Protein AF-0000000081445959 (afdb_homodimer)

Structure (mmCIF, N/CA/C/O backbone):
data_AF-0000000081445959-model_v1
#
loop_
_entity.id
_entity.type
_entity.pdbx_description
1 polymer 'Nuclear receptor domain-containing protein'
#
loop_
_atom_site.group_PDB
_atom_site.id
_atom_site.type_symbol
_atom_site.label_atom_id
_atom_site.label_alt_id
_atom_site.label_comp_id
_atom_site.label_asym_id
_atom_site.label_entity_id
_atom_site.label_seq_id
_atom_site.pdbx_PDB_ins_code
_atom_site.Cartn_x
_atom_site.Cartn_y
_atom_site.Cartn_z
_atom_site.occupancy
_atom_site.B_iso_or_equiv
_atom_site.auth_seq_id
_atom_site.auth_comp_id
_atom_site.auth_asym_id
_atom_site.auth_atom_id
_atom_site.pdbx_PDB_model_num
ATOM 1 N N . MET A 1 1 ? -41.75 17.797 13.391 1 34.97 1 MET A N 1
ATOM 2 C CA . MET A 1 1 ? -40.781 17.922 12.312 1 34.97 1 MET A CA 1
ATOM 3 C C . MET A 1 1 ? -41.469 18.203 10.984 1 34.97 1 MET A C 1
ATOM 5 O O . MET A 1 1 ? -42.438 17.531 10.625 1 34.97 1 MET A O 1
ATOM 9 N N . GLU A 1 2 ? -41.312 19.25 10.422 1 52.09 2 GLU A N 1
ATOM 10 C CA . GLU A 1 2 ? -42.031 19.703 9.234 1 52.09 2 GLU A CA 1
ATOM 11 C C . GLU A 1 2 ? -41.719 18.812 8.039 1 52.09 2 GLU A C 1
ATOM 13 O O . GLU A 1 2 ? -40.562 18.531 7.746 1 52.09 2 GLU A O 1
ATOM 18 N N . THR A 1 3 ? -42.656 17.906 7.625 1 62.72 3 THR A N 1
ATOM 19 C CA . THR A 1 3 ? -42.531 17.047 6.449 1 62.72 3 THR A CA 1
ATOM 20 C C . THR A 1 3 ? -42.75 17.859 5.172 1 62.72 3 THR A C 1
ATOM 22 O O . THR A 1 3 ? -43.562 18.781 5.145 1 62.72 3 THR A O 1
ATOM 25 N N . LYS A 1 4 ? -41.719 17.781 4.305 1 72.94 4 LYS A N 1
ATOM 26 C CA . LYS A 1 4 ? -41.844 18.422 2.998 1 72.94 4 LYS A CA 1
ATOM 27 C C . LYS A 1 4 ? -42.156 17.391 1.914 1 72.94 4 LYS A C 1
ATOM 29 O O . LYS A 1 4 ? -41.781 16.219 2.045 1 72.94 4 LYS A O 1
ATOM 34 N N . PRO A 1 5 ? -42.969 17.797 0.982 1 80.19 5 PRO A N 1
ATOM 35 C CA . PRO A 1 5 ? -43.188 16.875 -0.137 1 80.19 5 PRO A CA 1
ATOM 36 C C . PRO A 1 5 ? -41.906 16.562 -0.911 1 80.19 5 PRO A C 1
ATOM 38 O O . PRO A 1 5 ? -41 17.375 -0.946 1 80.19 5 PRO A O 1
ATOM 41 N N . CYS A 1 6 ? -41.781 15.445 -1.439 1 81 6 CYS A N 1
ATOM 42 C CA . CYS A 1 6 ? -40.656 15.039 -2.268 1 81 6 CYS A CA 1
ATOM 43 C C . CYS A 1 6 ? -40.406 16.031 -3.389 1 81 6 CYS A C 1
ATOM 45 O O . CYS A 1 6 ? -41.344 16.375 -4.133 1 81 6 CYS A O 1
ATOM 47 N N . ASP A 1 7 ? -39.219 16.453 -3.467 1 82.75 7 ASP A N 1
ATOM 48 C CA . ASP A 1 7 ? -38.875 17.453 -4.457 1 82.75 7 ASP A CA 1
ATOM 49 C C . ASP A 1 7 ? -39 16.906 -5.875 1 82.75 7 ASP A C 1
ATOM 51 O O . ASP A 1 7 ? -39.094 17.672 -6.836 1 82.75 7 ASP A O 1
ATOM 55 N N . VAL A 1 8 ? -38.969 15.641 -5.918 1 85.75 8 VAL A N 1
ATOM 56 C CA . VAL A 1 8 ? -39 15.031 -7.238 1 85.75 8 VAL A CA 1
ATOM 57 C C . VAL A 1 8 ? -40.438 14.641 -7.602 1 85.75 8 VAL A C 1
ATOM 59 O O . VAL A 1 8 ? -40.969 15.07 -8.625 1 85.75 8 VAL A O 1
ATOM 62 N N . CYS A 1 9 ? -41.031 13.961 -6.734 1 79.44 9 CYS A N 1
ATOM 63 C CA . CYS A 1 9 ? -42.344 13.469 -7.109 1 79.44 9 CYS A CA 1
ATOM 64 C C . CYS A 1 9 ? -43.438 14.156 -6.289 1 79.44 9 CYS A C 1
ATOM 66 O O . CYS A 1 9 ? -44.625 13.828 -6.426 1 79.44 9 CYS A O 1
ATOM 68 N N . CYS A 1 10 ? -43.219 15.273 -5.523 1 68.25 10 CYS A N 1
ATOM 69 C CA . CYS A 1 10 ? -44.094 16.234 -4.859 1 68.25 10 CYS A CA 1
ATOM 70 C C . CYS A 1 10 ? -44.969 15.547 -3.838 1 68.25 10 CYS A C 1
ATOM 72 O O . CYS A 1 10 ? -45.812 16.203 -3.186 1 68.25 10 CYS A O 1
ATOM 74 N N . LEU A 1 11 ? -45.156 14.242 -3.732 1 59.84 11 LEU A N 1
ATOM 75 C CA . LEU A 1 11 ? -46.312 13.867 -2.939 1 59.84 11 LEU A CA 1
ATOM 76 C C . LEU A 1 11 ? -45.875 13.258 -1.607 1 59.84 11 LEU A C 1
ATOM 78 O O . LEU A 1 11 ? -46.625 13.344 -0.619 1 59.84 11 LEU A O 1
ATOM 82 N N . ASP A 1 12 ? -44.812 12.547 -1.551 1 61.06 12 ASP A N 1
ATOM 83 C CA . ASP A 1 12 ? -44.562 11.867 -0.283 1 61.06 12 ASP A CA 1
ATOM 84 C C . ASP A 1 12 ? -43.906 12.812 0.723 1 61.06 12 ASP A C 1
ATOM 86 O O . ASP A 1 12 ? -43.125 13.695 0.342 1 61.06 12 ASP A O 1
ATOM 90 N N . ASP A 1 13 ? -44.562 12.883 1.949 1 66.12 13 ASP A N 1
ATOM 91 C CA . ASP A 1 13 ? -43.906 13.625 3.02 1 66.12 13 ASP A CA 1
ATOM 92 C C . ASP A 1 13 ? -42.531 13.023 3.348 1 66.12 13 ASP A C 1
ATOM 94 O O . ASP A 1 13 ? -42.406 11.82 3.564 1 66.12 13 ASP A O 1
ATOM 98 N N . VAL A 1 14 ? -41.594 13.805 2.916 1 69.81 14 VAL A N 1
ATOM 99 C CA . VAL A 1 14 ? -40.219 13.359 3.146 1 69.81 14 VAL A CA 1
ATOM 100 C C . VAL A 1 14 ? -39.594 14.164 4.281 1 69.81 14 VAL A C 1
ATOM 102 O O . VAL A 1 14 ? -39.844 15.367 4.398 1 69.81 14 VAL A O 1
ATOM 105 N N . GLN A 1 15 ? -39.219 13.5 5.121 1 58.88 15 GLN A N 1
ATOM 106 C CA . GLN A 1 15 ? -38.625 14.141 6.285 1 58.88 15 GLN A CA 1
ATOM 107 C C . GLN A 1 15 ? -37.094 14.266 6.125 1 58.88 15 GLN A C 1
ATOM 109 O O . GLN A 1 15 ? -36.469 15.117 6.754 1 58.88 15 GLN A O 1
ATOM 114 N N . TYR A 1 16 ? -36.562 13.477 5.09 1 58.53 16 TYR A N 1
ATOM 115 C CA . TYR A 1 16 ? -35.094 13.43 4.988 1 58.53 16 TYR A CA 1
ATOM 116 C C . TYR A 1 16 ? -34.656 13.656 3.551 1 58.53 16 TYR A C 1
ATOM 118 O O . TYR A 1 16 ? -35.406 13.406 2.607 1 58.53 16 TYR A O 1
ATOM 126 N N . MET A 1 17 ? -33.469 14.273 3.408 1 66.19 17 MET A N 1
ATOM 127 C CA . MET A 1 17 ? -32.875 14.508 2.096 1 66.19 17 MET A CA 1
ATOM 128 C C . MET A 1 17 ? -32.062 13.297 1.647 1 66.19 17 MET A C 1
ATOM 130 O O . MET A 1 17 ? -31.406 12.656 2.463 1 66.19 17 MET A O 1
ATOM 134 N N . HIS A 1 18 ? -32.25 13 0.335 1 66.38 18 HIS A N 1
ATOM 135 C CA . HIS A 1 18 ? -31.453 12.016 -0.381 1 66.38 18 HIS A CA 1
ATOM 136 C C . HIS A 1 18 ? -30.797 12.633 -1.609 1 66.38 18 HIS A C 1
ATOM 138 O O . HIS A 1 18 ? -31.453 13.289 -2.41 1 66.38 18 HIS A O 1
ATOM 144 N N . PHE A 1 19 ? -29.484 12.477 -1.739 1 64.56 19 PHE A N 1
ATOM 145 C CA . PHE A 1 19 ? -28.719 12.969 -2.881 1 64.56 19 PHE A CA 1
ATOM 146 C C . PHE A 1 19 ? -28.906 14.469 -3.051 1 64.56 19 PHE A C 1
ATOM 148 O O . PHE A 1 19 ? -29.016 14.969 -4.172 1 64.56 19 PHE A O 1
ATOM 155 N N . GLY A 1 20 ? -28.984 15.086 -1.999 1 61.06 20 GLY A N 1
ATOM 156 C CA . GLY A 1 20 ? -28.969 16.547 -2.049 1 61.06 20 GLY A CA 1
ATOM 157 C C . GLY A 1 20 ? -30.359 17.141 -2.143 1 61.06 20 GLY A C 1
ATOM 158 O O . GLY A 1 20 ? -30.5 18.359 -2.283 1 61.06 20 GLY A O 1
ATOM 159 N N . ALA A 1 21 ? -31.344 16.234 -2.031 1 71.19 21 ALA A N 1
ATOM 160 C CA . ALA A 1 21 ? -32.688 16.781 -2.184 1 71.19 21 ALA A CA 1
ATOM 161 C C . ALA A 1 21 ? -33.688 16.031 -1.296 1 71.19 21 ALA A C 1
ATOM 163 O O . ALA A 1 21 ? -33.438 14.906 -0.873 1 71.19 21 ALA A O 1
ATOM 164 N N . TYR A 1 22 ? -34.688 16.734 -0.861 1 72.75 22 TYR A N 1
ATOM 165 C CA . TYR A 1 22 ? -35.781 16.078 -0.146 1 72.75 22 TYR A CA 1
ATOM 166 C C . TYR A 1 22 ? -36.594 15.195 -1.082 1 72.75 22 TYR A C 1
ATOM 168 O O . TYR A 1 22 ? -37.469 15.68 -1.815 1 72.75 22 TYR A O 1
ATOM 176 N N . VAL A 1 23 ? -36.031 13.945 -1.078 1 78.44 23 VAL A N 1
ATOM 177 C CA . VAL A 1 23 ? -36.688 13.039 -2.01 1 78.44 23 VAL A CA 1
ATOM 178 C C . VAL A 1 23 ? -37.125 11.773 -1.277 1 78.44 23 VAL A C 1
ATOM 180 O O . VAL A 1 23 ? -36.531 11.391 -0.272 1 78.44 23 VAL A O 1
ATOM 183 N N . CYS A 1 24 ? -38.344 11.25 -1.708 1 74.06 24 CYS A N 1
ATOM 184 C CA . CYS A 1 24 ? -38.844 10.031 -1.09 1 74.06 24 CYS A CA 1
ATOM 185 C C . CYS A 1 24 ? -37.969 8.836 -1.399 1 74.06 24 CYS A C 1
ATOM 187 O O . CYS A 1 24 ? -37.125 8.906 -2.295 1 74.06 24 CYS A O 1
ATOM 189 N N . GLY A 1 25 ? -38.094 7.82 -0.721 1 72.88 25 GLY A N 1
ATOM 190 C CA . GLY A 1 25 ? -37.281 6.621 -0.87 1 72.88 25 GLY A CA 1
ATOM 191 C C . GLY A 1 25 ? -37.281 6.07 -2.283 1 72.88 25 GLY A C 1
ATOM 192 O O . GLY A 1 25 ? -36.25 5.625 -2.785 1 72.88 25 GLY A O 1
ATOM 193 N N . ALA A 1 26 ? -38.375 6.156 -2.969 1 74.62 26 ALA A N 1
ATOM 194 C CA . ALA A 1 26 ? -38.5 5.605 -4.316 1 74.62 26 ALA A CA 1
ATOM 195 C C . ALA A 1 26 ? -37.719 6.445 -5.324 1 74.62 26 ALA A C 1
ATOM 197 O O . ALA A 1 26 ? -37.031 5.906 -6.188 1 74.62 26 ALA A O 1
ATOM 198 N N . CYS A 1 27 ? -37.75 7.758 -5.109 1 76.94 27 CYS A N 1
ATOM 199 C CA . CYS A 1 27 ? -37.031 8.617 -6.023 1 76.94 27 CYS A CA 1
ATOM 200 C C . CYS A 1 27 ? -35.531 8.555 -5.738 1 76.94 27 CYS A C 1
ATOM 202 O O . CYS A 1 27 ? -34.719 8.602 -6.664 1 76.94 27 CYS A O 1
ATOM 204 N N . SER A 1 28 ? -35.281 8.391 -4.52 1 73.31 28 SER A N 1
ATOM 205 C CA . SER A 1 28 ? -33.875 8.219 -4.141 1 73.31 28 SER A CA 1
ATOM 206 C C . SER A 1 28 ? -33.281 6.945 -4.75 1 73.31 28 SER A C 1
ATOM 208 O O . SER A 1 28 ? -32.188 6.969 -5.328 1 73.31 28 SER A O 1
ATOM 210 N N . ALA A 1 29 ? -34 5.945 -4.73 1 69.94 29 ALA A N 1
ATOM 211 C CA . ALA A 1 29 ? -33.531 4.676 -5.297 1 69.94 29 ALA A CA 1
ATOM 212 C C . ALA A 1 29 ? -33.469 4.75 -6.82 1 69.94 29 ALA A C 1
ATOM 214 O O . ALA A 1 29 ? -32.531 4.227 -7.426 1 69.94 29 ALA A O 1
ATOM 215 N N . PHE A 1 30 ? -34.312 5.383 -7.418 1 75.44 30 PHE A N 1
ATOM 216 C CA . PHE A 1 30 ? -34.312 5.555 -8.867 1 75.44 30 PHE A CA 1
ATOM 217 C C . PHE A 1 30 ? -33.094 6.336 -9.312 1 75.44 30 PHE A C 1
ATOM 219 O O . PHE A 1 30 ? -32.406 5.941 -10.258 1 75.44 30 PHE A O 1
ATOM 226 N N . PHE A 1 31 ? -32.875 7.371 -8.492 1 73.5 31 PHE A N 1
ATOM 227 C CA . PHE A 1 31 ? -31.734 8.211 -8.828 1 73.5 31 PHE A CA 1
ATOM 228 C C . PHE A 1 31 ? -30.422 7.441 -8.656 1 73.5 31 PHE A C 1
ATOM 230 O O . PHE A 1 31 ? -29.578 7.449 -9.547 1 73.5 31 PHE A O 1
ATOM 237 N N . ARG A 1 32 ? -30.391 6.746 -7.703 1 65.5 32 ARG A N 1
ATOM 238 C CA . ARG A 1 32 ? -29.188 5.969 -7.414 1 65.5 32 ARG A CA 1
ATOM 239 C C . ARG A 1 32 ? -28.953 4.914 -8.492 1 65.5 32 ARG A C 1
ATOM 241 O O . ARG A 1 32 ? -27.828 4.77 -8.984 1 65.5 32 ARG A O 1
ATOM 248 N N . ARG A 1 33 ? -29.922 4.273 -8.891 1 63.91 33 ARG A N 1
ATOM 249 C CA . ARG A 1 33 ? -29.828 3.248 -9.922 1 63.91 33 ARG A CA 1
ATOM 250 C C . ARG A 1 33 ? -29.516 3.869 -11.281 1 63.91 33 ARG A C 1
ATOM 252 O O . ARG A 1 33 ? -28.703 3.338 -12.039 1 63.91 33 ARG A O 1
ATOM 259 N N . SER A 1 34 ? -30.109 4.969 -11.477 1 65.31 34 SER A N 1
ATOM 260 C CA . SER A 1 34 ? -29.922 5.602 -12.773 1 65.31 34 SER A CA 1
ATOM 261 C C . SER A 1 34 ? -28.484 6.102 -12.945 1 65.31 34 SER A C 1
ATOM 263 O O . SER A 1 34 ? -27.906 5.953 -14.023 1 65.31 34 SER A O 1
ATOM 265 N N . ILE A 1 35 ? -28.031 6.547 -11.828 1 61 35 ILE A N 1
ATOM 266 C CA . ILE A 1 35 ? -26.672 7.098 -11.906 1 61 35 ILE A CA 1
ATOM 267 C C . ILE A 1 35 ? -25.656 5.969 -11.836 1 61 35 ILE A C 1
ATOM 269 O O . ILE A 1 35 ? -24.672 5.961 -12.594 1 61 35 ILE A O 1
ATOM 273 N N . ALA A 1 36 ? -25.875 5.035 -11.047 1 55.97 36 ALA A N 1
ATOM 274 C CA . ALA A 1 36 ? -24.969 3.906 -10.867 1 55.97 36 ALA A CA 1
ATOM 275 C C . ALA A 1 36 ? -24.891 3.055 -12.133 1 55.97 36 ALA A C 1
ATOM 277 O O . ALA A 1 36 ? -23.828 2.533 -12.477 1 55.97 36 ALA A O 1
ATOM 278 N N . GLU A 1 37 ? -25.938 3.117 -12.875 1 51.28 37 GLU A N 1
ATOM 279 C CA . GLU A 1 37 ? -26.016 2.285 -14.07 1 51.28 37 GLU A CA 1
ATOM 280 C C . GLU A 1 37 ? -25.859 3.121 -15.336 1 51.28 37 GLU A C 1
ATOM 282 O O . GLU A 1 37 ? -26.062 2.625 -16.438 1 51.28 37 GLU A O 1
ATOM 287 N N . TYR A 1 38 ? -25.344 4.23 -15.078 1 49.62 38 TYR A N 1
ATOM 288 C CA . TYR A 1 38 ? -25.172 5.172 -16.172 1 49.62 38 TYR A CA 1
ATOM 289 C C . TYR A 1 38 ? -26.297 5.047 -17.188 1 49.62 38 TYR A C 1
ATOM 291 O O . TYR A 1 38 ? -26.047 4.953 -18.391 1 49.62 38 TYR A O 1
ATOM 299 N N . LYS A 1 39 ? -27.359 5.051 -16.641 1 59.56 39 LYS A N 1
ATOM 300 C CA . LYS A 1 39 ? -28.516 4.922 -17.516 1 59.56 39 LYS A CA 1
ATOM 301 C C . LYS A 1 39 ? -28.859 6.254 -18.172 1 59.56 39 LYS A C 1
ATOM 303 O O . LYS A 1 39 ? -28.734 7.309 -17.547 1 59.56 39 LYS A O 1
ATOM 308 N N . SER A 1 40 ? -28.969 6.227 -19.484 1 62.66 40 SER A N 1
ATOM 309 C CA . SER A 1 40 ? -29.5 7.359 -20.234 1 62.66 40 SER A CA 1
ATOM 310 C C . SER A 1 40 ? -30.906 7.078 -20.734 1 62.66 40 SER A C 1
ATOM 312 O O . SER A 1 40 ? -31.172 6.016 -21.297 1 62.66 40 SER A O 1
ATOM 314 N N . TYR A 1 41 ? -31.781 7.938 -20.234 1 68.69 41 TYR A N 1
ATOM 315 C CA . TYR A 1 41 ? -33.188 7.789 -20.656 1 68.69 41 TYR A CA 1
ATOM 316 C C . TYR A 1 41 ? -33.562 8.867 -21.656 1 68.69 41 TYR A C 1
ATOM 318 O O . TYR A 1 41 ? -33 9.953 -21.672 1 68.69 41 TYR A O 1
ATOM 326 N N . VAL A 1 42 ? -34.438 8.484 -22.672 1 73.56 42 VAL A N 1
ATOM 327 C CA . VAL A 1 42 ? -34.969 9.43 -23.656 1 73.56 42 VAL A CA 1
ATOM 328 C C . VAL A 1 42 ? -36.469 9.586 -23.484 1 73.56 42 VAL A C 1
ATOM 330 O O . VAL A 1 42 ? -37.188 8.594 -23.359 1 73.56 42 VAL A O 1
ATOM 333 N N . CYS A 1 43 ? -36.844 10.867 -23.312 1 74 43 CYS A N 1
ATOM 334 C CA . CYS A 1 43 ? -38.25 11.172 -23.172 1 74 43 CYS A CA 1
ATOM 335 C C . CYS A 1 43 ? -38.938 11.273 -24.531 1 74 43 CYS A C 1
ATOM 337 O O . CYS A 1 43 ? -38.438 11.93 -25.438 1 74 43 CYS A O 1
ATOM 339 N N . GLY A 1 44 ? -39.969 10.664 -24.75 1 70.06 44 GLY A N 1
ATOM 340 C CA . GLY A 1 44 ? -40.75 10.727 -25.969 1 70.06 44 GLY A CA 1
ATOM 341 C C . GLY A 1 44 ? -41.594 11.977 -26.078 1 70.06 44 GLY A C 1
ATOM 342 O O . GLY A 1 44 ? -42.188 12.266 -27.141 1 70.06 44 GLY A O 1
ATOM 343 N N . LYS A 1 45 ? -41.844 12.68 -24.953 1 71.62 45 LYS A N 1
ATOM 344 C CA . LYS A 1 45 ? -42.719 13.844 -24.953 1 71.62 45 LYS A CA 1
ATOM 345 C C . LYS A 1 45 ? -41.906 15.125 -24.734 1 71.62 45 LYS A C 1
ATOM 347 O O . LYS A 1 45 ? -42.375 16.047 -24.062 1 71.62 45 LYS A O 1
ATOM 352 N N . ASP A 1 46 ? -40.781 15.164 -25.375 1 72.75 46 ASP A N 1
ATOM 353 C CA . ASP A 1 46 ? -39.906 16.328 -25.391 1 72.75 46 ASP A CA 1
ATOM 354 C C . ASP A 1 46 ? -39.594 16.812 -23.984 1 72.75 46 ASP A C 1
ATOM 356 O O . ASP A 1 46 ? -39.594 18.016 -23.719 1 72.75 46 ASP A O 1
ATOM 360 N N . ASN A 1 47 ? -39.406 15.992 -23.031 1 73.12 47 ASN A N 1
ATOM 361 C CA . ASN A 1 47 ? -39 16.25 -21.656 1 73.12 47 ASN A CA 1
ATOM 362 C C . ASN A 1 47 ? -40 17.141 -20.922 1 73.12 47 ASN A C 1
ATOM 364 O O . ASN A 1 47 ? -39.594 18 -20.125 1 73.12 47 ASN A O 1
ATOM 368 N N . LYS A 1 48 ? -41.156 17.047 -21.156 1 79.44 48 LYS A N 1
ATOM 369 C CA . LYS A 1 48 ? -42.156 17.891 -20.531 1 79.44 48 LYS A CA 1
ATOM 370 C C . LYS A 1 48 ? -43.156 17.047 -19.734 1 79.44 48 LYS A C 1
ATOM 372 O O . LYS A 1 48 ? -44.281 17.5 -19.453 1 79.44 48 LYS A O 1
ATOM 377 N N . CYS A 1 49 ? -42.656 15.805 -19.328 1 79.75 49 CYS A N 1
ATOM 378 C CA . CYS A 1 49 ? -43.562 14.938 -18.562 1 79.75 49 CYS A CA 1
ATOM 379 C C . CYS A 1 49 ? -43.688 15.414 -17.125 1 79.75 49 CYS A C 1
ATOM 381 O O . CYS A 1 49 ? -42.719 15.938 -16.547 1 79.75 49 CYS A O 1
ATOM 383 N N . ASN A 1 50 ? -44.938 15.383 -16.656 1 78.75 50 ASN A N 1
ATOM 384 C CA . ASN A 1 50 ? -45.156 15.688 -15.25 1 78.75 50 ASN A CA 1
ATOM 385 C C . ASN A 1 50 ? -44.75 14.531 -14.344 1 78.75 50 ASN A C 1
ATOM 387 O O . ASN A 1 50 ? -45.281 13.422 -14.469 1 78.75 50 ASN A O 1
ATOM 391 N N . VAL A 1 51 ? -43.688 14.805 -13.414 1 81.25 51 VAL A N 1
ATOM 392 C CA . VAL A 1 51 ? -43.219 13.781 -12.5 1 81.25 51 VAL A CA 1
ATOM 393 C C . VAL A 1 51 ? -43.938 13.891 -11.156 1 81.25 51 VAL A C 1
ATOM 395 O O . VAL A 1 51 ? -43.531 14.703 -10.305 1 81.25 51 VAL A O 1
ATOM 398 N N . THR A 1 52 ? -45.062 13.141 -11.031 1 79.94 52 THR A N 1
ATOM 399 C CA . THR A 1 52 ? -45.812 13.039 -9.789 1 79.94 52 THR A CA 1
ATOM 400 C C . THR A 1 52 ? -45.75 11.617 -9.234 1 79.94 52 THR A C 1
ATOM 402 O O . THR A 1 52 ? -45.312 10.695 -9.914 1 79.94 52 THR A O 1
ATOM 405 N N . LYS A 1 53 ? -46.031 11.461 -7.949 1 77.06 53 LYS A N 1
ATOM 406 C CA . LYS A 1 53 ? -46 10.164 -7.281 1 77.06 53 LYS A CA 1
ATOM 407 C C . LYS A 1 53 ? -46.688 9.094 -8.125 1 77.06 53 LYS A C 1
ATOM 409 O O . LYS A 1 53 ? -46.219 7.961 -8.203 1 77.06 53 LYS A O 1
ATOM 414 N N . GLU A 1 54 ? -47.75 9.5 -8.844 1 74 54 GLU A N 1
ATOM 415 C CA . GLU A 1 54 ? -48.531 8.555 -9.625 1 74 54 GLU A CA 1
ATOM 416 C C . GLU A 1 54 ? -47.906 8.312 -11 1 74 54 GLU A C 1
ATOM 418 O O . GLU A 1 54 ? -48.094 7.246 -11.586 1 74 54 GLU A O 1
ATOM 423 N N . LEU A 1 55 ? -47.125 9.242 -11.469 1 77 55 LEU A N 1
ATOM 424 C CA . LEU A 1 55 ? -46.625 9.141 -12.844 1 77 55 LEU A CA 1
ATOM 425 C C . LEU A 1 55 ? -45.125 9.039 -12.891 1 77 55 LEU A C 1
ATOM 427 O O . LEU A 1 55 ? -44.531 9.062 -13.969 1 77 55 LEU A O 1
ATOM 431 N N . ARG A 1 56 ? -44.438 8.875 -11.625 1 76.94 56 ARG A N 1
ATOM 432 C CA . ARG A 1 56 ? -42.969 8.969 -11.555 1 76.94 56 ARG A CA 1
ATOM 433 C C . ARG A 1 56 ? -42.312 7.793 -12.273 1 76.94 56 ARG A C 1
ATOM 435 O O . ARG A 1 56 ? -41.156 7.883 -12.695 1 76.94 56 ARG A O 1
ATOM 442 N N . ASN A 1 57 ? -43.125 6.781 -12.688 1 75.19 57 ASN A N 1
ATOM 443 C CA . ASN A 1 57 ? -42.562 5.613 -13.367 1 75.19 57 ASN A CA 1
ATOM 444 C C . ASN A 1 57 ? -42.906 5.629 -14.859 1 75.19 57 ASN A C 1
ATOM 446 O O . ASN A 1 57 ? -42.5 4.734 -15.602 1 75.19 57 ASN A O 1
ATOM 450 N N . SER A 1 58 ? -43.562 6.672 -15.336 1 76.31 58 SER A N 1
ATOM 451 C CA . SER A 1 58 ? -44 6.73 -16.734 1 76.31 58 SER A CA 1
ATOM 452 C C . SER A 1 58 ? -42.875 7.199 -17.641 1 76.31 58 SER A C 1
ATOM 454 O O . SER A 1 58 ? -42.781 6.766 -18.781 1 76.31 58 SER A O 1
ATOM 456 N N . CYS A 1 59 ? -42.125 8.094 -17.203 1 76.12 59 CYS A N 1
ATOM 457 C CA . CYS A 1 59 ? -41 8.602 -17.984 1 76.12 59 CYS A CA 1
ATOM 458 C C . CYS A 1 59 ? -39.75 8.688 -17.125 1 76.12 59 CYS A C 1
ATOM 460 O O . CYS A 1 59 ? -39.594 9.641 -16.359 1 76.12 59 CYS A O 1
ATOM 462 N N . ARG A 1 60 ? -38.781 7.738 -17.422 1 80.06 60 ARG A N 1
ATOM 463 C CA . ARG A 1 60 ? -37.562 7.707 -16.641 1 80.06 60 ARG A CA 1
ATOM 464 C C . ARG A 1 60 ? -36.656 8.875 -17 1 80.06 60 ARG A C 1
ATOM 466 O O . ARG A 1 60 ? -35.906 9.375 -16.156 1 80.06 60 ARG A O 1
ATOM 473 N N . ALA A 1 61 ? -36.812 9.312 -18.172 1 81 61 ALA A N 1
ATOM 474 C CA . ALA A 1 61 ? -35.969 10.422 -18.609 1 81 61 ALA A CA 1
ATOM 475 C C . ALA A 1 61 ? -36.344 11.703 -17.859 1 81 61 ALA A C 1
ATOM 477 O O . ALA A 1 61 ? -35.469 12.383 -17.328 1 81 61 ALA A O 1
ATOM 478 N N . CYS A 1 62 ? -37.594 12.016 -17.844 1 81.81 62 CYS A N 1
ATOM 479 C CA . CYS A 1 62 ? -38.031 13.234 -17.188 1 81.81 62 CYS A CA 1
ATOM 480 C C . CYS A 1 62 ? -37.875 13.125 -15.672 1 81.81 62 CYS A C 1
ATOM 482 O O . CYS A 1 62 ? -37.594 14.117 -15 1 81.81 62 CYS A O 1
ATOM 484 N N . ARG A 1 63 ? -37.938 11.859 -15.078 1 82 63 ARG A N 1
ATOM 485 C CA . ARG A 1 63 ? -37.719 11.664 -13.648 1 82 63 ARG A CA 1
ATOM 486 C C . ARG A 1 63 ? -36.25 11.922 -13.289 1 82 63 ARG A C 1
ATOM 488 O O . ARG A 1 63 ? -35.969 12.602 -12.305 1 82 63 ARG A O 1
ATOM 495 N N . LEU A 1 64 ? -35.469 11.469 -14.172 1 82.56 64 LEU A N 1
ATOM 496 C CA . LEU A 1 64 ? -34.062 11.695 -13.914 1 82.56 64 LEU A CA 1
ATOM 497 C C . LEU A 1 64 ? -33.719 13.172 -14.094 1 82.56 64 LEU A C 1
ATOM 499 O O . LEU A 1 64 ? -32.969 13.742 -13.289 1 82.56 64 LEU A O 1
ATOM 503 N N . LYS A 1 65 ? -34.219 13.727 -15.109 1 79.69 65 LYS A N 1
ATOM 504 C CA . LYS A 1 65 ? -34.031 15.164 -15.297 1 79.69 65 LYS A CA 1
ATOM 505 C C . LYS A 1 65 ? -34.5 15.953 -14.086 1 79.69 65 LYS A C 1
ATOM 507 O O . LYS A 1 65 ? -33.844 16.859 -13.625 1 79.69 65 LYS A O 1
ATOM 512 N N . ARG A 1 66 ? -35.625 15.625 -13.547 1 82.62 66 ARG A N 1
ATOM 513 C CA . ARG A 1 66 ? -36.156 16.328 -12.375 1 82.62 66 ARG A CA 1
ATOM 514 C C . ARG A 1 66 ? -35.25 16.078 -11.156 1 82.62 66 ARG A C 1
ATOM 516 O O . ARG A 1 66 ? -35.031 16.984 -10.359 1 82.62 66 ARG A O 1
ATOM 523 N N . CYS A 1 67 ? -34.812 14.82 -11.031 1 78.12 67 CYS A N 1
ATOM 524 C CA . CYS A 1 67 ? -33.844 14.547 -9.961 1 78.12 67 CYS A CA 1
ATOM 525 C C . CYS A 1 67 ? -32.656 15.492 -10.047 1 78.12 67 CYS A C 1
ATOM 527 O O . CYS A 1 67 ? -32.219 16.047 -9.031 1 78.12 67 CYS A O 1
ATOM 529 N N . LEU A 1 68 ? -32.281 15.688 -11.281 1 77.25 68 LEU A N 1
ATOM 530 C CA . LEU A 1 68 ? -31.125 16.562 -11.508 1 77.25 68 LEU A CA 1
ATOM 531 C C . LEU A 1 68 ? -31.5 18.016 -11.328 1 77.25 68 LEU A C 1
ATOM 533 O O . LEU A 1 68 ? -30.734 18.797 -10.758 1 77.25 68 LEU A O 1
ATOM 537 N N . ASP A 1 69 ? -32.656 18.359 -11.688 1 76.75 69 ASP A N 1
ATOM 538 C CA . ASP A 1 69 ? -33.156 19.734 -11.602 1 76.75 69 ASP A CA 1
ATOM 539 C C . ASP A 1 69 ? -33.344 20.172 -10.148 1 76.75 69 ASP A C 1
ATOM 541 O O . ASP A 1 69 ? -33.094 21.328 -9.812 1 76.75 69 ASP A O 1
ATOM 545 N N . VAL A 1 70 ? -33.781 19.172 -9.375 1 74.94 70 VAL A N 1
ATOM 546 C CA . VAL A 1 70 ? -34.031 19.562 -7.988 1 74.94 70 VAL A CA 1
ATOM 547 C C . VAL A 1 70 ? -32.75 19.469 -7.164 1 74.94 70 VAL A C 1
ATOM 549 O O . VAL A 1 70 ? -32.781 19.75 -5.961 1 74.94 70 VAL A O 1
ATOM 552 N N . GLY A 1 71 ? -31.797 19.125 -7.797 1 66.94 71 GLY A N 1
ATOM 553 C CA . GLY A 1 71 ? -30.484 19.25 -7.191 1 66.94 71 GLY A CA 1
ATOM 554 C C . GLY A 1 71 ? -29.938 17.938 -6.668 1 66.94 71 GLY A C 1
ATOM 555 O O . GLY A 1 71 ? -29.031 17.906 -5.844 1 66.94 71 GLY A O 1
ATOM 556 N N . MET A 1 72 ? -30.578 16.938 -7.109 1 66.56 72 MET A N 1
ATOM 557 C CA . MET A 1 72 ? -30.047 15.648 -6.676 1 66.56 72 MET A CA 1
ATOM 558 C C . MET A 1 72 ? -28.719 15.344 -7.363 1 66.56 72 MET A C 1
ATOM 560 O O . MET A 1 72 ? -28.562 15.586 -8.562 1 66.56 72 MET A O 1
ATOM 564 N N . TYR A 1 73 ? -27.969 15.141 -6.742 1 56.31 73 TYR A N 1
ATOM 565 C CA . TYR A 1 73 ? -26.656 14.852 -7.328 1 56.31 73 TYR A CA 1
ATOM 566 C C . TYR A 1 73 ? -26.016 13.656 -6.641 1 56.31 73 TYR A C 1
ATOM 568 O O . TYR A 1 73 ? -26.391 13.297 -5.523 1 56.31 73 TYR A O 1
ATOM 576 N N . ILE A 1 74 ? -25.609 12.93 -7.383 1 45.59 74 ILE A N 1
ATOM 577 C CA . ILE A 1 74 ? -24.766 11.891 -6.805 1 45.59 74 ILE A CA 1
ATOM 578 C C . ILE A 1 74 ? -23.328 12.391 -6.695 1 45.59 74 ILE A C 1
ATOM 580 O O . ILE A 1 74 ? -22.766 12.906 -7.664 1 45.59 74 ILE A O 1
ATOM 584 N N . GLU A 1 75 ? -22.938 12.695 -5.68 1 36.72 75 GLU A N 1
ATOM 585 C CA . GLU A 1 75 ? -21.531 13.062 -5.508 1 36.72 75 GLU A CA 1
ATOM 586 C C . GLU A 1 75 ? -20.609 12.039 -6.156 1 36.72 75 GLU A C 1
ATOM 588 O O . GLU A 1 75 ? -20.828 10.836 -6.039 1 36.72 75 GLU A O 1
ATOM 593 N N . LYS A 1 76 ? -19.875 12.602 -7.254 1 33.81 76 LYS A N 1
ATOM 594 C CA . LYS A 1 76 ? -18.828 11.82 -7.906 1 33.81 76 LYS A CA 1
ATOM 595 C C . LYS A 1 76 ? -18 11.047 -6.887 1 33.81 76 LYS A C 1
ATOM 597 O O . LYS A 1 76 ? -17.375 11.633 -6 1 33.81 76 LYS A O 1
ATOM 602 N N . ASP A 1 77 ? -18.406 10.219 -6.469 1 28.53 77 ASP A N 1
ATOM 603 C CA . ASP A 1 77 ? -17.344 9.414 -5.867 1 28.53 77 ASP A CA 1
ATOM 604 C C . ASP A 1 77 ? -16.172 9.25 -6.824 1 28.53 77 ASP A C 1
ATOM 606 O O . ASP A 1 77 ? -16.359 9.062 -8.023 1 28.53 77 ASP A O 1
ATOM 610 N N . VAL A 1 78 ? -14.945 9.852 -6.496 1 26.66 78 VAL A N 1
ATOM 611 C CA . VAL A 1 78 ? -13.82 9.922 -7.426 1 26.66 78 VAL A CA 1
ATOM 612 C C . VAL A 1 78 ? -13.828 8.703 -8.344 1 26.66 78 VAL A C 1
ATOM 614 O O . VAL A 1 78 ? -12.945 8.555 -9.195 1 26.66 78 VAL A O 1
ATOM 617 N N . ASN A 1 79 ? -14.148 7.535 -8.062 1 23.83 79 ASN A N 1
ATOM 618 C CA . ASN A 1 79 ? -13.828 6.496 -9.039 1 23.83 79 ASN A CA 1
ATOM 619 C C . ASN A 1 79 ? -14.695 6.609 -10.289 1 23.83 79 ASN A C 1
ATOM 621 O O . ASN A 1 79 ? -15.922 6.52 -10.211 1 23.83 79 ASN A O 1
ATOM 625 N N . GLY A 1 80 ? -14.352 7.48 -11.375 1 26.02 80 GLY A N 1
ATOM 626 C CA . GLY A 1 80 ? -14.523 7.746 -12.797 1 26.02 80 GLY A CA 1
ATOM 627 C C . GLY A 1 80 ? -15.977 7.676 -13.234 1 26.02 80 GLY A C 1
ATOM 628 O O . GLY A 1 80 ? -16.266 7.641 -14.438 1 26.02 80 GLY A O 1
ATOM 629 N N . LEU A 1 81 ? -16.922 7.391 -12.539 1 23.47 81 LEU A N 1
ATOM 630 C CA . LEU A 1 81 ? -18.078 7.23 -13.414 1 23.47 81 LEU A CA 1
ATOM 631 C C . LEU A 1 81 ? -18.594 8.586 -13.883 1 23.47 81 LEU A C 1
ATOM 633 O O . LEU A 1 81 ? -18.203 9.625 -13.359 1 23.47 81 LEU A O 1
ATOM 637 N N . CYS A 1 82 ? -19.875 8.844 -14.102 1 22.8 82 CYS A N 1
ATOM 638 C CA . CYS A 1 82 ? -20.703 9.469 -15.125 1 22.8 82 CYS A CA 1
ATOM 639 C C . CYS A 1 82 ? -20.922 10.945 -14.828 1 22.8 82 CYS A C 1
ATOM 641 O O . CYS A 1 82 ? -21.953 11.32 -14.273 1 22.8 82 CYS A O 1
ATOM 643 N N . THR A 1 83 ? -20.078 11.844 -14.5 1 24.48 83 THR A N 1
ATOM 644 C CA . THR A 1 83 ? -20.688 13.172 -14.578 1 24.48 83 THR A CA 1
ATOM 645 C C . THR A 1 83 ? -21 13.531 -16.031 1 24.48 83 THR A C 1
ATOM 647 O O . THR A 1 83 ? -20.094 13.672 -16.844 1 24.48 83 THR A O 1
ATOM 650 N N . GLN A 1 84 ? -22.141 13.242 -16.672 1 23.25 84 GLN A N 1
ATOM 651 C CA . GLN A 1 84 ? -22.672 13.812 -17.906 1 23.25 84 GLN A CA 1
ATOM 652 C C . GLN A 1 84 ? -22.828 15.328 -17.781 1 23.25 84 GLN A C 1
ATOM 654 O O . GLN A 1 84 ? -23.812 15.812 -17.234 1 23.25 84 GLN A O 1
ATOM 659 N N . GLU A 1 85 ? -22.078 16.172 -17.516 1 23.11 85 GLU A N 1
ATOM 660 C CA . GLU A 1 85 ? -22.391 17.516 -17.969 1 23.11 85 GLU A CA 1
ATOM 661 C C . GLU A 1 85 ? -22.641 17.547 -19.484 1 23.11 85 GLU A C 1
ATOM 663 O O . GLU A 1 85 ? -21.953 16.859 -20.234 1 23.11 85 GLU A O 1
ATOM 668 N N . GLY A 1 86 ? -23.781 17.953 -20.281 1 23.61 86 GLY A N 1
ATOM 669 C CA . GLY A 1 86 ? -24.328 18.375 -21.562 1 23.61 86 GLY A CA 1
ATOM 670 C C . GLY A 1 86 ? -23.422 19.297 -22.344 1 23.61 86 GLY A C 1
ATOM 671 O O . GLY A 1 86 ? -23.641 19.547 -23.531 1 23.61 86 GLY A O 1
ATOM 672 N N . GLN A 1 87 ? -22.797 20.422 -21.953 1 21.7 87 GLN A N 1
ATOM 673 C CA . GLN A 1 87 ? -22.562 21.5 -22.906 1 21.7 87 GLN A CA 1
ATOM 674 C C . GLN A 1 87 ? -22 20.953 -24.219 1 21.7 87 GLN A C 1
ATOM 676 O O . GLN A 1 87 ? -21.375 19.891 -24.234 1 21.7 87 GLN A O 1
ATOM 681 N N . MET A 1 88 ? -21.609 22.156 -25.203 1 19.58 88 MET A N 1
ATOM 682 C CA . MET A 1 88 ? -21.391 23.5 -25.719 1 19.58 88 MET A CA 1
ATOM 683 C C . MET A 1 88 ? -19.906 23.797 -25.859 1 19.58 88 MET A C 1
ATOM 685 O O . MET A 1 88 ? -19.531 24.906 -26.266 1 19.58 88 MET A O 1
ATOM 689 N N . ILE A 1 89 ? -18.734 23.438 -25.453 1 19.41 89 ILE A N 1
ATOM 690 C CA . ILE A 1 89 ? -17.734 24.266 -26.109 1 19.41 89 ILE A CA 1
ATOM 691 C C . ILE A 1 89 ? -17.484 23.734 -27.516 1 19.41 89 ILE A C 1
ATOM 693 O O . ILE A 1 89 ? -17.016 22.609 -27.703 1 19.41 89 ILE A O 1
ATOM 697 N N . ASN A 1 90 ? -18.312 24 -28.578 1 19.78 90 ASN A N 1
ATOM 698 C CA . ASN A 1 90 ? -18.281 24.062 -30.047 1 19.78 90 ASN A CA 1
ATOM 699 C C . ASN A 1 90 ? -16.922 24.531 -30.547 1 19.78 90 ASN A C 1
ATOM 701 O O . ASN A 1 90 ? -16.578 24.312 -31.719 1 19.78 90 ASN A O 1
ATOM 705 N N . LYS A 1 91 ? -16.344 25.797 -30.062 1 19.33 91 LYS A N 1
ATOM 706 C CA . LYS A 1 91 ? -15.648 26.719 -30.938 1 19.33 91 LYS A CA 1
ATOM 707 C C . LYS A 1 91 ? -14.297 26.156 -31.375 1 19.33 91 LYS A C 1
ATOM 709 O O . LYS A 1 91 ? -13.477 26.859 -31.969 1 19.33 91 LYS A O 1
ATOM 714 N N . PHE A 1 92 ? -13.719 25.156 -30.953 1 19.25 92 PHE A N 1
ATOM 715 C CA . PHE A 1 92 ? -12.312 25.109 -31.344 1 19.25 92 PHE A CA 1
ATOM 716 C C . PHE A 1 92 ? -12.172 24.906 -32.844 1 19.25 92 PHE A C 1
ATOM 718 O O . PHE A 1 92 ? -12.43 23.828 -33.375 1 19.25 92 PHE A O 1
ATOM 725 N N . SER A 1 93 ? -12.555 25.953 -33.594 1 18.66 93 SER A N 1
ATOM 726 C CA . SER A 1 93 ? -12.188 26.031 -35 1 18.66 93 SER A CA 1
ATOM 727 C C . SER A 1 93 ? -10.68 25.859 -35.188 1 18.66 93 SER A C 1
ATOM 729 O O . SER A 1 93 ? -9.891 26.422 -34.406 1 18.66 93 SER A O 1
ATOM 731 N N . ALA A 1 94 ? -10.156 24.953 -35.812 1 18.05 94 ALA A N 1
ATOM 732 C CA . ALA A 1 94 ? -8.898 24.5 -36.406 1 18.05 94 ALA A CA 1
ATOM 733 C C . ALA A 1 94 ? -8.188 25.625 -37.156 1 18.05 94 ALA A C 1
ATOM 735 O O . ALA A 1 94 ? -8.461 25.859 -38.312 1 18.05 94 ALA A O 1
ATOM 736 N N . THR A 1 95 ? -8.07 26.875 -36.625 1 19.02 95 THR A N 1
ATOM 737 C CA . THR A 1 95 ? -7.234 27.734 -37.438 1 19.02 95 THR A CA 1
ATOM 738 C C . THR A 1 95 ? -5.875 27.094 -37.688 1 19.02 95 THR A C 1
ATOM 740 O O . THR A 1 95 ? -5.438 26.234 -36.938 1 19.02 95 THR A O 1
ATOM 743 N N . SER A 1 96 ? -4.859 27.703 -38.531 1 20.03 96 SER A N 1
ATOM 744 C CA . SER A 1 96 ? -3.732 27.469 -39.406 1 20.03 96 SER A CA 1
ATOM 745 C C . SER A 1 96 ? -2.443 27.234 -38.625 1 20.03 96 SER A C 1
ATOM 747 O O . SER A 1 96 ? -2.035 28.094 -37.844 1 20.03 96 SER A O 1
ATOM 749 N N . ILE A 1 97 ? -1.957 26.172 -38.281 1 21.11 97 ILE A N 1
ATOM 750 C CA . ILE A 1 97 ? -0.805 25.547 -37.656 1 21.11 97 ILE A CA 1
ATOM 751 C C . ILE A 1 97 ? 0.476 25.969 -38.375 1 21.11 97 ILE A C 1
ATOM 753 O O . ILE A 1 97 ? 1.188 25.125 -38.938 1 21.11 97 ILE A O 1
ATOM 757 N N . ASN A 1 98 ? 0.534 27.141 -38.938 1 19.38 98 ASN A N 1
ATOM 758 C CA . ASN A 1 98 ? 1.704 27.297 -39.812 1 19.38 98 ASN A CA 1
ATOM 759 C C . ASN A 1 98 ? 3 27.25 -39 1 19.38 98 ASN A C 1
ATOM 761 O O . ASN A 1 98 ? 3.873 26.422 -39.281 1 19.38 98 ASN A O 1
ATOM 765 N N . ASN A 1 99 ? 3.84 28.438 -38.781 1 20.66 99 ASN A N 1
ATOM 766 C CA . ASN A 1 99 ? 5.25 28.781 -38.938 1 20.66 99 ASN A CA 1
ATOM 767 C C . ASN A 1 99 ? 6.016 28.641 -37.625 1 20.66 99 ASN A C 1
ATOM 769 O O . ASN A 1 99 ? 6.398 29.641 -37.031 1 20.66 99 ASN A O 1
ATOM 773 N N . VAL A 1 100 ? 5.758 27.969 -36.719 1 20.94 100 VAL A N 1
ATOM 774 C CA . VAL A 1 100 ? 6.383 28.328 -35.438 1 20.94 100 VAL A CA 1
ATOM 775 C C . VAL A 1 100 ? 7.871 27.984 -35.469 1 20.94 100 VAL A C 1
ATOM 777 O O . VAL A 1 100 ? 8.25 26.859 -35.812 1 20.94 100 VAL A O 1
ATOM 780 N N . GLN A 1 101 ? 8.75 28.969 -35.438 1 22.75 101 GLN A N 1
ATOM 781 C CA . GLN A 1 101 ? 10.203 29.031 -35.562 1 22.75 101 GLN A CA 1
ATOM 782 C C . GLN A 1 101 ? 10.883 28.203 -34.469 1 22.75 101 GLN A C 1
ATOM 784 O O . GLN A 1 101 ? 10.32 28 -33.406 1 22.75 101 GLN A O 1
ATOM 789 N N . PRO A 1 102 ? 12.055 27.578 -34.719 1 23.91 102 PRO A N 1
ATOM 790 C CA . PRO A 1 102 ? 12.875 26.609 -34 1 23.91 102 PRO A CA 1
ATOM 791 C C . PRO A 1 102 ? 13.453 27.203 -32.688 1 23.91 102 PRO A C 1
ATOM 793 O O . PRO A 1 102 ? 14.016 28.297 -32.719 1 23.91 102 PRO A O 1
ATOM 796 N N . PHE A 1 103 ? 12.797 27.141 -31.656 1 23.42 103 PHE A N 1
ATOM 797 C CA . PHE A 1 103 ? 13.305 27.828 -30.469 1 23.42 103 PHE A CA 1
ATOM 798 C C . PHE A 1 103 ? 14.727 27.391 -30.156 1 23.42 103 PHE A C 1
ATOM 800 O O . PHE A 1 103 ? 15.023 26.188 -30.156 1 23.42 103 PHE A O 1
ATOM 807 N N . GLU A 1 104 ? 15.688 28.109 -30.438 1 23.28 104 GLU A N 1
ATOM 808 C CA . GLU A 1 104 ? 17.125 27.969 -30.172 1 23.28 104 GLU A CA 1
ATOM 809 C C . GLU A 1 104 ? 17.391 27.812 -28.672 1 23.28 104 GLU A C 1
ATOM 811 O O . GLU A 1 104 ? 17.031 28.688 -27.875 1 23.28 104 GLU A O 1
ATOM 816 N N . ILE A 1 105 ? 17.375 26.672 -28.234 1 27.39 105 ILE A N 1
ATOM 817 C CA . ILE A 1 105 ? 17.75 26.328 -26.875 1 27.39 105 ILE A CA 1
ATOM 818 C C . ILE A 1 105 ? 19.125 26.922 -26.547 1 27.39 105 ILE A C 1
ATOM 820 O O . ILE A 1 105 ? 20.141 26.516 -27.141 1 27.39 105 ILE A O 1
ATOM 824 N N . LYS A 1 106 ? 19.156 28.188 -26.25 1 26.89 106 LYS A N 1
ATOM 825 C CA . LYS A 1 106 ? 20.406 28.766 -25.812 1 26.89 106 LYS A CA 1
ATOM 826 C C . LYS A 1 106 ? 20.984 28.016 -24.609 1 26.89 106 LYS A C 1
ATOM 828 O O . LYS A 1 106 ? 20.266 27.719 -23.656 1 26.89 106 LYS A O 1
ATOM 833 N N . LYS A 1 107 ? 22.141 27.391 -24.672 1 27.44 107 LYS A N 1
ATOM 834 C CA . LYS A 1 107 ? 23.125 26.781 -23.797 1 27.44 107 LYS A CA 1
ATOM 835 C C . LYS A 1 107 ? 23.547 27.75 -22.688 1 27.44 107 LYS A C 1
ATOM 837 O O . LYS A 1 107 ? 24.516 28.5 -22.844 1 27.44 107 LYS A O 1
ATOM 842 N N . GLU A 1 108 ? 22.625 28.531 -22.156 1 28.66 108 GLU A N 1
ATOM 843 C CA . GLU A 1 108 ? 23.281 29.344 -21.125 1 28.66 108 GLU A CA 1
ATOM 844 C C . GLU A 1 108 ? 24.078 28.469 -20.156 1 28.66 108 GLU A C 1
ATOM 846 O O . GLU A 1 108 ? 23.688 27.328 -19.875 1 28.66 108 GLU A O 1
ATOM 851 N N . GLU A 1 109 ? 25.312 28.719 -19.922 1 30.08 109 GLU A N 1
ATOM 852 C CA . GLU A 1 109 ? 26.375 28.344 -18.984 1 30.08 109 GLU A CA 1
ATOM 853 C C . GLU A 1 109 ? 25.844 28.219 -17.562 1 30.08 109 GLU A C 1
ATOM 855 O O . GLU A 1 109 ? 25.391 29.188 -16.969 1 30.08 109 GLU A O 1
ATOM 860 N N . MET A 1 110 ? 25.094 27.234 -17.266 1 29.64 110 MET A N 1
ATOM 861 C CA . MET A 1 110 ? 24.609 26.875 -15.938 1 29.64 110 MET A CA 1
ATOM 862 C C . MET A 1 110 ? 25.672 27.109 -14.875 1 29.64 110 MET A C 1
ATOM 864 O O . MET A 1 110 ? 26.703 26.438 -14.867 1 29.64 110 MET A O 1
ATOM 868 N N . GLU A 1 111 ? 26.047 28.281 -14.531 1 32.16 111 GLU A N 1
ATOM 869 C CA . GLU A 1 111 ? 26.875 28.703 -13.398 1 32.16 111 GLU A CA 1
ATOM 870 C C . GLU A 1 111 ? 26.672 27.781 -12.195 1 32.16 111 GLU A C 1
ATOM 872 O O . GLU A 1 111 ? 25.578 27.25 -11.992 1 32.16 111 GLU A O 1
ATOM 877 N N . SER A 1 112 ? 27.641 27.172 -11.547 1 34.25 112 SER A N 1
ATOM 878 C CA . SER A 1 112 ? 27.938 26.25 -10.461 1 34.25 112 SER A CA 1
ATOM 879 C C . SER A 1 112 ? 27.125 26.562 -9.211 1 34.25 112 SER A C 1
ATOM 881 O O . SER A 1 112 ? 27.672 27.047 -8.219 1 34.25 112 SER A O 1
ATOM 883 N N . SER A 1 113 ? 26.125 27.375 -9.133 1 34.75 113 SER A N 1
ATOM 884 C CA . SER A 1 113 ? 25.344 27.781 -7.969 1 34.75 113 SER A CA 1
ATOM 885 C C . SER A 1 113 ? 24.969 26.578 -7.113 1 34.75 113 SER A C 1
ATOM 887 O O . SER A 1 113 ? 24.703 25.5 -7.641 1 34.75 113 SER A O 1
ATOM 889 N N . ASN A 1 114 ? 25.25 26.359 -5.777 1 40.56 114 ASN A N 1
ATOM 890 C CA . ASN A 1 114 ? 25.031 25.375 -4.719 1 40.56 114 ASN A CA 1
ATOM 891 C C . ASN A 1 114 ? 23.625 24.766 -4.805 1 40.56 114 ASN A C 1
ATOM 893 O O . ASN A 1 114 ? 22.703 25.25 -4.148 1 40.56 114 ASN A O 1
ATOM 897 N N . GLN A 1 115 ? 23 24.453 -5.805 1 50.53 115 GLN A N 1
ATOM 898 C CA . GLN A 1 115 ? 21.656 23.969 -6.117 1 50.53 115 GLN A CA 1
ATOM 899 C C . GLN A 1 115 ? 21.219 22.859 -5.156 1 50.53 115 GLN A C 1
ATOM 901 O O . GLN A 1 115 ? 21.859 21.797 -5.105 1 50.53 115 GLN A O 1
ATOM 906 N N . THR A 1 116 ? 20.5 23.172 -4.051 1 75.81 116 THR A N 1
ATOM 907 C CA . THR A 1 116 ? 19.891 22.297 -3.059 1 75.81 116 THR A CA 1
ATOM 908 C C . THR A 1 116 ? 19.266 21.062 -3.727 1 75.81 116 THR A C 1
ATOM 910 O O . THR A 1 116 ? 18.578 21.188 -4.734 1 75.81 116 THR A O 1
ATOM 913 N N . SER A 1 117 ? 19.844 19.969 -3.457 1 91.25 117 SER A N 1
ATOM 914 C CA . SER A 1 117 ? 19.312 18.719 -3.988 1 91.25 117 SER A CA 1
ATOM 915 C C . SER A 1 117 ? 17.797 18.656 -3.855 1 91.25 117 SER A C 1
ATOM 917 O O . SER A 1 117 ? 17.219 19.344 -3.008 1 91.25 117 SER A O 1
ATOM 919 N N . LEU A 1 118 ? 17.125 18.109 -4.805 1 95.69 118 LEU A N 1
ATOM 920 C CA . LEU A 1 118 ? 15.68 17.938 -4.746 1 95.69 118 LEU A CA 1
ATOM 921 C C . LEU A 1 118 ? 15.25 17.391 -3.387 1 95.69 118 LEU A C 1
ATOM 923 O O . LEU A 1 118 ? 14.258 17.844 -2.82 1 95.69 118 LEU A O 1
ATOM 927 N N . LEU A 1 119 ? 15.984 16.469 -2.893 1 96.75 119 LEU A N 1
ATOM 928 C CA . LEU A 1 119 ? 15.695 15.898 -1.582 1 96.75 119 LEU A CA 1
ATOM 929 C C . LEU A 1 119 ? 15.68 16.984 -0.507 1 96.75 119 LEU A C 1
ATOM 931 O O . LEU A 1 119 ? 14.781 17.016 0.338 1 96.75 119 LEU A O 1
ATOM 935 N N . ASN A 1 120 ? 16.625 17.859 -0.502 1 95.31 120 ASN A N 1
ATOM 936 C CA . ASN A 1 120 ? 16.688 18.938 0.479 1 95.31 120 ASN A CA 1
ATOM 937 C C . ASN A 1 120 ? 15.555 19.938 0.293 1 95.31 120 ASN A C 1
ATOM 939 O O . ASN A 1 120 ? 15.062 20.5 1.267 1 95.31 120 ASN A O 1
ATOM 943 N N . ARG A 1 121 ? 15.234 20.125 -0.91 1 96.44 121 ARG A N 1
ATOM 944 C CA . ARG A 1 121 ? 14.102 21 -1.183 1 96.44 121 ARG A CA 1
ATOM 945 C C . ARG A 1 121 ? 12.812 20.438 -0.59 1 96.44 121 ARG A C 1
ATOM 947 O O . ARG A 1 121 ? 12.039 21.156 0.031 1 96.44 121 ARG A O 1
ATOM 954 N N . ILE A 1 122 ? 12.547 19.156 -0.829 1 97.88 122 ILE A N 1
ATOM 955 C CA . ILE A 1 122 ? 11.367 18.5 -0.268 1 97.88 122 ILE A CA 1
ATOM 956 C C . ILE A 1 122 ? 11.422 18.562 1.257 1 97.88 122 ILE A C 1
ATOM 958 O O . ILE A 1 122 ? 10.398 18.797 1.908 1 97.88 122 ILE A O 1
ATOM 962 N N . LEU A 1 123 ? 12.609 18.328 1.792 1 97.56 123 LEU A N 1
ATOM 963 C CA . LEU A 1 123 ? 12.789 18.422 3.236 1 97.56 123 LEU A CA 1
ATOM 964 C C . LEU A 1 123 ? 12.398 19.812 3.746 1 97.56 123 LEU A C 1
ATOM 966 O O . LEU A 1 123 ? 11.734 19.938 4.777 1 97.56 123 LEU A O 1
ATOM 970 N N . GLN A 1 124 ? 12.805 20.828 3.057 1 96.31 124 GLN A N 1
ATOM 971 C CA . GLN A 1 124 ? 12.438 22.188 3.416 1 96.31 124 GLN A CA 1
ATOM 972 C C . GLN A 1 124 ? 10.922 22.375 3.387 1 96.31 124 GLN A C 1
ATOM 974 O O . GLN A 1 124 ? 10.359 23.078 4.227 1 96.31 124 GLN A O 1
ATOM 979 N N . GLY A 1 125 ? 10.297 21.75 2.41 1 96.62 125 GLY A N 1
ATOM 980 C CA . GLY A 1 125 ? 8.844 21.797 2.332 1 96.62 125 GLY A CA 1
ATOM 981 C C . GLY A 1 125 ? 8.156 21.172 3.533 1 96.62 125 GLY A C 1
ATOM 982 O O . GLY A 1 125 ? 7.227 21.75 4.09 1 96.62 125 GLY A O 1
ATOM 983 N N . ILE A 1 126 ? 8.656 20.016 3.967 1 96.88 126 ILE A N 1
ATOM 984 C CA . ILE A 1 126 ? 8.102 19.312 5.117 1 96.88 126 ILE A CA 1
ATOM 985 C C . ILE A 1 126 ? 8.266 20.172 6.371 1 96.88 126 ILE A C 1
ATOM 987 O O . ILE A 1 126 ? 7.332 20.312 7.164 1 96.88 126 ILE A O 1
ATOM 991 N N . LYS A 1 127 ? 9.445 20.766 6.492 1 95.38 127 LYS A N 1
ATOM 992 C CA . LYS A 1 127 ? 9.719 21.609 7.645 1 95.38 127 LYS A CA 1
ATOM 993 C C . LYS A 1 127 ? 8.844 22.859 7.633 1 95.38 127 LYS A C 1
ATOM 995 O O . LYS A 1 127 ? 8.359 23.297 8.68 1 95.38 127 LYS A O 1
ATOM 1000 N N . ALA A 1 128 ? 8.688 23.391 6.492 1 94.44 128 ALA A N 1
ATOM 1001 C CA . ALA A 1 128 ? 7.832 24.562 6.348 1 94.44 128 ALA A CA 1
ATOM 1002 C C . ALA A 1 128 ? 6.391 24.25 6.73 1 94.44 128 ALA A C 1
ATOM 1004 O O . ALA A 1 128 ? 5.727 25.047 7.395 1 94.44 128 ALA A O 1
ATOM 1005 N N . TYR A 1 129 ? 5.887 23.141 6.324 1 94.62 129 TYR A N 1
ATOM 1006 C CA . TYR A 1 129 ? 4.535 22.703 6.648 1 94.62 129 TYR A CA 1
ATOM 1007 C C . TYR A 1 129 ? 4.359 22.531 8.156 1 94.62 129 TYR A C 1
ATOM 1009 O O . TYR A 1 129 ? 3.365 22.984 8.727 1 94.62 129 TYR A O 1
ATOM 1017 N N . LEU A 1 130 ? 5.309 21.859 8.773 1 93.19 130 LEU A N 1
ATOM 1018 C CA . LEU A 1 130 ? 5.258 21.641 10.211 1 93.19 130 LEU A CA 1
ATOM 1019 C C . LEU A 1 130 ? 5.312 22.953 10.977 1 93.19 130 LEU A C 1
ATOM 1021 O O . LEU A 1 130 ? 4.594 23.141 11.961 1 93.19 130 LEU A O 1
ATOM 1025 N N . SER A 1 131 ? 6.148 23.844 10.484 1 91.38 131 SER A N 1
ATOM 1026 C CA . SER A 1 131 ? 6.27 25.156 11.102 1 91.38 131 SER A CA 1
ATOM 1027 C C . SER A 1 131 ? 4.977 25.953 10.961 1 91.38 131 SER A C 1
ATOM 1029 O O . SER A 1 131 ? 4.586 26.688 11.875 1 91.38 131 SER A O 1
ATOM 1031 N N . ALA A 1 132 ? 4.359 25.812 9.836 1 89.88 132 ALA A N 1
ATOM 1032 C CA . ALA A 1 132 ? 3.096 26.516 9.594 1 89.88 132 ALA A CA 1
ATOM 1033 C C . ALA A 1 132 ? 2.01 26.031 10.555 1 89.88 132 ALA A C 1
ATOM 1035 O O . ALA A 1 132 ? 1.207 26.828 11.047 1 89.88 132 ALA A O 1
ATOM 1036 N N . GLN A 1 133 ? 1.955 24.766 10.836 1 89.12 133 GLN A N 1
ATOM 1037 C CA . GLN A 1 133 ? 0.988 24.203 11.773 1 89.12 133 GLN A CA 1
ATOM 1038 C C . GLN A 1 133 ? 1.224 24.734 13.188 1 89.12 133 GLN A C 1
ATOM 1040 O O . GLN A 1 133 ? 0.273 25.078 13.891 1 89.12 133 GLN A O 1
ATOM 1045 N N . LYS A 1 134 ? 2.484 24.781 13.539 1 87.38 134 LYS A N 1
ATOM 1046 C CA . LYS A 1 134 ? 2.844 25.297 14.852 1 87.38 134 LYS A CA 1
ATOM 1047 C C . LYS A 1 134 ? 2.475 26.781 14.977 1 87.38 134 LYS A C 1
ATOM 1049 O O . LYS A 1 134 ? 1.954 27.203 16.016 1 87.38 134 LYS A O 1
ATOM 1054 N N . ALA A 1 135 ? 2.775 27.484 13.945 1 86.44 135 ALA A N 1
ATOM 1055 C CA . ALA A 1 135 ? 2.463 28.906 13.93 1 86.44 135 ALA A CA 1
ATOM 1056 C C . ALA A 1 135 ? 0.96 29.141 14.047 1 86.44 135 ALA A C 1
ATOM 1058 O O . ALA A 1 135 ? 0.521 30.047 14.758 1 86.44 135 ALA A O 1
ATOM 1059 N N . LEU A 1 136 ? 0.174 28.359 13.328 1 86.25 136 LEU A N 1
ATOM 1060 C CA . LEU A 1 136 ? -1.279 28.469 13.398 1 86.25 136 LEU A CA 1
ATOM 1061 C C . LEU A 1 136 ? -1.768 28.25 14.828 1 86.25 136 LEU A C 1
ATOM 1063 O O . LEU A 1 136 ? -2.621 29 15.312 1 86.25 136 LEU A O 1
ATOM 1067 N N . TYR A 1 137 ? -1.265 27.281 15.5 1 86.81 137 TYR A N 1
ATOM 1068 C CA . TYR A 1 137 ? -1.651 26.984 16.875 1 86.81 137 TYR A CA 1
ATOM 1069 C C . TYR A 1 137 ? -1.296 28.141 17.797 1 86.81 137 TYR A C 1
ATOM 1071 O O . TYR A 1 137 ? -2.09 28.516 18.672 1 86.81 137 TYR A O 1
ATOM 1079 N N . VAL A 1 138 ? -0.068 28.703 17.656 1 83.62 138 VAL A N 1
ATOM 1080 C CA . VAL A 1 138 ? 0.43 29.766 18.5 1 83.62 138 VAL A CA 1
ATOM 1081 C C . VAL A 1 138 ? -0.434 31.016 18.328 1 83.62 138 VAL A C 1
ATOM 1083 O O . VAL A 1 138 ? -0.761 31.703 19.312 1 83.62 138 VAL A O 1
ATOM 1086 N N . VAL A 1 139 ? -0.778 31.266 17.141 1 83.31 139 VAL A N 1
ATOM 1087 C CA . VAL A 1 139 ? -1.593 32.438 16.844 1 83.31 139 VAL A CA 1
ATOM 1088 C C . VAL A 1 139 ? -2.98 32.281 17.453 1 83.31 139 VAL A C 1
ATOM 1090 O O . VAL A 1 139 ? -3.559 33.25 17.969 1 83.31 139 VAL A O 1
ATOM 1093 N N . GLU A 1 140 ? -3.451 31.141 17.484 1 83.75 140 GLU A N 1
ATOM 1094 C CA . GLU A 1 140 ? -4.801 30.875 17.969 1 83.75 140 GLU A CA 1
ATOM 1095 C C . GLU A 1 140 ? -4.812 30.75 19.5 1 83.75 140 GLU A C 1
ATOM 1097 O O . GLU A 1 140 ? -5.863 30.891 20.125 1 83.75 140 GLU A O 1
ATOM 1102 N N . HIS A 1 141 ? -3.67 30.406 20.031 1 81.94 141 HIS A N 1
ATOM 1103 C CA . HIS A 1 141 ? -3.555 30.25 21.484 1 81.94 141 HIS A CA 1
ATOM 1104 C C . HIS A 1 141 ? -2.428 31.109 22.047 1 81.94 141 HIS A C 1
ATOM 1106 O O . HIS A 1 141 ? -1.456 30.594 22.594 1 81.94 141 HIS A O 1
ATOM 1112 N N . PRO A 1 142 ? -2.604 32.344 22.062 1 75.44 142 PRO A N 1
ATOM 1113 C CA . PRO A 1 142 ? -1.525 33.25 22.453 1 75.44 142 PRO A CA 1
ATOM 1114 C C . PRO A 1 142 ? -1.133 33.094 23.922 1 75.44 142 PRO A C 1
ATOM 1116 O O . PRO A 1 142 ? 0.003 33.406 24.297 1 75.44 142 PRO A O 1
ATOM 1119 N N . ASN A 1 143 ? -2.027 32.719 24.672 1 73.62 143 ASN A N 1
ATOM 1120 C CA . ASN A 1 143 ? -1.758 32.625 26.109 1 73.62 143 ASN A CA 1
ATOM 1121 C C . ASN A 1 143 ? -1.022 31.328 26.453 1 73.62 143 ASN A C 1
ATOM 1123 O O . ASN A 1 143 ? -0.541 31.172 27.578 1 73.62 143 ASN A O 1
ATOM 1127 N N . LYS A 1 144 ? -1.052 30.438 25.531 1 70.5 144 LYS A N 1
ATOM 1128 C CA . LYS A 1 144 ? -0.38 29.172 25.797 1 70.5 144 LYS A CA 1
ATOM 1129 C C . LYS A 1 144 ? 1.1 29.25 25.438 1 70.5 144 LYS A C 1
ATOM 1131 O O . LYS A 1 144 ? 1.463 29.812 24.406 1 70.5 144 LYS A O 1
ATOM 1136 N N . THR A 1 145 ? 1.98 29.188 26.422 1 61.34 145 THR A N 1
ATOM 1137 C CA . THR A 1 145 ? 3.418 29.234 26.188 1 61.34 145 THR A CA 1
ATOM 1138 C C . THR A 1 145 ? 3.898 27.953 25.5 1 61.34 145 THR A C 1
ATOM 1140 O O . THR A 1 145 ? 3.434 26.859 25.828 1 61.34 145 THR A O 1
ATOM 1143 N N . LEU A 1 146 ? 4.637 28.031 24.422 1 59.56 146 LEU A N 1
ATOM 1144 C CA . LEU A 1 146 ? 5.172 26.938 23.609 1 59.56 146 LEU A CA 1
ATOM 1145 C C . LEU A 1 146 ? 6.008 25.984 24.469 1 59.56 146 LEU A C 1
ATOM 1147 O O . LEU A 1 146 ? 6.223 24.828 24.094 1 59.56 146 LEU A O 1
ATOM 1151 N N . PHE A 1 147 ? 6.625 26.375 25.562 1 52.5 147 PHE A N 1
ATOM 1152 C CA . PHE A 1 147 ? 7.598 25.609 26.328 1 52.5 147 PHE A CA 1
ATOM 1153 C C . PHE A 1 147 ? 6.918 24.469 27.062 1 52.5 147 PHE A C 1
ATOM 1155 O O . PHE A 1 147 ? 7.547 23.438 27.328 1 52.5 147 PHE A O 1
ATOM 1162 N N . ASN A 1 148 ? 5.625 24.656 27.422 1 57.31 148 ASN A N 1
ATOM 1163 C CA . ASN A 1 148 ? 4.953 23.562 28.141 1 57.31 148 ASN A CA 1
ATOM 1164 C C . ASN A 1 148 ? 3.725 23.078 27.375 1 57.31 148 ASN A C 1
ATOM 1166 O O . ASN A 1 148 ? 2.637 22.984 27.953 1 57.31 148 ASN A O 1
ATOM 1170 N N . LEU A 1 149 ? 4.078 22.781 26.125 1 68.19 149 LEU A N 1
ATOM 1171 C CA . LEU A 1 149 ? 2.877 22.547 25.328 1 68.19 149 LEU A CA 1
ATOM 1172 C C . LEU A 1 149 ? 2.252 21.203 25.672 1 68.19 149 LEU A C 1
ATOM 1174 O O . LEU A 1 149 ? 2.893 20.156 25.516 1 68.19 149 LEU A O 1
ATOM 1178 N N . GLU A 1 150 ? 1.283 21.25 26.469 1 81.69 150 GLU A N 1
ATOM 1179 C CA . GLU A 1 150 ? 0.422 20.094 26.656 1 81.69 150 GLU A CA 1
ATOM 1180 C C . GLU A 1 150 ? -0.695 20.062 25.609 1 81.69 150 GLU A C 1
ATOM 1182 O O . GLU A 1 150 ? -1.493 21 25.531 1 81.69 150 GLU A O 1
ATOM 1187 N N . PHE A 1 151 ? -0.658 19.062 24.75 1 91.06 151 PHE A N 1
ATOM 1188 C CA . PHE A 1 151 ? -1.678 18.922 23.719 1 91.06 151 PHE A CA 1
ATOM 1189 C C . PHE A 1 151 ? -3.061 18.766 24.344 1 91.06 151 PHE A C 1
ATOM 1191 O O . PHE A 1 151 ? -3.199 18.203 25.422 1 91.06 151 PHE A O 1
ATOM 1198 N N . GLU A 1 152 ? -3.996 19.344 23.781 1 90.94 152 GLU A N 1
ATOM 1199 C CA . GLU A 1 152 ? -5.375 19.297 24.25 1 90.94 152 GLU A CA 1
ATOM 1200 C C . GLU A 1 152 ? -6.211 18.312 23.438 1 90.94 152 GLU A C 1
ATOM 1202 O O . GLU A 1 152 ? -5.836 17.953 22.312 1 90.94 152 GLU A O 1
ATOM 1207 N N . LYS A 1 153 ? -7.32 17.891 24.016 1 94.12 153 LYS A N 1
ATOM 1208 C CA . LYS A 1 153 ? -8.273 17.047 23.297 1 94.12 153 LYS A CA 1
ATOM 1209 C C . LYS A 1 153 ? -8.859 17.781 22.094 1 94.12 153 LYS A C 1
ATOM 1211 O O . LYS A 1 153 ? -9.133 18.984 22.156 1 94.12 153 LYS A O 1
ATOM 1216 N N . ASP A 1 154 ? -9.023 17.078 21.062 1 92.06 154 ASP A N 1
ATOM 1217 C CA . ASP A 1 154 ? -9.562 17.641 19.828 1 92.06 154 ASP A CA 1
ATOM 1218 C C . ASP A 1 154 ? -11.078 17.484 19.766 1 92.06 154 ASP A C 1
ATOM 1220 O O . ASP A 1 154 ? -11.641 16.578 20.406 1 92.06 154 ASP A O 1
ATOM 1224 N N . THR A 1 155 ? -11.734 18.359 19.156 1 89.88 155 THR A N 1
ATOM 1225 C CA . THR A 1 155 ? -13.148 18.25 18.812 1 89.88 155 THR A CA 1
ATOM 1226 C C . THR A 1 155 ? -13.336 18.109 17.297 1 89.88 155 THR A C 1
ATOM 1228 O O . THR A 1 155 ? -12.477 18.516 16.531 1 89.88 155 THR A O 1
ATOM 1231 N N . LYS A 1 156 ? -14.414 17.578 16.938 1 85.19 156 LYS A N 1
ATOM 1232 C CA . LYS A 1 156 ? -14.695 17.406 15.516 1 85.19 156 LYS A CA 1
ATOM 1233 C C . LYS A 1 156 ? -14.719 18.75 14.797 1 85.19 156 LYS A C 1
ATOM 1235 O O . LYS A 1 156 ? -14.242 18.875 13.664 1 85.19 156 LYS A O 1
ATOM 1240 N N . ALA A 1 157 ? -15.328 19.688 15.422 1 83.56 157 ALA A N 1
ATOM 1241 C CA . ALA A 1 157 ? -15.414 21.016 14.836 1 83.56 157 ALA A CA 1
ATOM 1242 C C . ALA A 1 157 ? -14.023 21.625 14.625 1 83.56 157 ALA A C 1
ATOM 1244 O O . ALA A 1 157 ? -13.734 22.172 13.562 1 83.56 157 ALA A O 1
ATOM 1245 N N . GLU A 1 158 ? -13.195 21.531 15.656 1 84.81 158 GLU A N 1
ATOM 1246 C CA . GLU A 1 158 ? -11.828 22.062 15.562 1 84.81 158 GLU A CA 1
ATOM 1247 C C . GLU A 1 158 ? -11.016 21.281 14.539 1 84.81 158 GLU A C 1
ATOM 1249 O O . GLU A 1 158 ? -10.211 21.859 13.805 1 84.81 158 GLU A O 1
ATOM 1254 N N . TRP A 1 159 ? -11.195 20.031 14.555 1 90 159 TRP A N 1
ATOM 1255 C CA . TRP A 1 159 ? -10.508 19.172 13.594 1 90 159 TRP A CA 1
ATOM 1256 C C . TRP A 1 159 ? -10.836 19.578 12.164 1 90 159 TRP A C 1
ATOM 1258 O O . TRP A 1 159 ? -9.938 19.719 11.328 1 90 159 TRP A O 1
ATOM 1268 N N . ASN A 1 160 ? -12.062 19.781 11.891 1 83.75 160 ASN A N 1
ATOM 1269 C CA . ASN A 1 160 ? -12.5 20.188 10.555 1 83.75 160 ASN A CA 1
ATOM 1270 C C . ASN A 1 160 ? -11.883 21.516 10.148 1 83.75 160 ASN A C 1
ATOM 1272 O O . ASN A 1 160 ? -11.469 21.688 8.992 1 83.75 160 ASN A O 1
ATOM 1276 N N . ARG A 1 161 ? -11.945 22.375 11.031 1 84.12 161 ARG A N 1
ATOM 1277 C CA . ARG A 1 161 ? -11.414 23.703 10.758 1 84.12 161 ARG A CA 1
ATOM 1278 C C . ARG A 1 161 ? -9.93 23.641 10.422 1 84.12 161 ARG A C 1
ATOM 1280 O O . ARG A 1 161 ? -9.484 24.219 9.422 1 84.12 161 ARG A O 1
ATOM 1287 N N . ILE A 1 162 ? -9.164 22.984 11.25 1 88.12 162 ILE A N 1
ATOM 1288 C CA . ILE A 1 162 ? -7.719 22.922 11.062 1 88.12 162 ILE A CA 1
ATOM 1289 C C . ILE A 1 162 ? -7.398 22.109 9.812 1 88.12 162 ILE A C 1
ATOM 1291 O O . ILE A 1 162 ? -6.445 22.422 9.086 1 88.12 162 ILE A O 1
ATOM 1295 N N . GLU A 1 163 ? -8.164 21.047 9.562 1 87.69 163 GLU A N 1
ATOM 1296 C CA . GLU A 1 163 ? -7.949 20.219 8.383 1 87.69 163 GLU A CA 1
ATOM 1297 C C . GLU A 1 163 ? -8.078 21.031 7.098 1 87.69 163 GLU A C 1
ATOM 1299 O O . GLU A 1 163 ? -7.375 20.766 6.121 1 87.69 163 GLU A O 1
ATOM 1304 N N . ARG A 1 164 ? -8.961 21.953 7.082 1 82.44 164 ARG A N 1
ATOM 1305 C CA . ARG A 1 164 ? -9.133 22.828 5.93 1 82.44 164 ARG A CA 1
ATOM 1306 C C . ARG A 1 164 ? -7.871 23.656 5.68 1 82.44 164 ARG A C 1
ATOM 1308 O O . ARG A 1 164 ? -7.438 23.812 4.531 1 82.44 164 ARG A O 1
ATOM 1315 N N . TYR A 1 165 ? -7.395 24.141 6.738 1 84.62 165 TYR A N 1
ATOM 1316 C CA . TYR A 1 165 ? -6.145 24.875 6.629 1 84.62 165 TYR A CA 1
ATOM 1317 C C . TYR A 1 165 ? -5.027 23.984 6.105 1 84.62 165 TYR A C 1
ATOM 1319 O O . TYR A 1 165 ? -4.203 24.422 5.293 1 84.62 165 TYR A O 1
ATOM 1327 N N . CYS A 1 166 ? -5.008 22.734 6.566 1 88.56 166 CYS A N 1
ATOM 1328 C CA . CYS A 1 166 ? -3.961 21.797 6.18 1 88.56 166 CYS A CA 1
ATOM 1329 C C . CYS A 1 166 ? -4.02 21.5 4.688 1 88.56 166 CYS A C 1
ATOM 1331 O O . CYS A 1 166 ? -2.986 21.312 4.047 1 88.56 166 CYS A O 1
ATOM 1333 N N . ILE A 1 167 ? -5.172 21.453 4.117 1 86.62 167 ILE A N 1
ATOM 1334 C CA . ILE A 1 167 ? -5.336 21.203 2.691 1 86.62 167 ILE A CA 1
ATOM 1335 C C . ILE A 1 167 ? -4.68 22.312 1.889 1 86.62 167 ILE A C 1
ATOM 1337 O O . ILE A 1 167 ? -3.965 22.062 0.917 1 86.62 167 ILE A O 1
ATOM 1341 N N . PHE A 1 168 ? -4.898 23.516 2.365 1 84.69 168 PHE A N 1
ATOM 1342 C CA . PHE A 1 168 ? -4.289 24.656 1.699 1 84.69 168 PHE A CA 1
ATOM 1343 C C . PHE A 1 168 ? -2.771 24.641 1.859 1 84.69 168 PHE A C 1
ATOM 1345 O O . PHE A 1 168 ? -2.037 24.922 0.914 1 84.69 168 PHE A O 1
ATOM 1352 N N . ALA A 1 169 ? -2.406 24.312 3.037 1 88.62 169 ALA A N 1
ATOM 1353 C CA . ALA A 1 169 ? -0.976 24.297 3.332 1 88.62 169 ALA A CA 1
ATOM 1354 C C . ALA A 1 169 ? -0.263 23.234 2.5 1 88.62 169 ALA A C 1
ATOM 1356 O O . ALA A 1 169 ? 0.873 23.438 2.062 1 88.62 169 ALA A O 1
ATOM 1357 N N . ILE A 1 170 ? -0.879 22.141 2.277 1 91.56 170 ILE A N 1
ATOM 1358 C CA . ILE A 1 170 ? -0.279 21.062 1.493 1 91.56 170 ILE A CA 1
ATOM 1359 C C . ILE A 1 170 ? -0.168 21.484 0.032 1 91.56 170 ILE A C 1
ATOM 1361 O O . ILE A 1 170 ? 0.83 21.203 -0.632 1 91.56 170 ILE A O 1
ATOM 1365 N N . ASN A 1 171 ? -1.243 22.078 -0.441 1 89.19 171 ASN A N 1
ATOM 1366 C CA . ASN A 1 171 ? -1.183 22.594 -1.808 1 89.19 171 ASN A CA 1
ATOM 1367 C C . ASN A 1 171 ? -0.014 23.547 -1.997 1 89.19 171 ASN A C 1
ATOM 1369 O O . ASN A 1 171 ? 0.685 23.5 -3.012 1 89.19 171 ASN A O 1
ATOM 1373 N N . SER A 1 172 ? 0.125 24.422 -1.059 1 90.56 172 SER A N 1
ATOM 1374 C CA . SER A 1 172 ? 1.225 25.391 -1.107 1 90.56 172 SER A CA 1
ATOM 1375 C C . SER A 1 172 ? 2.576 24.672 -1.058 1 90.56 172 SER A C 1
ATOM 1377 O O . SER A 1 172 ? 3.508 25.062 -1.771 1 90.56 172 SER A O 1
ATOM 1379 N N . MET A 1 173 ? 2.691 23.734 -0.216 1 94.19 173 MET A N 1
ATOM 1380 C CA . MET A 1 173 ? 3.926 22.969 -0.096 1 94.19 173 MET A CA 1
ATOM 1381 C C . MET A 1 173 ? 4.25 22.25 -1.403 1 94.19 173 MET A C 1
ATOM 1383 O O . MET A 1 173 ? 5.391 22.281 -1.869 1 94.19 173 MET A O 1
ATOM 1387 N N . LEU A 1 174 ? 3.262 21.578 -1.979 1 95 174 LEU A N 1
ATOM 1388 C CA . LEU A 1 174 ? 3.463 20.875 -3.236 1 95 174 LEU A CA 1
ATOM 1389 C C . LEU A 1 174 ? 3.877 21.828 -4.348 1 95 174 LEU A C 1
ATOM 1391 O O . LEU A 1 174 ? 4.789 21.531 -5.121 1 95 174 LEU A O 1
ATOM 1395 N N . ASN A 1 175 ? 3.215 22.922 -4.352 1 93 175 ASN A N 1
ATOM 1396 C CA . ASN A 1 175 ? 3.475 23.906 -5.402 1 93 175 ASN A CA 1
ATOM 1397 C C . ASN A 1 175 ? 4.895 24.453 -5.312 1 93 175 ASN A C 1
ATOM 1399 O O . ASN A 1 175 ? 5.539 24.688 -6.336 1 93 175 ASN A O 1
ATOM 1403 N N . GLU A 1 176 ? 5.344 24.625 -4.207 1 93.81 176 GLU A N 1
ATOM 1404 C CA . GLU A 1 176 ? 6.613 25.312 -4 1 93.81 176 GLU A CA 1
ATOM 1405 C C . GLU A 1 176 ? 7.785 24.344 -4.012 1 93.81 176 GLU A C 1
ATOM 1407 O O . GLU A 1 176 ? 8.875 24.672 -4.477 1 93.81 176 GLU A O 1
ATOM 1412 N N . TYR A 1 177 ? 7.562 23.141 -3.527 1 96 177 TYR A N 1
ATOM 1413 C CA . TYR A 1 177 ? 8.734 22.328 -3.213 1 96 177 TYR A CA 1
ATOM 1414 C C . TYR A 1 177 ? 8.727 21.031 -3.996 1 96 177 TYR A C 1
ATOM 1416 O O . TYR A 1 177 ? 9.766 20.391 -4.16 1 96 177 TYR A O 1
ATOM 1424 N N . PHE A 1 178 ? 7.535 20.516 -4.438 1 96.81 178 PHE A N 1
ATOM 1425 C CA . PHE A 1 178 ? 7.422 19.219 -5.074 1 96.81 178 PHE A CA 1
ATOM 1426 C C . PHE A 1 178 ? 7.367 19.359 -6.59 1 96.81 178 PHE A C 1
ATOM 1428 O O . PHE A 1 178 ? 6.285 19.391 -7.176 1 96.81 178 PHE A O 1
ATOM 1435 N N . GLU A 1 179 ? 8.484 19.375 -7.191 1 93.5 179 GLU A N 1
ATOM 1436 C CA . GLU A 1 179 ? 8.539 19.406 -8.648 1 93.5 179 GLU A CA 1
ATOM 1437 C C . GLU A 1 179 ? 8.086 18.078 -9.25 1 93.5 179 GLU A C 1
ATOM 1439 O O . GLU A 1 179 ? 8.461 17.016 -8.758 1 93.5 179 GLU A O 1
ATOM 1444 N N . PRO A 1 180 ? 7.227 18.156 -10.266 1 94.56 180 PRO A N 1
ATOM 1445 C CA . PRO A 1 180 ? 6.805 19.25 -11.148 1 94.56 180 PRO A CA 1
ATOM 1446 C C . PRO A 1 180 ? 5.363 19.688 -10.898 1 94.56 180 P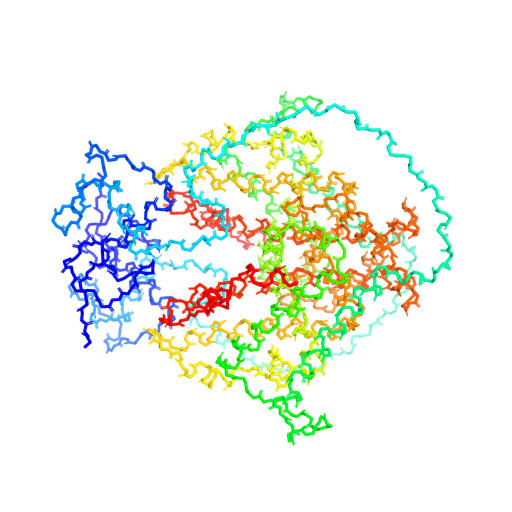RO A C 1
ATOM 1448 O O . PRO A 1 180 ? 4.637 20 -11.852 1 94.56 180 PRO A O 1
ATOM 1451 N N . TYR A 1 181 ? 4.961 19.672 -9.664 1 94.38 181 TYR A N 1
ATOM 1452 C CA . TYR A 1 181 ? 3.58 19.969 -9.297 1 94.38 181 TYR A CA 1
ATOM 1453 C C . TYR A 1 181 ? 3.145 21.312 -9.859 1 94.38 181 TYR A C 1
ATOM 1455 O O . TYR A 1 181 ? 2.008 21.469 -10.312 1 94.38 181 TYR A O 1
ATOM 1463 N N . LYS A 1 182 ? 3.98 22.266 -9.875 1 91 182 LYS A N 1
ATOM 1464 C CA . LYS A 1 182 ? 3.67 23.625 -10.289 1 91 182 LYS A CA 1
ATOM 1465 C C . LYS A 1 182 ? 3.283 23.688 -11.766 1 91 182 LYS A C 1
ATOM 1467 O O . LYS A 1 182 ? 2.605 24.609 -12.203 1 91 182 LYS A O 1
ATOM 1472 N N . LEU A 1 183 ? 3.73 22.719 -12.508 1 90.12 183 LEU A N 1
ATOM 1473 C CA . LEU A 1 183 ? 3.492 22.703 -13.945 1 90.12 183 LEU A CA 1
ATOM 1474 C C . LEU A 1 183 ? 2.121 22.109 -14.258 1 90.12 183 LEU A C 1
ATOM 1476 O O . LEU A 1 183 ? 1.626 22.25 -15.383 1 90.12 183 LEU A O 1
ATOM 1480 N N . MET A 1 184 ? 1.462 21.516 -13.305 1 90 184 MET A N 1
ATOM 1481 C CA . MET A 1 184 ? 0.199 20.812 -13.531 1 90 184 MET A CA 1
ATOM 1482 C C . MET A 1 184 ? -0.956 21.797 -13.648 1 90 184 MET A C 1
ATOM 1484 O O . MET A 1 184 ? -0.917 22.875 -13.047 1 90 184 MET A O 1
ATOM 1488 N N . GLN A 1 185 ? -1.922 21.344 -14.359 1 84.81 185 GLN A N 1
ATOM 1489 C CA . GLN A 1 185 ? -3.137 22.125 -14.516 1 84.81 185 GLN A CA 1
ATOM 1490 C C . GLN A 1 185 ? -4.035 22 -13.289 1 84.81 185 GLN A C 1
ATOM 1492 O O . GLN A 1 185 ? -3.867 21.094 -12.477 1 84.81 185 GLN A O 1
ATOM 1497 N N . GLY A 1 186 ? -5.012 22.875 -13.211 1 81.44 186 GLY A N 1
ATOM 1498 C CA . GLY A 1 186 ? -5.871 22.938 -12.039 1 81.44 186 GLY A CA 1
ATOM 1499 C C . GLY A 1 186 ? -6.574 21.625 -11.734 1 81.44 186 GLY A C 1
ATOM 1500 O O . GLY A 1 186 ? -6.609 21.188 -10.586 1 81.44 186 GLY A O 1
ATOM 1501 N N . SER A 1 187 ? -7.082 21.047 -12.75 1 80.69 187 SER A N 1
ATOM 1502 C CA . SER A 1 187 ? -7.812 19.797 -12.547 1 80.69 187 SER A CA 1
ATOM 1503 C C . SER A 1 187 ? -6.879 18.688 -12.086 1 80.69 187 SER A C 1
ATOM 1505 O O . SER A 1 187 ? -7.262 17.844 -11.266 1 80.69 187 SER A O 1
ATOM 1507 N N . GLN A 1 188 ? -5.668 18.719 -12.609 1 86.56 188 GLN A N 1
ATOM 1508 C CA . GLN A 1 188 ? -4.66 17.734 -12.211 1 86.56 188 GLN A CA 1
ATOM 1509 C C . GLN A 1 188 ? -4.203 17.969 -10.773 1 86.56 188 GLN A C 1
ATOM 1511 O O . GLN A 1 188 ? -4.039 17.016 -10.016 1 86.56 188 GLN A O 1
ATOM 1516 N N . LYS A 1 189 ? -4.098 19.188 -10.453 1 87.44 189 LYS A N 1
ATOM 1517 C CA . LYS A 1 189 ? -3.697 19.547 -9.094 1 87.44 189 LYS A CA 1
ATOM 1518 C C . LYS A 1 189 ? -4.75 19.109 -8.078 1 87.44 189 LYS A C 1
ATOM 1520 O O . LYS A 1 189 ? -4.414 18.609 -6.996 1 87.44 189 LYS A O 1
ATOM 1525 N N . ARG A 1 190 ? -5.98 19.266 -8.445 1 83 190 ARG A N 1
ATOM 1526 C CA . ARG A 1 190 ? -7.07 18.875 -7.559 1 83 190 ARG A CA 1
ATOM 1527 C C . ARG A 1 190 ? -7.039 17.359 -7.301 1 83 190 ARG A C 1
ATOM 1529 O O . ARG A 1 190 ? -7.246 16.922 -6.168 1 83 190 ARG A O 1
ATOM 1536 N N . LEU A 1 191 ? -6.746 16.719 -8.344 1 83.62 191 LEU A N 1
ATOM 1537 C CA . LEU A 1 191 ? -6.668 15.266 -8.25 1 83.62 191 LEU A CA 1
ATOM 1538 C C . LEU A 1 191 ? -5.512 14.844 -7.344 1 83.62 191 LEU A C 1
ATOM 1540 O O . LEU A 1 191 ? -5.68 13.984 -6.477 1 83.62 191 LEU A O 1
ATOM 1544 N N . ILE A 1 192 ? -4.41 15.453 -7.504 1 88.75 192 ILE A N 1
ATOM 1545 C CA . ILE A 1 192 ? -3.207 15.094 -6.762 1 88.75 192 ILE A CA 1
ATOM 1546 C C . ILE A 1 192 ? -3.371 15.477 -5.293 1 88.75 192 ILE A C 1
ATOM 1548 O O . ILE A 1 192 ? -3.039 14.703 -4.398 1 88.75 192 ILE A O 1
ATOM 1552 N N . VAL A 1 193 ? -3.91 16.641 -5.012 1 87.19 193 VAL A N 1
ATOM 1553 C CA . VAL A 1 193 ? -4.074 17.094 -3.637 1 87.19 193 VAL A CA 1
ATOM 1554 C C . VAL A 1 193 ? -5.023 16.172 -2.893 1 87.19 193 VAL A C 1
ATOM 1556 O O . VAL A 1 193 ? -4.754 15.773 -1.755 1 87.19 193 VAL A O 1
ATOM 1559 N N . LYS A 1 194 ? -6.023 15.828 -3.512 1 79.75 194 LYS A N 1
ATOM 1560 C CA . LYS A 1 194 ? -7.016 14.961 -2.885 1 79.75 194 LYS A CA 1
ATOM 1561 C C . LYS A 1 194 ? -6.41 13.609 -2.525 1 79.75 194 LYS A C 1
ATOM 1563 O O . LYS A 1 194 ? -6.645 13.086 -1.432 1 79.75 194 LYS A O 1
ATOM 1568 N N . ASN A 1 195 ? -5.621 13.078 -3.393 1 80.25 195 ASN A N 1
ATOM 1569 C CA . ASN A 1 195 ? -5.105 11.727 -3.221 1 80.25 195 ASN A CA 1
ATOM 1570 C C . ASN A 1 195 ? -3.855 11.703 -2.348 1 80.25 195 ASN A C 1
ATOM 1572 O O . ASN A 1 195 ? -3.664 10.789 -1.547 1 80.25 195 ASN A O 1
ATOM 1576 N N . VAL A 1 196 ? -3.062 12.688 -2.547 1 87.75 196 VAL A N 1
ATOM 1577 C CA . VAL A 1 196 ? -1.775 12.695 -1.859 1 87.75 196 VAL A CA 1
ATOM 1578 C C . VAL A 1 196 ? -1.944 13.258 -0.45 1 87.75 196 VAL A C 1
ATOM 1580 O O . VAL A 1 196 ? -1.201 12.891 0.464 1 87.75 196 VAL A O 1
ATOM 1583 N N . PHE A 1 197 ? -2.928 14.125 -0.302 1 84.19 197 PHE A N 1
ATOM 1584 C CA . PHE A 1 197 ? -3.15 14.789 0.976 1 84.19 197 PHE A CA 1
ATOM 1585 C C . PHE A 1 197 ? -3.301 13.773 2.1 1 84.19 197 PHE A C 1
ATOM 1587 O O . PHE A 1 197 ? -2.582 13.828 3.098 1 84.19 197 PHE A O 1
ATOM 1594 N N . THR A 1 198 ? -4.148 12.852 1.933 1 85.06 198 THR A N 1
ATOM 1595 C CA . THR A 1 198 ? -4.434 11.906 3.004 1 85.06 198 THR A CA 1
ATOM 1596 C C . THR A 1 198 ? -3.191 11.086 3.344 1 85.06 198 THR A C 1
ATOM 1598 O O . THR A 1 198 ? -2.889 10.867 4.52 1 85.06 198 THR A O 1
ATOM 1601 N N . LYS A 1 199 ? -2.424 10.734 2.328 1 92.38 199 LYS A N 1
ATOM 1602 C CA . LYS A 1 199 ? -1.26 9.891 2.566 1 92.38 199 LYS A CA 1
ATOM 1603 C C . LYS A 1 199 ? -0.149 10.656 3.271 1 92.38 199 LYS A C 1
ATOM 1605 O O . LYS A 1 199 ? 0.366 10.219 4.301 1 92.38 199 LYS A O 1
ATOM 1610 N N . ILE A 1 200 ? 0.16 11.828 2.766 1 94.56 200 ILE A N 1
ATOM 1611 C CA . ILE A 1 200 ? 1.265 12.602 3.314 1 94.56 200 ILE A CA 1
ATOM 1612 C C . ILE A 1 200 ? 0.895 13.109 4.707 1 94.56 200 ILE A C 1
ATOM 1614 O O . ILE A 1 200 ? 1.711 13.062 5.629 1 94.56 200 ILE A O 1
ATOM 1618 N N . ILE A 1 201 ? -0.279 13.555 4.871 1 91.62 201 ILE A N 1
ATOM 1619 C CA . ILE A 1 201 ? -0.702 14.102 6.156 1 91.62 201 ILE A CA 1
ATOM 1620 C C . ILE A 1 201 ? -0.752 12.992 7.203 1 91.62 201 ILE A C 1
ATOM 1622 O O . ILE A 1 201 ? -0.382 13.203 8.359 1 91.62 201 ILE A O 1
ATOM 1626 N N . PHE A 1 202 ? -1.203 11.812 6.793 1 92.94 202 PHE A N 1
ATOM 1627 C CA . PHE A 1 202 ? -1.2 10.672 7.703 1 92.94 202 PHE A CA 1
ATOM 1628 C C . PHE A 1 202 ? 0.218 10.344 8.156 1 92.94 202 PHE A C 1
ATOM 1630 O O . PHE A 1 202 ? 0.455 10.094 9.336 1 92.94 202 PHE A O 1
ATOM 1637 N N . LEU A 1 203 ? 1.037 10.352 7.184 1 97.38 203 LEU A N 1
ATOM 1638 C CA . LEU A 1 203 ? 2.434 10.078 7.508 1 97.38 203 LEU A CA 1
ATOM 1639 C C . LEU A 1 203 ? 2.977 11.102 8.492 1 97.38 203 LEU A C 1
ATOM 1641 O O . LEU A 1 203 ? 3.639 10.742 9.469 1 97.38 203 LEU A O 1
ATOM 1645 N N . ILE A 1 204 ? 2.676 12.352 8.266 1 96.81 204 ILE A N 1
ATOM 1646 C CA . ILE A 1 204 ? 3.17 13.438 9.109 1 96.81 204 ILE A CA 1
ATOM 1647 C C . ILE A 1 204 ? 2.559 13.328 10.5 1 96.81 204 ILE A C 1
ATOM 1649 O O . ILE A 1 204 ? 3.246 13.531 11.508 1 96.81 204 ILE A O 1
ATOM 1653 N N . LYS A 1 205 ? 1.291 13.016 10.562 1 96.38 205 LYS A N 1
ATOM 1654 C CA . LYS A 1 205 ? 0.627 12.875 11.859 1 96.38 205 LYS A CA 1
ATOM 1655 C C . LYS A 1 205 ? 1.2 11.703 12.648 1 96.38 205 LYS A C 1
ATOM 1657 O O . LYS A 1 205 ? 1.362 11.789 13.867 1 96.38 205 LYS A O 1
ATOM 1662 N N . CYS A 1 206 ? 1.446 10.625 11.984 1 97.94 206 CYS A N 1
ATOM 1663 C CA . CYS A 1 206 ? 2.082 9.492 12.641 1 97.94 206 CYS A CA 1
ATOM 1664 C C . CYS A 1 206 ? 3.479 9.852 13.125 1 97.94 206 CYS A C 1
ATOM 1666 O O . CYS A 1 206 ? 3.891 9.438 14.211 1 97.94 206 CYS A O 1
ATOM 1668 N N . TYR A 1 207 ? 4.188 10.578 12.312 1 98.31 207 TYR A N 1
ATOM 1669 C CA . TYR A 1 207 ? 5.523 11.039 12.68 1 98.31 207 TYR A CA 1
ATOM 1670 C C . TYR A 1 207 ? 5.469 11.938 13.914 1 98.31 207 TYR A C 1
ATOM 1672 O O . TYR A 1 207 ? 6.25 11.758 14.852 1 98.31 207 TYR A O 1
ATOM 1680 N N . GLN A 1 208 ? 4.543 12.859 13.93 1 96.94 208 GLN A N 1
ATOM 1681 C CA . GLN A 1 208 ? 4.371 13.727 15.094 1 96.94 208 GLN A CA 1
ATOM 1682 C C . GLN A 1 208 ? 3.98 12.922 16.328 1 96.94 208 GLN A C 1
ATOM 1684 O O . GLN A 1 208 ? 4.441 13.211 17.438 1 96.94 208 GLN A O 1
ATOM 1689 N N . THR A 1 209 ? 3.115 11.977 16.141 1 97.81 209 THR A N 1
ATOM 1690 C CA . THR A 1 209 ? 2.723 11.109 17.234 1 97.81 209 THR A CA 1
ATOM 1691 C C . THR A 1 209 ? 3.934 10.383 17.812 1 97.81 209 THR A C 1
ATOM 1693 O O . THR A 1 209 ? 4.055 10.234 19.031 1 97.81 209 THR A O 1
ATOM 1696 N N . SER A 1 210 ? 4.82 9.93 16.953 1 97.56 210 SER A N 1
ATOM 1697 C CA . SER A 1 210 ? 6.016 9.211 17.406 1 97.56 210 SER A CA 1
ATOM 1698 C C . SER A 1 210 ? 6.926 10.117 18.219 1 97.56 210 SER A C 1
ATOM 1700 O O . SER A 1 210 ? 7.684 9.641 19.062 1 97.56 210 SER A O 1
ATOM 1702 N N . ILE A 1 211 ? 6.863 11.406 18 1 95.69 211 ILE A N 1
ATOM 1703 C CA . ILE A 1 211 ? 7.723 12.375 18.672 1 95.69 211 ILE A CA 1
ATOM 1704 C C . ILE A 1 211 ? 7.09 12.789 20 1 95.69 211 ILE A C 1
ATOM 1706 O O . ILE A 1 211 ? 7.75 12.781 21.047 1 95.69 211 ILE A O 1
ATOM 1710 N N . TYR A 1 212 ? 5.859 13.07 19.953 1 94.38 212 TYR A N 1
ATOM 1711 C CA . TYR A 1 212 ? 5.219 13.68 21.109 1 94.38 212 TYR A CA 1
ATOM 1712 C C . TYR A 1 212 ? 4.691 12.617 22.062 1 94.38 212 TYR A C 1
ATOM 1714 O O . TYR A 1 212 ? 4.562 12.867 23.266 1 94.38 212 TYR A O 1
ATOM 1722 N N . TYR A 1 213 ? 4.348 11.484 21.531 1 95.75 213 TYR A N 1
ATOM 1723 C CA . TYR A 1 213 ? 3.861 10.383 22.344 1 95.75 213 TYR A CA 1
ATOM 1724 C C . TYR A 1 213 ? 4.625 9.102 22.047 1 95.75 213 TYR A C 1
ATOM 1726 O O . TYR A 1 213 ? 4.043 8.117 21.578 1 95.75 213 TYR A O 1
ATOM 1734 N N . PRO A 1 214 ? 5.879 9 22.406 1 95.62 214 PRO A N 1
ATOM 1735 C CA . PRO A 1 214 ? 6.734 7.855 22.078 1 95.62 214 PRO A CA 1
ATOM 1736 C C . PRO A 1 214 ? 6.48 6.645 22.969 1 95.62 214 PRO A C 1
ATOM 1738 O O . PRO A 1 214 ? 6.898 5.531 22.641 1 95.62 214 PRO A O 1
ATOM 1741 N N . ASP A 1 215 ? 5.781 6.797 24.078 1 95.88 215 ASP A N 1
ATOM 1742 C CA . ASP A 1 215 ? 5.527 5.703 25.016 1 95.88 215 ASP A CA 1
ATOM 1743 C C . ASP A 1 215 ? 4.562 4.684 24.406 1 95.88 215 ASP A C 1
ATOM 1745 O O . ASP A 1 215 ? 3.428 5.023 24.078 1 95.88 215 ASP A O 1
ATOM 1749 N N . PRO A 1 216 ? 4.926 3.439 24.297 1 93.06 216 PRO A N 1
ATOM 1750 C CA . PRO A 1 216 ? 4.066 2.412 23.703 1 93.06 216 PRO A CA 1
ATOM 1751 C C . PRO A 1 216 ? 2.77 2.205 24.484 1 93.06 216 PRO A C 1
ATOM 1753 O O . PRO A 1 216 ? 1.785 1.704 23.938 1 93.06 216 PRO A O 1
ATOM 1756 N N . GLU A 1 217 ? 2.758 2.586 25.703 1 93.12 217 GLU A N 1
ATOM 1757 C CA . GLU A 1 217 ? 1.568 2.396 26.531 1 93.12 217 GLU A CA 1
ATOM 1758 C C . GLU A 1 217 ? 0.588 3.555 26.359 1 93.12 217 GLU A C 1
ATOM 1760 O O . GLU A 1 217 ? -0.563 3.469 26.781 1 93.12 217 GLU A O 1
ATOM 1765 N N . ASP A 1 218 ? 1.104 4.613 25.75 1 93.38 218 ASP A N 1
ATOM 1766 C CA . ASP A 1 218 ? 0.248 5.758 25.453 1 93.38 218 ASP A CA 1
ATOM 1767 C C . ASP A 1 218 ? -0.623 5.488 24.234 1 93.38 218 ASP A C 1
ATOM 1769 O O . ASP A 1 218 ? -0.15 4.934 23.234 1 93.38 218 ASP A O 1
ATOM 1773 N N . ASN A 1 219 ? -1.904 5.758 24.266 1 93.94 219 ASN A N 1
ATOM 1774 C CA . ASN A 1 219 ? -2.766 5.492 23.109 1 93.94 219 ASN A CA 1
ATOM 1775 C C . ASN A 1 219 ? -3.184 6.781 22.422 1 93.94 219 ASN A C 1
ATOM 1777 O O . ASN A 1 219 ? -4.066 6.77 21.562 1 93.94 219 ASN A O 1
ATOM 1781 N N . ARG A 1 220 ? -2.576 7.875 22.797 1 95.19 220 ARG A N 1
ATOM 1782 C CA . ARG A 1 220 ? -2.854 9.148 22.156 1 95.19 220 ARG A CA 1
ATOM 1783 C C . ARG A 1 220 ? -2.195 9.219 20.781 1 95.19 220 ARG A C 1
ATOM 1785 O O . ARG A 1 220 ? -1.077 8.734 20.594 1 95.19 220 ARG A O 1
ATOM 1792 N N . VAL A 1 221 ? -2.957 9.844 19.875 1 97.31 221 VAL A N 1
ATOM 1793 C CA . VAL A 1 221 ? -2.436 10.141 18.547 1 97.31 221 VAL A CA 1
ATOM 1794 C C . VAL A 1 221 ? -2.59 11.633 18.25 1 97.31 221 VAL A C 1
ATOM 1796 O O . VAL A 1 221 ? -3.598 12.242 18.609 1 97.31 221 VAL A O 1
ATOM 1799 N N . VAL A 1 222 ? -1.604 12.18 17.609 1 96.56 222 VAL A N 1
ATOM 1800 C CA . VAL A 1 222 ? -1.647 13.594 17.25 1 96.56 222 VAL A CA 1
ATOM 1801 C C . VAL A 1 222 ? -2.59 13.781 16.062 1 96.56 222 VAL A C 1
ATOM 1803 O O . VAL A 1 222 ? -2.475 13.094 15.047 1 96.56 222 VAL A O 1
ATOM 1806 N N . THR A 1 223 ? -3.516 14.625 16.156 1 94.5 223 THR A N 1
ATOM 1807 C CA . THR A 1 223 ? -4.406 14.977 15.055 1 94.5 223 THR A CA 1
ATOM 1808 C C . THR A 1 223 ? -3.893 16.203 14.32 1 94.5 223 THR A C 1
ATOM 1810 O O . THR A 1 223 ? -3.889 16.25 13.086 1 94.5 223 THR A O 1
ATOM 1813 N N . HIS A 1 224 ? -3.578 17.203 15.023 1 92.88 224 HIS A N 1
ATOM 1814 C CA . HIS A 1 224 ? -2.9 18.422 14.602 1 92.88 224 HIS A CA 1
ATOM 1815 C C . HIS A 1 224 ? -1.942 18.922 15.672 1 92.88 224 HIS A C 1
ATOM 1817 O O . HIS A 1 224 ? -1.995 18.469 16.812 1 92.88 224 HIS A O 1
ATOM 1823 N N . TYR A 1 225 ? -1.032 19.766 15.25 1 91.38 225 TYR A N 1
ATOM 1824 C CA . TYR A 1 225 ? -0.141 20.312 16.266 1 91.38 225 TYR A CA 1
ATOM 1825 C C . TYR A 1 225 ? -0.934 20.922 17.422 1 91.38 225 TYR A C 1
ATOM 1827 O O . TYR A 1 225 ? -1.793 21.766 17.203 1 91.38 225 TYR A O 1
ATOM 1835 N N . GLY A 1 226 ? -0.723 20.422 18.594 1 91.81 226 GLY A N 1
ATOM 1836 C CA . GLY A 1 226 ? -1.378 20.953 19.781 1 91.81 226 GLY A CA 1
ATOM 1837 C C . GLY A 1 226 ? -2.619 20.172 20.172 1 91.81 226 GLY A C 1
ATOM 1838 O O . GLY A 1 226 ? -3.217 20.422 21.219 1 91.81 226 GLY A O 1
ATOM 1839 N N . TYR A 1 227 ? -3.014 19.172 19.328 1 94.19 227 TYR A N 1
ATOM 1840 C CA . TYR A 1 227 ? -4.234 18.422 19.594 1 94.19 227 TYR A CA 1
ATOM 1841 C C . TYR A 1 227 ? -3.979 16.922 19.5 1 94.19 227 TYR A C 1
ATOM 1843 O O . TYR A 1 227 ? -3.092 16.484 18.766 1 94.19 227 TYR A O 1
ATOM 1851 N N . TYR A 1 228 ? -4.73 16.141 20.281 1 96.19 228 TYR A N 1
ATOM 1852 C CA . TYR A 1 228 ? -4.602 14.695 20.234 1 96.19 228 TYR A CA 1
ATOM 1853 C C . TYR A 1 228 ? -5.969 14.023 20.297 1 96.19 228 TYR A C 1
ATOM 1855 O O . TYR A 1 228 ? -6.973 14.672 20.594 1 96.19 228 TYR A O 1
ATOM 1863 N N . PHE A 1 229 ? -6.039 12.867 19.859 1 95.88 229 PHE A N 1
ATOM 1864 C CA . PHE A 1 229 ? -7.176 11.961 19.984 1 95.88 229 PHE A CA 1
ATOM 1865 C C . PHE A 1 229 ? -6.758 10.656 20.656 1 95.88 229 PHE A C 1
ATOM 1867 O O . PHE A 1 229 ? -5.609 10.227 20.531 1 95.88 229 PHE A O 1
ATOM 1874 N N . SER A 1 230 ? -7.648 10.07 21.484 1 95.75 230 SER A N 1
ATOM 1875 C CA . SER A 1 230 ? -7.438 8.773 22.109 1 95.75 230 SER A CA 1
ATOM 1876 C C . SER A 1 230 ? -8.742 7.996 22.219 1 95.75 230 SER A C 1
ATOM 1878 O O . SER A 1 230 ? -9.812 8.523 21.922 1 95.75 230 SER A O 1
ATOM 1880 N N . HIS A 1 231 ? -8.656 6.785 22.625 1 93.94 231 HIS A N 1
ATOM 1881 C CA . HIS A 1 231 ? -9.844 5.969 22.844 1 93.94 231 HIS A CA 1
ATOM 1882 C C . HIS A 1 231 ? -10.797 6.633 23.828 1 93.94 231 HIS A C 1
ATOM 1884 O O . HIS A 1 231 ? -12.016 6.602 23.641 1 93.94 231 HIS A O 1
ATOM 1890 N N . GLU A 1 232 ? -10.211 7.266 24.781 1 93.31 232 GLU A N 1
ATOM 1891 C CA . GLU A 1 232 ? -10.977 7.836 25.875 1 93.31 232 GLU A CA 1
ATOM 1892 C C . GLU A 1 232 ? -11.648 9.141 25.469 1 93.31 232 GLU A C 1
ATOM 1894 O O . GLU A 1 232 ? -12.555 9.617 26.156 1 93.31 232 GLU A O 1
ATOM 1899 N N . THR A 1 233 ? -11.258 9.688 24.375 1 94 233 THR A N 1
ATOM 1900 C CA . THR A 1 233 ? -11.773 11 24.016 1 94 233 THR A CA 1
ATOM 1901 C C . THR A 1 233 ? -12.852 10.875 22.938 1 94 233 THR A C 1
ATOM 1903 O O . THR A 1 233 ? -13.297 11.883 22.391 1 94 233 THR A O 1
ATOM 1906 N N . ASN A 1 234 ? -13.273 9.695 22.578 1 90.56 234 ASN A N 1
ATOM 1907 C CA . ASN A 1 234 ? -14.273 9.453 21.547 1 90.56 234 ASN A CA 1
ATOM 1908 C C . ASN A 1 234 ? -15.539 10.273 21.766 1 90.56 234 ASN A C 1
ATOM 1910 O O . ASN A 1 234 ? -16.016 10.953 20.859 1 90.56 234 ASN A O 1
ATOM 1914 N N . GLU A 1 235 ? -16.031 10.156 22.969 1 88.31 235 GLU A N 1
ATOM 1915 C CA . GLU A 1 235 ? -17.281 10.844 23.297 1 88.31 235 GLU A CA 1
ATOM 1916 C C . GLU A 1 235 ? -17.141 12.352 23.125 1 88.31 235 GLU A C 1
ATOM 1918 O O . GLU A 1 235 ? -18.062 13.023 22.672 1 88.31 235 GLU A O 1
ATOM 1923 N N . TYR A 1 236 ? -16.047 12.781 23.562 1 92.12 236 TYR A N 1
ATOM 1924 C CA . TYR A 1 236 ? -15.773 14.211 23.484 1 92.12 236 TYR A CA 1
ATOM 1925 C C . TYR A 1 236 ? -15.664 14.656 22.031 1 92.12 236 TYR A C 1
ATOM 1927 O O . TYR A 1 236 ? -16.25 15.664 21.641 1 92.12 236 TYR A O 1
ATOM 1935 N N . PHE A 1 237 ? -14.992 13.945 21.234 1 91.38 237 PHE A N 1
ATOM 1936 C CA . PHE A 1 237 ? -14.742 14.297 19.844 1 91.38 237 PHE A CA 1
ATOM 1937 C C . PHE A 1 237 ? -16.031 14.227 19.031 1 91.38 237 PHE A C 1
ATOM 1939 O O . PHE A 1 237 ? -16.281 15.094 18.188 1 91.38 237 PHE A O 1
ATOM 1946 N N . PHE A 1 238 ? -16.766 13.211 19.266 1 88.06 238 PHE A N 1
ATOM 1947 C CA . PHE A 1 238 ? -17.953 12.984 18.453 1 88.06 238 PHE A CA 1
ATOM 1948 C C . PHE A 1 238 ? -19.203 13.492 19.172 1 88.06 238 PHE A C 1
ATOM 1950 O O . PHE A 1 238 ? -20.312 13.016 18.922 1 88.06 238 PHE A O 1
ATOM 1957 N N . SER A 1 239 ? -19.047 14.367 20.078 1 84.88 239 SER A N 1
ATOM 1958 C CA . SER A 1 239 ? -20.141 14.867 20.906 1 84.88 239 SER A CA 1
ATOM 1959 C C . SER A 1 239 ? -21.219 15.539 20.062 1 84.88 239 SER A C 1
ATOM 1961 O O . SER A 1 239 ? -22.391 15.516 20.422 1 84.88 239 SER A O 1
ATOM 1963 N N . SER A 1 240 ? -20.828 16.047 18.953 1 79.62 240 SER A N 1
ATOM 1964 C CA . SER A 1 240 ? -21.766 16.797 18.125 1 79.62 240 SER A CA 1
ATOM 1965 C C . SER A 1 240 ? -22.453 15.875 17.109 1 79.62 240 SER A C 1
ATOM 1967 O O . SER A 1 240 ? -23.375 16.297 16.422 1 79.62 240 SER A O 1
ATOM 1969 N N . GLU A 1 241 ? -22 14.609 17.016 1 78.56 241 GLU A N 1
ATOM 1970 C CA . GLU A 1 241 ? -22.562 13.688 16.031 1 78.56 241 GLU A CA 1
ATOM 1971 C C . GLU A 1 241 ? -23.922 13.156 16.484 1 78.56 241 GLU A C 1
ATOM 1973 O O . GLU A 1 241 ? -24.125 12.898 17.672 1 78.56 241 GLU A O 1
ATOM 1978 N N . VAL A 1 242 ? -24.781 13.156 15.539 1 75.88 242 VAL A N 1
ATOM 1979 C CA . VAL A 1 242 ? -26.094 12.602 15.789 1 75.88 242 VAL A CA 1
ATOM 1980 C C . VAL A 1 242 ? -26.125 11.133 15.359 1 75.88 242 VAL A C 1
ATOM 1982 O O . VAL A 1 242 ? -26.234 10.828 14.172 1 75.88 242 VAL A O 1
ATOM 1985 N N . MET A 1 243 ? -26.188 10.297 16.312 1 77.56 243 MET A N 1
ATOM 1986 C CA . MET A 1 243 ? -26.016 8.867 16.062 1 77.56 243 MET A CA 1
ATOM 1987 C C . MET A 1 243 ? -27.344 8.203 15.75 1 77.56 243 MET A C 1
ATOM 1989 O O . MET A 1 243 ? -28.359 8.5 16.391 1 77.56 243 MET A O 1
ATOM 1993 N N . MET A 1 244 ? -27.328 7.434 14.758 1 71.25 244 MET A N 1
ATOM 1994 C CA . MET A 1 244 ? -28.5 6.676 14.344 1 71.25 244 MET A CA 1
ATOM 1995 C C . MET A 1 244 ? -28.406 5.227 14.805 1 71.25 244 MET A C 1
ATOM 1997 O O . MET A 1 244 ? -29.422 4.523 14.867 1 71.25 244 MET A O 1
ATOM 2001 N N . LYS A 1 245 ? -27.25 4.844 15.055 1 78.19 245 LYS A N 1
ATOM 2002 C CA . LYS A 1 245 ? -27 3.469 15.477 1 78.19 245 LYS A CA 1
ATOM 2003 C C . LYS A 1 245 ? -26.188 3.436 16.766 1 78.19 245 LYS A C 1
ATOM 2005 O O . LYS A 1 245 ? -25.953 4.477 17.391 1 78.19 245 LYS A O 1
ATOM 2010 N N . ASN A 1 246 ? -25.859 2.244 17.078 1 80.44 246 ASN A N 1
ATOM 2011 C CA . ASN A 1 246 ? -25.109 2.074 18.312 1 80.44 246 ASN A CA 1
ATOM 2012 C C . ASN A 1 246 ? -23.766 2.789 18.25 1 80.44 246 ASN A C 1
ATOM 2014 O O . ASN A 1 246 ? -22.938 2.49 17.391 1 80.44 246 ASN A O 1
ATOM 2018 N N . ILE A 1 247 ? -23.594 3.588 19.156 1 82.88 247 ILE A N 1
ATOM 2019 C CA . ILE A 1 247 ? -22.422 4.465 19.156 1 82.88 247 ILE A CA 1
ATOM 2020 C C . ILE A 1 247 ? -21.172 3.672 19.547 1 82.88 247 ILE A C 1
ATOM 2022 O O . ILE A 1 247 ? -20.062 4.008 19.125 1 82.88 247 ILE A O 1
ATOM 2026 N N . GLU A 1 248 ? -21.375 2.631 20.234 1 84.38 248 GLU A N 1
ATOM 2027 C CA . GLU A 1 248 ? -20.25 1.83 20.688 1 84.38 248 GLU A CA 1
ATOM 2028 C C . GLU A 1 248 ? -19.562 1.127 19.516 1 84.38 248 GLU A C 1
ATOM 2030 O O . GLU A 1 248 ? -18.344 0.995 19.484 1 84.38 248 GLU A O 1
ATOM 2035 N N . ASP A 1 249 ? -20.391 0.764 18.625 1 84.88 249 ASP A N 1
ATOM 2036 C CA . ASP A 1 249 ? -19.828 0.142 17.422 1 84.88 249 ASP A CA 1
ATOM 2037 C C . ASP A 1 249 ? -19.047 1.154 16.594 1 84.88 249 ASP A C 1
ATOM 2039 O O . ASP A 1 249 ? -18.016 0.82 16 1 84.88 249 ASP A O 1
ATOM 2043 N N . PHE A 1 250 ? -19.547 2.254 16.641 1 86.06 250 PHE A N 1
ATOM 2044 C CA . PHE A 1 250 ? -18.891 3.35 15.945 1 86.06 250 PHE A CA 1
ATOM 2045 C C . PHE A 1 250 ? -17.531 3.65 16.578 1 86.06 250 PHE A C 1
ATOM 2047 O O . PHE A 1 250 ? -16.531 3.803 15.859 1 86.06 250 PHE A O 1
ATOM 2054 N N . TYR A 1 251 ? -17.516 3.609 17.844 1 87.88 251 TYR A N 1
ATOM 2055 C CA . TYR A 1 251 ? -16.266 3.865 18.562 1 87.88 251 TYR A CA 1
ATOM 2056 C C . TYR A 1 251 ? -15.258 2.74 18.328 1 87.88 251 TYR A C 1
ATOM 2058 O O . TYR A 1 251 ? -14.055 2.986 18.219 1 87.88 251 TYR A O 1
ATOM 2066 N N . ARG A 1 252 ? -15.766 1.616 18.219 1 88.69 252 ARG A N 1
ATOM 2067 C CA . ARG A 1 252 ? -14.883 0.471 18.016 1 88.69 252 ARG A CA 1
ATOM 2068 C C . ARG A 1 252 ? -14.18 0.562 16.672 1 88.69 252 ARG A C 1
ATOM 2070 O O . ARG A 1 252 ? -12.992 0.259 16.562 1 88.69 252 ARG A O 1
ATOM 2077 N N . LEU A 1 253 ? -14.914 0.958 15.734 1 86.88 253 LEU A N 1
ATOM 2078 C CA . LEU A 1 253 ? -14.352 1.11 14.398 1 86.88 253 LEU A CA 1
ATOM 2079 C C . LEU A 1 253 ? -13.328 2.24 14.367 1 86.88 253 LEU A C 1
ATOM 2081 O O . LEU A 1 253 ? -12.273 2.113 13.734 1 86.88 253 LEU A O 1
ATOM 2085 N N . HIS A 1 254 ? -13.68 3.256 14.992 1 89.81 254 HIS A N 1
ATOM 2086 C CA . HIS A 1 254 ? -12.75 4.379 15.039 1 89.81 254 HIS A CA 1
ATOM 2087 C C . HIS A 1 254 ? -11.492 4.023 15.828 1 89.81 254 HIS A C 1
ATOM 2089 O O . HIS A 1 254 ? -10.391 4.441 15.469 1 89.81 254 HIS A O 1
ATOM 2095 N N . ASN A 1 255 ? -11.688 3.289 16.875 1 92.44 255 ASN A N 1
ATOM 2096 C CA . ASN A 1 255 ? -10.562 2.871 17.703 1 92.44 255 ASN A CA 1
ATOM 2097 C C . ASN A 1 255 ? -9.594 1.99 16.906 1 92.44 255 ASN A C 1
ATOM 2099 O O . ASN A 1 255 ? -8.383 2.057 17.109 1 92.44 255 ASN A O 1
ATOM 2103 N N . HIS A 1 256 ? -10.172 1.207 16.062 1 91.94 256 HIS A N 1
ATOM 2104 C CA . HIS A 1 256 ? -9.32 0.392 15.203 1 91.94 256 HIS A CA 1
ATOM 2105 C C . HIS A 1 256 ? -8.422 1.262 14.336 1 91.94 256 HIS A C 1
ATOM 2107 O O . HIS A 1 256 ? -7.234 0.964 14.164 1 91.94 256 HIS A O 1
ATOM 2113 N N . TYR A 1 257 ? -8.969 2.279 13.805 1 92.88 257 TYR A N 1
ATOM 2114 C CA . TYR A 1 257 ? -8.219 3.24 13 1 92.88 257 TYR A CA 1
ATOM 2115 C C . TYR A 1 257 ? -7.117 3.895 13.82 1 92.88 257 TYR A C 1
ATOM 2117 O O . TYR A 1 257 ? -5.984 4.023 13.352 1 92.88 257 TYR A O 1
ATOM 2125 N N . LEU A 1 258 ? -7.387 4.25 15.07 1 94.56 258 LEU A N 1
ATOM 2126 C CA . LEU A 1 258 ? -6.414 4.879 15.953 1 94.56 258 LEU A CA 1
ATOM 2127 C C . LEU A 1 258 ? -5.293 3.908 16.312 1 94.56 258 LEU A C 1
ATOM 2129 O O . LEU A 1 258 ? -4.125 4.297 16.375 1 94.56 258 LEU A O 1
ATOM 2133 N N . ASP A 1 259 ? -5.688 2.729 16.5 1 94.56 259 ASP A N 1
ATOM 2134 C CA . ASP A 1 259 ? -4.703 1.705 16.828 1 94.56 259 ASP A CA 1
ATOM 2135 C C . ASP A 1 259 ? -3.709 1.5 15.688 1 94.56 259 ASP A C 1
ATOM 2137 O O . ASP A 1 259 ? -2.52 1.281 15.93 1 94.56 259 ASP A O 1
ATOM 2141 N N . GLU A 1 260 ? -4.23 1.533 14.508 1 94.38 260 GLU A N 1
ATOM 2142 C CA . GLU A 1 260 ? -3.355 1.392 13.344 1 94.38 260 GLU A CA 1
ATOM 2143 C C . GLU A 1 260 ? -2.402 2.578 13.227 1 94.38 260 GLU A C 1
ATOM 2145 O O . GLU A 1 260 ? -1.237 2.41 12.859 1 94.38 260 GLU A O 1
ATOM 2150 N N . LYS A 1 261 ? -2.893 3.74 13.477 1 95.81 261 LYS A N 1
ATOM 2151 C CA . LYS A 1 261 ? -2.039 4.926 13.484 1 95.81 261 LYS A CA 1
ATOM 2152 C C . LYS A 1 261 ? -0.938 4.805 14.531 1 95.81 261 LYS A C 1
ATOM 2154 O O . LYS A 1 261 ? 0.214 5.16 14.273 1 95.81 261 LYS A O 1
ATOM 2159 N N . ARG A 1 262 ? -1.356 4.32 15.664 1 96.69 262 ARG A N 1
ATOM 2160 C CA . ARG A 1 262 ? -0.401 4.133 16.75 1 96.69 262 ARG A CA 1
ATOM 2161 C C . ARG A 1 262 ? 0.654 3.096 16.375 1 96.69 262 ARG A C 1
ATOM 2163 O O . ARG A 1 262 ? 1.835 3.264 16.688 1 96.69 262 ARG A O 1
ATOM 2170 N N . ALA A 1 263 ? 0.206 2.062 15.781 1 95.38 263 ALA A N 1
ATOM 2171 C CA . ALA A 1 263 ? 1.13 1.011 15.367 1 95.38 263 ALA A CA 1
ATOM 2172 C C . ALA A 1 263 ? 2.17 1.553 14.391 1 95.38 263 ALA A C 1
ATOM 2174 O O . ALA A 1 263 ? 3.35 1.205 14.477 1 95.38 263 ALA A O 1
ATOM 2175 N N . ILE A 1 264 ? 1.743 2.354 13.484 1 96.94 264 ILE A N 1
ATOM 2176 C CA . ILE A 1 264 ? 2.656 2.953 12.516 1 96.94 264 ILE A CA 1
ATOM 2177 C C . ILE A 1 264 ? 3.635 3.879 13.234 1 96.94 264 ILE A C 1
ATOM 2179 O O . ILE A 1 264 ? 4.828 3.889 12.93 1 96.94 264 ILE A O 1
ATOM 2183 N N . SER A 1 265 ? 3.143 4.668 14.203 1 97.88 265 SER A N 1
ATOM 2184 C CA . SER A 1 265 ? 4.008 5.562 14.961 1 97.88 265 SER A CA 1
ATOM 2185 C C . SER A 1 265 ? 5.082 4.785 15.719 1 97.88 265 SER A C 1
ATOM 2187 O O . SER A 1 265 ? 6.227 5.23 15.812 1 97.88 265 SER A O 1
ATOM 2189 N N . MET A 1 266 ? 4.707 3.656 16.219 1 96.06 266 MET A N 1
ATOM 2190 C CA . MET A 1 266 ? 5.672 2.82 16.922 1 96.06 266 MET A CA 1
ATOM 2191 C C . MET A 1 266 ? 6.715 2.262 15.969 1 96.06 266 MET A C 1
ATOM 2193 O O . MET A 1 266 ? 7.887 2.127 16.328 1 96.06 266 MET A O 1
ATOM 2197 N N . LYS A 1 267 ? 6.289 1.946 14.797 1 95.75 267 LYS A N 1
ATOM 2198 C CA . LYS A 1 267 ? 7.223 1.493 13.766 1 95.75 267 LYS A CA 1
ATOM 2199 C C . LYS A 1 267 ? 8.219 2.594 13.406 1 95.75 267 LYS A C 1
ATOM 2201 O O . LYS A 1 267 ? 9.398 2.32 13.164 1 95.75 267 LYS A O 1
ATOM 2206 N N . LEU A 1 268 ? 7.695 3.809 13.328 1 98 268 LEU A N 1
ATOM 2207 C CA . LEU A 1 268 ? 8.57 4.938 13.023 1 98 268 LEU A CA 1
ATOM 2208 C C . LEU A 1 268 ? 9.656 5.086 14.086 1 98 268 LEU A C 1
ATOM 2210 O O . LEU A 1 268 ? 10.812 5.355 13.766 1 98 268 LEU A O 1
ATOM 2214 N N . ILE A 1 269 ? 9.258 4.906 15.312 1 97.19 269 ILE A N 1
ATOM 2215 C CA . ILE A 1 269 ? 10.219 4.973 16.406 1 97.19 269 ILE A CA 1
ATOM 2216 C C . ILE A 1 269 ? 11.242 3.848 16.266 1 97.19 269 ILE A C 1
ATOM 2218 O O . ILE A 1 269 ? 12.453 4.086 16.359 1 97.19 269 ILE A O 1
ATOM 2222 N N . LYS A 1 270 ? 10.734 2.68 16.031 1 94.62 270 LYS A N 1
ATOM 2223 C CA . LYS A 1 270 ? 11.578 1.494 15.922 1 94.62 270 LYS A CA 1
ATOM 2224 C C . LYS A 1 270 ? 12.602 1.648 14.805 1 94.62 270 LYS A C 1
ATOM 2226 O O . LYS A 1 270 ? 13.758 1.237 14.945 1 94.62 270 LYS A O 1
ATOM 2231 N N . TYR A 1 271 ? 12.156 2.225 13.703 1 96.06 271 TYR A N 1
ATOM 2232 C CA . TYR A 1 271 ? 13.016 2.354 12.531 1 96.06 271 TYR A CA 1
ATOM 2233 C C . TYR A 1 271 ? 13.898 3.586 12.641 1 96.06 271 TYR A C 1
ATOM 2235 O O . TYR A 1 271 ? 14.758 3.816 11.781 1 96.06 271 TYR A O 1
ATOM 2243 N N . GLY A 1 272 ? 13.75 4.48 13.664 1 96.06 272 GLY A N 1
ATOM 2244 C CA . GLY A 1 272 ? 14.531 5.699 13.781 1 96.06 272 GLY A CA 1
ATOM 2245 C C . GLY A 1 272 ? 14.289 6.672 12.641 1 96.06 272 GLY A C 1
ATOM 2246 O O . GLY A 1 272 ? 15.234 7.18 12.039 1 96.06 272 GLY A O 1
ATOM 2247 N N . ILE A 1 273 ? 13.023 6.855 12.32 1 98 273 ILE A N 1
ATOM 2248 C CA . ILE A 1 273 ? 12.641 7.676 11.172 1 98 273 ILE A CA 1
ATOM 2249 C C . ILE A 1 273 ? 13 9.141 11.445 1 98 273 ILE A C 1
ATOM 2251 O O . ILE A 1 273 ? 12.719 9.656 12.531 1 98 273 ILE A O 1
ATOM 2255 N N . ARG A 1 274 ? 13.648 9.82 10.547 1 96.38 274 ARG A N 1
ATOM 2256 C CA . ARG A 1 274 ? 14.07 11.211 10.594 1 96.38 274 ARG A CA 1
ATOM 2257 C C . ARG A 1 274 ? 13.211 12.078 9.68 1 96.38 274 ARG A C 1
ATOM 2259 O O . ARG A 1 274 ? 12.438 11.555 8.875 1 96.38 274 ARG A O 1
ATOM 2266 N N . ASP A 1 275 ? 13.289 13.305 9.75 1 95.94 275 ASP A N 1
ATOM 2267 C CA . ASP A 1 275 ? 12.531 14.219 8.898 1 95.94 275 ASP A CA 1
ATOM 2268 C C . ASP A 1 275 ? 12.867 14 7.422 1 95.94 275 ASP A C 1
ATOM 2270 O O . ASP A 1 275 ? 11.984 14.086 6.559 1 95.94 275 ASP A O 1
ATOM 2274 N N . ILE A 1 276 ? 14.141 13.688 7.145 1 97.38 276 ILE A N 1
ATOM 2275 C CA . ILE A 1 276 ? 14.562 13.484 5.762 1 97.38 276 ILE A CA 1
ATOM 2276 C C . ILE A 1 276 ? 13.906 12.219 5.207 1 97.38 276 ILE A C 1
ATOM 2278 O O . ILE A 1 276 ? 13.625 12.141 4.008 1 97.38 276 ILE A O 1
ATOM 2282 N N . ASP A 1 277 ? 13.711 11.18 6.051 1 98.38 277 ASP A N 1
ATOM 2283 C CA . ASP A 1 277 ? 12.984 9.977 5.641 1 98.38 277 ASP A CA 1
ATOM 2284 C C . ASP A 1 277 ? 11.531 10.305 5.297 1 98.38 277 ASP A C 1
ATOM 2286 O O . ASP A 1 277 ? 10.977 9.75 4.348 1 98.38 277 ASP A O 1
ATOM 2290 N N . ILE A 1 278 ? 10.922 11.203 6.066 1 98.38 278 ILE A N 1
ATOM 2291 C CA . ILE A 1 278 ? 9.562 11.664 5.809 1 98.38 278 ILE A CA 1
ATOM 2292 C C . ILE A 1 278 ? 9.508 12.359 4.453 1 98.38 278 ILE A C 1
ATOM 2294 O O . ILE A 1 278 ? 8.547 12.195 3.699 1 98.38 278 ILE A O 1
ATOM 2298 N N . ALA A 1 279 ? 10.523 13.156 4.199 1 98.25 279 ALA A N 1
ATOM 2299 C CA . ALA A 1 279 ? 10.602 13.844 2.918 1 98.25 279 ALA A CA 1
ATOM 2300 C C . ALA A 1 279 ? 10.664 12.852 1.761 1 98.25 279 ALA A C 1
ATOM 2302 O O . ALA A 1 279 ? 9.953 13.008 0.763 1 98.25 279 ALA A O 1
ATOM 2303 N N . ALA A 1 280 ? 11.484 11.836 1.873 1 98.5 280 ALA A N 1
ATOM 2304 C CA . ALA A 1 280 ? 11.625 10.82 0.832 1 98.5 280 ALA A CA 1
ATOM 2305 C C . ALA A 1 280 ? 10.312 10.07 0.617 1 98.5 280 ALA A C 1
ATOM 2307 O O . ALA A 1 280 ? 9.883 9.875 -0.522 1 98.5 280 ALA A O 1
ATOM 2308 N N . LEU A 1 281 ? 9.688 9.688 1.688 1 98.25 281 LEU A N 1
ATOM 2309 C CA . LEU A 1 281 ? 8.422 8.969 1.613 1 98.25 281 LEU A CA 1
ATOM 2310 C C . LEU A 1 281 ? 7.336 9.828 0.978 1 98.25 281 LEU A C 1
ATOM 2312 O O . LEU A 1 281 ? 6.551 9.344 0.16 1 98.25 281 LEU A O 1
ATOM 2316 N N . SER A 1 282 ? 7.309 11.055 1.409 1 98.06 282 SER A N 1
ATOM 2317 C CA . SER A 1 282 ? 6.305 11.969 0.875 1 98.06 282 SER A CA 1
ATOM 2318 C C . SER A 1 282 ? 6.461 12.141 -0.633 1 98.06 282 SER A C 1
ATOM 2320 O O . SER A 1 282 ? 5.469 12.172 -1.364 1 98.06 282 SER A O 1
ATOM 2322 N N . TYR A 1 283 ? 7.656 12.258 -1.056 1 98.19 283 TYR A N 1
ATOM 2323 C CA . TYR A 1 283 ? 7.863 12.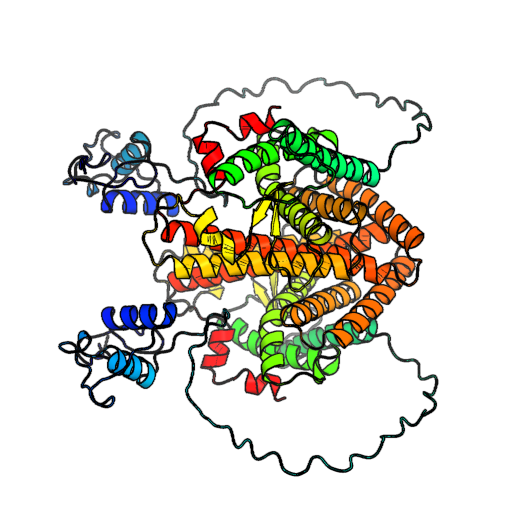414 -2.492 1 98.19 283 TYR A CA 1
ATOM 2324 C C . TYR A 1 283 ? 7.488 11.133 -3.236 1 98.19 283 TYR A C 1
ATOM 2326 O O . TYR A 1 283 ? 6.973 11.195 -4.355 1 98.19 283 TYR A O 1
ATOM 2334 N N . MET A 1 284 ? 7.828 10.016 -2.668 1 97.88 284 MET A N 1
ATOM 2335 C CA . MET A 1 284 ? 7.434 8.758 -3.297 1 97.88 284 MET A CA 1
ATOM 2336 C C . MET A 1 284 ? 5.918 8.688 -3.461 1 97.88 284 MET A C 1
ATOM 2338 O O . MET A 1 284 ? 5.426 8.281 -4.516 1 97.88 284 MET A O 1
ATOM 2342 N N . MET A 1 285 ? 5.215 9.055 -2.438 1 96.44 285 MET A N 1
ATOM 2343 C CA . MET A 1 285 ? 3.758 9.039 -2.5 1 96.44 285 MET A CA 1
ATOM 2344 C C . MET A 1 285 ? 3.246 9.992 -3.576 1 96.44 285 MET A C 1
ATOM 2346 O O . MET A 1 285 ? 2.318 9.656 -4.316 1 96.44 285 MET A O 1
ATOM 2350 N N . PHE A 1 286 ? 3.863 11.141 -3.594 1 96.94 286 PHE A N 1
ATOM 2351 C CA . PHE A 1 286 ? 3.533 12.117 -4.617 1 96.94 286 PHE A CA 1
ATOM 2352 C C . PHE A 1 286 ? 3.805 11.562 -6.012 1 96.94 286 PHE A C 1
ATOM 2354 O O . PHE A 1 286 ? 2.945 11.633 -6.891 1 96.94 286 PHE A O 1
ATOM 2361 N N . SER A 1 287 ? 5 11 -6.234 1 96.5 287 SER A N 1
ATOM 2362 C CA . SER A 1 287 ? 5.402 10.461 -7.531 1 96.5 287 SER A CA 1
ATOM 2363 C C . SER A 1 287 ? 4.496 9.32 -7.965 1 96.5 287 SER A C 1
ATOM 2365 O O . SER A 1 287 ? 4.145 9.203 -9.141 1 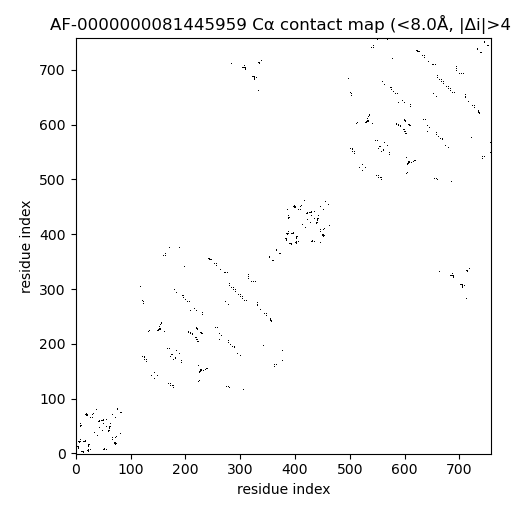96.5 287 SER A O 1
ATOM 2367 N N . GLN A 1 288 ? 4.129 8.461 -7.055 1 93.62 288 GLN A N 1
ATOM 2368 C CA . GLN A 1 288 ? 3.281 7.316 -7.375 1 93.62 288 GLN A CA 1
ATOM 2369 C C . GLN A 1 288 ? 1.9 7.77 -7.84 1 93.62 288 GLN A C 1
ATOM 2371 O O . GLN A 1 288 ? 1.317 7.172 -8.742 1 93.62 288 GLN A O 1
ATOM 2376 N N . GLU A 1 289 ? 1.4 8.766 -7.18 1 92.44 289 GLU A N 1
ATOM 2377 C CA . GLU A 1 289 ? 0.106 9.289 -7.605 1 92.44 289 GLU A CA 1
ATOM 2378 C C . GLU A 1 289 ? 0.193 9.914 -8.992 1 92.44 289 GLU A C 1
ATOM 2380 O O . GLU A 1 289 ? -0.733 9.789 -9.797 1 92.44 289 GLU A O 1
ATOM 2385 N N . CYS A 1 290 ? 1.242 10.617 -9.25 1 93.56 290 CYS A N 1
ATOM 2386 C CA . CYS A 1 290 ? 1.443 11.195 -10.57 1 93.56 290 CYS A CA 1
ATOM 2387 C C . CYS A 1 290 ? 1.542 10.102 -11.633 1 93.56 290 CYS A C 1
ATOM 2389 O O . CYS A 1 290 ? 0.983 10.242 -12.727 1 93.56 290 CYS A O 1
ATOM 2391 N N . GLU A 1 291 ? 2.223 9.039 -11.328 1 91.38 291 GLU A N 1
ATOM 2392 C CA . GLU A 1 291 ? 2.371 7.926 -12.258 1 91.38 291 GLU A CA 1
ATOM 2393 C C . GLU A 1 291 ? 1.028 7.25 -12.531 1 91.38 291 GLU A C 1
ATOM 2395 O O . GLU A 1 291 ? 0.738 6.875 -13.672 1 91.38 291 GLU A O 1
ATOM 2400 N N . LYS A 1 292 ? 0.306 7.113 -11.469 1 88.44 292 LYS A N 1
ATOM 2401 C CA . LYS A 1 292 ? -1.004 6.477 -11.57 1 88.44 292 LYS A CA 1
ATOM 2402 C C . LYS A 1 292 ? -1.885 7.191 -12.594 1 88.44 292 LYS A C 1
ATOM 2404 O O . LYS A 1 292 ? -2.625 6.551 -13.344 1 88.44 292 LYS A O 1
ATOM 2409 N N . TYR A 1 293 ? -1.75 8.477 -12.688 1 87.5 293 TYR A N 1
ATOM 2410 C CA . TYR A 1 293 ? -2.611 9.258 -13.57 1 87.5 293 TYR A CA 1
ATOM 2411 C C . TYR A 1 293 ? -1.839 9.758 -14.789 1 87.5 293 TYR A C 1
ATOM 2413 O O . TYR A 1 293 ? -2.316 10.625 -15.523 1 87.5 293 TYR A O 1
ATOM 2421 N N . SER A 1 294 ? -0.622 9.227 -14.969 1 89.31 294 SER A N 1
ATOM 2422 C CA . SER A 1 294 ? 0.226 9.539 -16.109 1 89.31 294 SER A CA 1
ATOM 2423 C C . SER A 1 294 ? 0.451 11.047 -16.25 1 89.31 294 SER A C 1
ATOM 2425 O O . SER A 1 294 ? 0.296 11.609 -17.328 1 89.31 294 SER A O 1
ATOM 2427 N N . LEU A 1 295 ? 0.695 11.664 -15.07 1 91.19 295 LEU A N 1
ATOM 2428 C CA . LEU A 1 295 ? 0.96 13.102 -15.047 1 91.19 295 LEU A CA 1
ATOM 2429 C C . LEU A 1 295 ? 2.459 13.375 -15.031 1 91.19 295 LEU A C 1
ATOM 2431 O O . LEU A 1 295 ? 3.174 12.883 -14.156 1 91.19 295 LEU A O 1
ATOM 2435 N N . CYS A 1 296 ? 2.92 14.18 -15.953 1 92.06 296 CYS A N 1
ATOM 2436 C CA . CYS A 1 296 ? 4.32 14.586 -16 1 92.06 296 CYS A CA 1
ATOM 2437 C C . CYS A 1 296 ? 5.246 13.383 -15.875 1 92.06 296 CYS A C 1
ATOM 2439 O O . CYS A 1 296 ? 6.152 13.375 -15.039 1 92.06 296 CYS A O 1
ATOM 2441 N N . THR A 1 297 ? 5 12.391 -16.656 1 90.25 297 THR A N 1
ATOM 2442 C CA . THR A 1 297 ? 5.617 11.078 -16.516 1 90.25 297 THR A CA 1
ATOM 2443 C C . THR A 1 297 ? 7.133 11.18 -16.625 1 90.25 297 THR A C 1
ATOM 2445 O O . THR A 1 297 ? 7.863 10.609 -15.812 1 90.25 297 THR A O 1
ATOM 2448 N N . ALA A 1 298 ? 7.629 11.867 -17.625 1 91.19 298 ALA A N 1
ATOM 2449 C CA . ALA A 1 298 ? 9.07 11.969 -17.859 1 91.19 298 ALA A CA 1
ATOM 2450 C C . ALA A 1 298 ? 9.758 12.703 -16.703 1 91.19 298 ALA A C 1
ATOM 2452 O O . ALA A 1 298 ? 10.781 12.25 -16.188 1 91.19 298 ALA A O 1
ATOM 2453 N N . GLU A 1 299 ? 9.164 13.859 -16.281 1 93.81 299 GLU A N 1
ATOM 2454 C CA . GLU A 1 299 ? 9.734 14.656 -15.203 1 93.81 299 GLU A CA 1
ATOM 2455 C C . GLU A 1 299 ? 9.734 13.883 -13.891 1 93.81 299 GLU A C 1
ATOM 2457 O O . GLU A 1 299 ? 10.703 13.93 -13.141 1 93.81 299 GLU A O 1
ATOM 2462 N N . ILE A 1 300 ? 8.648 13.195 -13.656 1 95.94 300 ILE A N 1
ATOM 2463 C CA . ILE A 1 300 ? 8.492 12.438 -12.414 1 95.94 300 ILE A CA 1
ATOM 2464 C C . ILE A 1 300 ? 9.539 11.328 -12.359 1 95.94 300 ILE A C 1
ATOM 2466 O O . ILE A 1 300 ? 10.133 11.078 -11.305 1 95.94 300 ILE A O 1
ATOM 2470 N N . GLU A 1 301 ? 9.75 10.68 -13.43 1 93.12 301 GLU A N 1
ATOM 2471 C CA . GLU A 1 301 ? 10.727 9.594 -13.477 1 93.12 301 GLU A CA 1
ATOM 2472 C C . GLU A 1 301 ? 12.133 10.109 -13.18 1 93.12 301 GLU A C 1
ATOM 2474 O O . GLU A 1 301 ? 12.867 9.5 -12.398 1 93.12 301 GLU A O 1
ATOM 2479 N N . ILE A 1 302 ? 12.484 11.172 -13.766 1 94.69 302 ILE A N 1
ATOM 2480 C CA . ILE A 1 302 ? 13.812 11.758 -13.586 1 94.69 302 ILE A CA 1
ATOM 2481 C C . ILE A 1 302 ? 13.969 12.242 -12.148 1 94.69 302 ILE A C 1
ATOM 2483 O O . ILE A 1 302 ? 14.969 11.938 -11.492 1 94.69 302 ILE A O 1
ATOM 2487 N N . ASN A 1 303 ? 13 12.984 -11.656 1 96.25 303 ASN A N 1
ATOM 2488 C CA . ASN A 1 303 ? 13.07 13.555 -10.32 1 96.25 303 ASN A CA 1
ATOM 2489 C C . ASN A 1 303 ? 13.102 12.469 -9.242 1 96.25 303 ASN A C 1
ATOM 2491 O O . ASN A 1 303 ? 13.844 12.578 -8.266 1 96.25 303 ASN A O 1
ATOM 2495 N N . LYS A 1 304 ? 12.242 11.492 -9.445 1 97.06 304 LYS A N 1
ATOM 2496 C CA . LYS A 1 304 ? 12.211 10.375 -8.5 1 97.06 304 LYS A CA 1
ATOM 2497 C C . LYS A 1 304 ? 13.57 9.688 -8.43 1 97.06 304 LYS A C 1
ATOM 2499 O O . LYS A 1 304 ? 14.055 9.375 -7.336 1 97.06 304 LYS A O 1
ATOM 2504 N N . GLY A 1 305 ? 14.141 9.453 -9.586 1 95.81 305 GLY A N 1
ATOM 2505 C CA . GLY A 1 305 ? 15.461 8.844 -9.633 1 95.81 305 GLY A CA 1
ATOM 2506 C C . GLY A 1 305 ? 16.531 9.664 -8.93 1 95.81 305 GLY A C 1
ATOM 2507 O O . GLY A 1 305 ? 17.281 9.141 -8.109 1 95.81 305 GLY A O 1
ATOM 2508 N N . LEU A 1 306 ? 16.516 10.938 -9.188 1 95 306 LEU A N 1
ATOM 2509 C CA . LEU A 1 306 ? 17.5 11.836 -8.586 1 95 306 LEU A CA 1
ATOM 2510 C C . LEU A 1 306 ? 17.328 11.898 -7.074 1 95 306 LEU A C 1
ATOM 2512 O O . LEU A 1 306 ? 18.297 11.859 -6.328 1 95 306 LEU A O 1
ATOM 2516 N N . LEU A 1 307 ? 16.109 11.977 -6.684 1 97.81 307 LEU A N 1
ATOM 2517 C CA . LEU A 1 307 ? 15.82 12.117 -5.258 1 97.81 307 LEU A CA 1
ATOM 2518 C C . LEU A 1 307 ? 16.281 10.883 -4.488 1 97.81 307 LEU A C 1
ATOM 2520 O O . LEU A 1 307 ? 16.922 11 -3.441 1 97.81 307 LEU A O 1
ATOM 2524 N N . PHE A 1 308 ? 16.062 9.75 -4.988 1 98 308 PHE A N 1
ATOM 2525 C CA . PHE A 1 308 ? 16.328 8.547 -4.215 1 98 308 PHE A CA 1
ATOM 2526 C C . PHE A 1 308 ? 17.781 8.133 -4.344 1 98 308 PHE A C 1
ATOM 2528 O O . PHE A 1 308 ? 18.328 7.457 -3.467 1 98 308 PHE A O 1
ATOM 2535 N N . ASP A 1 309 ? 18.438 8.547 -5.41 1 96.25 309 ASP A N 1
ATOM 2536 C CA . ASP A 1 309 ? 19.891 8.398 -5.438 1 96.25 309 ASP A CA 1
ATOM 2537 C C . ASP A 1 309 ? 20.547 9.25 -4.359 1 96.25 309 ASP A C 1
ATOM 2539 O O . ASP A 1 309 ? 21.484 8.805 -3.693 1 96.25 309 ASP A O 1
ATOM 2543 N N . ASP A 1 310 ? 20.016 10.461 -4.234 1 96.44 310 ASP A N 1
ATOM 2544 C CA . ASP A 1 310 ? 20.516 11.336 -3.178 1 96.44 310 ASP A CA 1
ATOM 2545 C C . ASP A 1 310 ? 20.172 10.773 -1.796 1 96.44 310 ASP A C 1
ATOM 2547 O O . ASP A 1 310 ? 20.984 10.867 -0.869 1 96.44 310 ASP A O 1
ATOM 2551 N N . TYR A 1 311 ? 19 10.297 -1.643 1 97.88 311 TYR A N 1
ATOM 2552 C CA . TYR A 1 311 ? 18.578 9.703 -0.378 1 97.88 311 TYR A CA 1
ATOM 2553 C C . TYR A 1 311 ? 19.438 8.5 -0.021 1 97.88 311 TYR A C 1
ATOM 2555 O O . TYR A 1 311 ? 19.797 8.312 1.143 1 97.88 311 TYR A O 1
ATOM 2563 N N . HIS A 1 312 ? 19.703 7.699 -1.052 1 97.31 312 HIS A N 1
ATOM 2564 C CA . HIS A 1 312 ? 20.594 6.551 -0.891 1 97.31 312 HIS A CA 1
ATOM 2565 C C . HIS A 1 312 ? 21.953 6.98 -0.374 1 97.31 312 HIS A C 1
ATOM 2567 O O . HIS A 1 312 ? 22.5 6.367 0.548 1 97.31 312 HIS A O 1
ATOM 2573 N N . LYS A 1 313 ? 22.484 8.008 -0.941 1 95.19 313 LYS A N 1
ATOM 2574 C CA . LYS A 1 313 ? 23.766 8.547 -0.481 1 95.19 313 LYS A CA 1
ATOM 2575 C C . LYS A 1 313 ? 23.672 9.039 0.961 1 95.19 313 LYS A C 1
ATOM 2577 O O . LYS A 1 313 ? 24.594 8.836 1.754 1 95.19 313 LYS A O 1
ATOM 2582 N N . ASN A 1 314 ? 22.578 9.672 1.256 1 96.06 314 ASN A N 1
ATOM 2583 C CA . ASN A 1 314 ? 22.359 10.156 2.615 1 96.06 314 ASN A CA 1
ATOM 2584 C C . ASN A 1 314 ? 22.359 9.008 3.625 1 96.06 314 ASN A C 1
ATOM 2586 O O . ASN A 1 314 ? 22.953 9.125 4.699 1 96.06 314 ASN A O 1
ATOM 2590 N N . LEU A 1 315 ? 21.719 7.914 3.297 1 96.5 315 LEU A N 1
ATOM 2591 C CA . LEU A 1 315 ? 21.672 6.758 4.188 1 96.5 315 LEU A CA 1
ATOM 2592 C C . LEU A 1 315 ? 23.062 6.172 4.398 1 96.5 315 LEU A C 1
ATOM 2594 O O . LEU A 1 315 ? 23.438 5.84 5.523 1 96.5 315 LEU A O 1
ATOM 2598 N N . ILE A 1 316 ? 23.781 6.059 3.338 1 94.75 316 ILE A N 1
ATOM 2599 C CA . ILE A 1 316 ? 25.125 5.477 3.424 1 94.75 316 ILE A CA 1
ATOM 2600 C C . ILE A 1 316 ? 26.031 6.383 4.258 1 94.75 316 ILE A C 1
ATOM 2602 O O . ILE A 1 316 ? 26.797 5.902 5.09 1 94.75 316 ILE A O 1
ATOM 2606 N N . ASN A 1 317 ? 25.922 7.699 4.035 1 93.31 317 ASN A N 1
ATOM 2607 C CA . ASN A 1 317 ? 26.719 8.656 4.785 1 93.31 317 ASN A CA 1
ATOM 2608 C C . ASN A 1 317 ? 26.375 8.641 6.27 1 93.31 317 ASN A C 1
ATOM 2610 O O . ASN A 1 317 ? 27.234 8.883 7.121 1 93.31 317 ASN A O 1
ATOM 2614 N N . THR A 1 318 ? 25.156 8.344 6.582 1 93.56 318 THR A N 1
ATOM 2615 C CA . THR A 1 318 ? 24.656 8.422 7.957 1 93.56 318 THR A CA 1
ATOM 2616 C C . THR A 1 318 ? 24.891 7.102 8.688 1 93.56 318 THR A C 1
ATOM 2618 O O . THR A 1 318 ? 25.312 7.09 9.844 1 93.56 318 THR A O 1
ATOM 2621 N N . TYR A 1 319 ? 24.656 5.949 8.008 1 93.06 319 TYR A N 1
ATOM 2622 C CA . TYR A 1 319 ? 24.609 4.68 8.727 1 93.06 319 TYR A CA 1
ATOM 2623 C C . TYR A 1 319 ? 25.719 3.742 8.25 1 93.06 319 TYR A C 1
ATOM 2625 O O . TYR A 1 319 ? 25.922 2.674 8.828 1 93.06 319 TYR A O 1
ATOM 2633 N N . GLY A 1 320 ? 26.375 4.082 7.246 1 91 320 GLY A N 1
ATOM 2634 C CA . GLY A 1 320 ? 27.359 3.201 6.648 1 91 320 GLY A CA 1
ATOM 2635 C C . GLY A 1 320 ? 26.781 2.293 5.578 1 91 320 GLY A C 1
ATOM 2636 O O . GLY A 1 320 ? 25.578 2.076 5.531 1 91 320 GLY A O 1
ATOM 2637 N N . PHE A 1 321 ? 27.594 1.769 4.832 1 90.56 321 PHE A N 1
ATOM 2638 C CA . PHE A 1 321 ? 27.219 0.957 3.68 1 90.56 321 PHE A CA 1
ATOM 2639 C C . PHE A 1 321 ? 26.516 -0.319 4.117 1 90.56 321 PHE A C 1
ATOM 2641 O O . PHE A 1 321 ? 25.516 -0.728 3.506 1 90.56 321 PHE A O 1
ATOM 2648 N N . GLU A 1 322 ? 26.906 -0.905 5.195 1 87.88 322 GLU A N 1
ATOM 2649 C CA . GLU A 1 322 ? 26.484 -2.242 5.605 1 87.88 322 GLU A CA 1
ATOM 2650 C C . GLU A 1 322 ? 25.047 -2.232 6.141 1 87.88 322 GLU A C 1
ATOM 2652 O O . GLU A 1 322 ? 24.344 -3.232 6.043 1 87.88 322 GLU A O 1
ATOM 2657 N N . LYS A 1 323 ? 24.578 -1.086 6.594 1 90.94 323 LYS A N 1
ATOM 2658 C CA . LYS A 1 323 ? 23.266 -1.056 7.242 1 90.94 323 LYS A CA 1
ATOM 2659 C C . LYS A 1 323 ? 22.266 -0.247 6.422 1 90.94 323 LYS A C 1
ATOM 2661 O O . LYS A 1 323 ? 21.094 -0.156 6.785 1 90.94 323 LYS A O 1
ATOM 2666 N N . SER A 1 324 ? 22.703 0.28 5.355 1 93.81 324 SER A N 1
ATOM 2667 C CA . SER A 1 324 ? 21.875 1.22 4.602 1 93.81 324 SER A CA 1
ATOM 2668 C C . SER A 1 324 ? 20.781 0.497 3.83 1 93.81 324 SER A C 1
ATOM 2670 O O . SER A 1 324 ? 19.703 1.053 3.604 1 93.81 324 SER A O 1
ATOM 2672 N N . GLY A 1 325 ? 21.062 -0.771 3.404 1 95.81 325 GLY A N 1
ATOM 2673 C CA . GLY A 1 325 ? 20.047 -1.537 2.713 1 95.81 325 GLY A CA 1
ATOM 2674 C C . GLY A 1 325 ? 18.828 -1.811 3.572 1 95.81 325 GLY A C 1
ATOM 2675 O O . GLY A 1 325 ? 17.688 -1.597 3.135 1 95.81 325 GLY A O 1
ATOM 2676 N N . ALA A 1 326 ? 19.062 -2.242 4.762 1 96.38 326 ALA A N 1
ATOM 2677 C CA . ALA A 1 326 ? 17.984 -2.529 5.703 1 96.38 326 ALA A CA 1
ATOM 2678 C C . ALA A 1 326 ? 17.203 -1.267 6.035 1 96.38 326 ALA A C 1
ATOM 2680 O O . ALA A 1 326 ? 15.969 -1.291 6.086 1 96.38 326 ALA A O 1
ATOM 2681 N N . LYS A 1 327 ? 17.938 -0.18 6.305 1 97.12 327 LYS A N 1
ATOM 2682 C CA . LYS A 1 327 ? 17.266 1.081 6.633 1 97.12 327 LYS A CA 1
ATOM 2683 C C . LYS A 1 327 ? 16.406 1.569 5.473 1 97.12 327 LYS A C 1
ATOM 2685 O O . LYS A 1 327 ? 15.273 2.01 5.676 1 97.12 327 LYS A O 1
ATOM 2690 N N . PHE A 1 328 ? 16.984 1.449 4.297 1 97.94 328 PHE A N 1
ATOM 2691 C CA . PHE A 1 328 ? 16.281 1.859 3.088 1 97.94 328 PHE A CA 1
ATOM 2692 C C . PHE A 1 328 ? 15 1.056 2.91 1 97.94 328 PHE A C 1
ATOM 2694 O O . PHE A 1 328 ? 13.938 1.623 2.658 1 97.94 328 PHE A O 1
ATOM 2701 N N . ALA A 1 329 ? 15.07 -0.2 3.068 1 97.62 329 ALA A N 1
ATOM 2702 C CA . ALA A 1 329 ? 13.93 -1.097 2.91 1 97.62 329 ALA A CA 1
ATOM 2703 C C . ALA A 1 329 ? 12.875 -0.834 3.98 1 97.62 329 ALA A C 1
ATOM 2705 O O . ALA A 1 329 ? 11.68 -0.83 3.691 1 97.62 329 ALA A O 1
ATOM 2706 N N . ASN A 1 330 ? 13.281 -0.636 5.188 1 96.81 330 ASN A N 1
ATOM 2707 C CA . ASN A 1 330 ? 12.359 -0.356 6.281 1 96.81 330 ASN A CA 1
ATOM 2708 C C . ASN A 1 330 ? 11.578 0.931 6.039 1 96.81 330 ASN A C 1
ATOM 2710 O O . ASN A 1 330 ? 10.359 0.97 6.238 1 96.81 330 ASN A O 1
ATOM 2714 N N . VAL A 1 331 ? 12.297 1.912 5.613 1 97.81 331 VAL A N 1
ATOM 2715 C CA . VAL A 1 331 ? 11.656 3.203 5.391 1 97.81 331 VAL A CA 1
ATOM 2716 C C . VAL A 1 331 ? 10.617 3.074 4.277 1 97.81 331 VAL A C 1
ATOM 2718 O O . VAL A 1 331 ? 9.469 3.498 4.438 1 97.81 331 VAL A O 1
ATOM 2721 N N . LEU A 1 332 ? 10.977 2.443 3.178 1 97.19 332 LEU A N 1
ATOM 2722 C CA . LEU A 1 332 ? 10.07 2.385 2.033 1 97.19 332 LEU A CA 1
ATOM 2723 C C . LEU A 1 332 ? 8.93 1.414 2.297 1 97.19 332 LEU A C 1
ATOM 2725 O O . LEU A 1 332 ? 7.867 1.516 1.675 1 97.19 332 LEU A O 1
ATOM 2729 N N . SER A 1 333 ? 9.133 0.474 3.199 1 96.06 333 SER A N 1
ATOM 2730 C CA . SER A 1 333 ? 8.055 -0.45 3.543 1 96.06 333 SER A CA 1
ATOM 2731 C C . SER A 1 333 ? 6.891 0.278 4.207 1 96.06 333 SER A C 1
ATOM 2733 O O . SER A 1 333 ? 5.762 -0.218 4.211 1 96.06 333 SER A O 1
ATOM 2735 N N . LEU A 1 334 ? 7.141 1.46 4.738 1 96.5 334 LEU A N 1
ATOM 2736 C CA . LEU A 1 334 ? 6.117 2.248 5.414 1 96.5 334 LEU A CA 1
ATOM 2737 C C . LEU A 1 334 ? 5.066 2.744 4.426 1 96.5 334 LEU A C 1
ATOM 2739 O O . LEU A 1 334 ? 3.959 3.109 4.824 1 96.5 334 LEU A O 1
ATOM 2743 N N . LEU A 1 335 ? 5.43 2.797 3.152 1 95 335 LEU A N 1
ATOM 2744 C CA . LEU A 1 335 ? 4.465 3.178 2.125 1 95 335 LEU A CA 1
ATOM 2745 C C . LEU A 1 335 ? 3.234 2.277 2.178 1 95 335 LEU A C 1
ATOM 2747 O O . LEU A 1 335 ? 2.105 2.758 2.051 1 95 335 LEU A O 1
ATOM 2751 N N . ASN A 1 336 ? 3.516 1.053 2.365 1 92.12 336 ASN A N 1
ATOM 2752 C CA . ASN A 1 336 ? 2.42 0.094 2.447 1 92.12 336 ASN A CA 1
ATOM 2753 C C . ASN A 1 336 ? 1.568 0.324 3.693 1 92.12 336 ASN A C 1
ATOM 2755 O O . ASN A 1 336 ? 0.345 0.18 3.65 1 92.12 336 ASN A O 1
ATOM 2759 N N . ASP A 1 337 ? 2.191 0.628 4.773 1 93.25 337 ASP A N 1
ATOM 2760 C CA . ASP A 1 337 ? 1.476 0.895 6.016 1 93.25 337 ASP A CA 1
ATOM 2761 C C . ASP A 1 337 ? 0.526 2.08 5.863 1 93.25 337 ASP A C 1
ATOM 2763 O O . ASP A 1 337 ? -0.614 2.035 6.328 1 93.25 337 ASP A O 1
ATOM 2767 N N . ILE A 1 338 ? 1.018 3.074 5.219 1 94.25 338 ILE A N 1
ATOM 2768 C CA . ILE A 1 338 ? 0.222 4.285 5.051 1 94.25 338 ILE A CA 1
ATOM 2769 C C . ILE A 1 338 ? -0.951 4.004 4.113 1 94.25 338 ILE A C 1
ATOM 2771 O O . ILE A 1 338 ? -2.055 4.512 4.32 1 94.25 338 ILE A O 1
ATOM 2775 N N . THR A 1 339 ? -0.692 3.229 3.104 1 90.56 339 THR A N 1
ATOM 2776 C CA . THR A 1 339 ? -1.762 2.863 2.182 1 90.56 339 THR A CA 1
ATOM 2777 C C . THR A 1 339 ? -2.836 2.049 2.895 1 90.56 339 THR A C 1
ATOM 2779 O O . THR A 1 339 ? -4.031 2.26 2.678 1 90.56 339 THR A O 1
ATOM 2782 N N . GLU A 1 340 ? -2.443 1.151 3.688 1 88.69 340 GLU A N 1
ATOM 2783 C CA . GLU A 1 340 ? -3.398 0.359 4.453 1 88.69 340 GLU A CA 1
ATOM 2784 C C . GLU A 1 340 ? -4.195 1.235 5.418 1 88.69 340 GLU A C 1
ATOM 2786 O O . GLU A 1 340 ? -5.395 1.021 5.613 1 88.69 340 GLU A O 1
ATOM 2791 N N . LEU A 1 341 ? -3.504 2.16 6.035 1 91.88 341 LEU A N 1
ATOM 2792 C CA . LEU A 1 341 ? -4.18 3.092 6.934 1 91.88 341 LEU A CA 1
ATOM 2793 C C . LEU A 1 341 ? -5.242 3.895 6.188 1 91.88 341 LEU A C 1
ATOM 2795 O O . LEU A 1 341 ? -6.332 4.133 6.711 1 91.88 341 LEU A O 1
ATOM 2799 N N . GLN A 1 342 ? -4.91 4.32 5.027 1 88.19 342 GLN A N 1
ATOM 2800 C CA . GLN A 1 342 ? -5.855 5.062 4.199 1 88.19 342 GLN A CA 1
ATOM 2801 C C . GLN A 1 342 ? -7.102 4.23 3.908 1 88.19 342 GLN A C 1
ATOM 2803 O O . GLN A 1 342 ? -8.219 4.754 3.906 1 88.19 342 GLN A O 1
ATOM 2808 N N . LEU A 1 343 ? -6.914 2.998 3.701 1 83.69 343 LEU A N 1
ATOM 2809 C CA . LEU A 1 343 ? -8.031 2.104 3.418 1 83.69 343 LEU A CA 1
ATOM 2810 C C . LEU A 1 343 ? -8.93 1.952 4.641 1 83.69 343 LEU A C 1
ATOM 2812 O O . LEU A 1 343 ? -10.156 1.938 4.52 1 83.69 343 LEU A O 1
ATOM 2816 N N . ILE A 1 344 ? -8.328 1.828 5.734 1 86.75 344 ILE A N 1
ATOM 2817 C CA . ILE A 1 344 ? -9.078 1.707 6.98 1 86.75 344 ILE A CA 1
ATOM 2818 C C . ILE A 1 344 ? -9.898 2.973 7.215 1 86.75 344 ILE A C 1
ATOM 2820 O O . ILE A 1 344 ? -11.055 2.898 7.641 1 86.75 344 ILE A O 1
ATOM 2824 N N . LEU A 1 345 ? -9.305 4.098 6.969 1 85.94 345 LEU A N 1
ATOM 2825 C CA . LEU A 1 345 ? -10.031 5.359 7.117 1 85.94 345 LEU A CA 1
ATOM 2826 C C . LEU A 1 345 ? -11.211 5.426 6.152 1 85.94 345 LEU A C 1
ATOM 2828 O O . LEU A 1 345 ? -12.289 5.902 6.52 1 85.94 345 LEU A O 1
ATOM 2832 N N . TYR A 1 346 ? -10.945 4.969 4.957 1 80 346 TYR A N 1
ATOM 2833 C CA . TYR A 1 346 ? -12.016 4.977 3.967 1 80 346 TYR A CA 1
ATOM 2834 C C . TYR A 1 346 ? -13.172 4.09 4.406 1 80 346 TYR A C 1
ATOM 2836 O O . TYR A 1 346 ? -14.336 4.457 4.254 1 80 346 TYR A O 1
ATOM 2844 N N . GLU A 1 347 ? -12.859 2.949 4.91 1 78.75 347 GLU A N 1
ATOM 2845 C CA . GLU A 1 347 ? -13.891 2.051 5.43 1 78.75 347 GLU A CA 1
ATOM 2846 C C . GLU A 1 347 ? -14.656 2.695 6.582 1 78.75 347 GLU A C 1
ATOM 2848 O O . GLU A 1 347 ? -15.883 2.592 6.652 1 78.75 347 GLU A O 1
ATOM 2853 N N . PHE A 1 348 ? -13.945 3.377 7.41 1 82.94 348 PHE A N 1
ATOM 2854 C CA . PHE A 1 348 ? -14.562 4.051 8.547 1 82.94 348 PHE A CA 1
ATOM 2855 C C . PHE A 1 348 ? -15.5 5.156 8.07 1 82.94 348 PHE A C 1
ATOM 2857 O O . PHE A 1 348 ? -16.578 5.336 8.625 1 82.94 348 PHE A O 1
ATOM 2864 N N . ARG A 1 349 ? -15.039 5.805 7.094 1 78.06 349 ARG A N 1
ATOM 2865 C CA . ARG A 1 349 ? -15.844 6.902 6.574 1 78.06 349 ARG A CA 1
ATOM 2866 C C . ARG A 1 349 ? -17.141 6.387 5.957 1 78.06 349 ARG A C 1
ATOM 2868 O O . ARG A 1 349 ? -18.203 7.004 6.113 1 78.06 349 ARG A O 1
ATOM 2875 N N . ILE A 1 350 ? -17.031 5.27 5.266 1 75.88 350 ILE A N 1
ATOM 2876 C CA . ILE A 1 350 ? -18.219 4.676 4.656 1 75.88 350 ILE A CA 1
ATOM 2877 C C . ILE A 1 350 ? -19.172 4.203 5.746 1 75.88 350 ILE A C 1
ATOM 2879 O O . ILE A 1 350 ? -20.375 4.492 5.691 1 75.88 350 ILE A O 1
ATOM 2883 N N . ILE A 1 351 ? -18.641 3.594 6.715 1 75.19 351 ILE A N 1
ATOM 2884 C CA . ILE A 1 351 ? -19.469 3.057 7.793 1 75.19 351 ILE A CA 1
ATOM 2885 C C . ILE A 1 351 ? -20 4.199 8.656 1 75.19 351 ILE A C 1
ATOM 2887 O O . ILE A 1 351 ? -21.141 4.145 9.133 1 75.19 351 ILE A O 1
ATOM 2891 N N . GLY A 1 352 ? -19.141 5.199 8.867 1 76.62 352 GLY A N 1
ATOM 2892 C CA . GLY A 1 352 ? -19.547 6.355 9.648 1 76.62 352 GLY A CA 1
ATOM 2893 C C . GLY A 1 352 ? -20.812 7.008 9.117 1 76.62 352 GLY A C 1
ATOM 2894 O O . GLY A 1 352 ? -21.656 7.457 9.891 1 76.62 352 GLY A O 1
ATOM 2895 N N . ARG A 1 353 ? -20.969 6.945 7.863 1 74.5 353 ARG A N 1
ATOM 2896 C CA . ARG A 1 353 ? -22.141 7.551 7.23 1 74.5 353 ARG A CA 1
ATOM 2897 C C . ARG A 1 353 ? -23.406 6.77 7.555 1 74.5 353 ARG A C 1
ATOM 2899 O O . ARG A 1 353 ? -24.5 7.328 7.555 1 74.5 353 ARG A O 1
ATOM 2906 N N . VAL A 1 354 ? -23.188 5.578 7.832 1 76.25 354 VAL A N 1
ATOM 2907 C CA . VAL A 1 354 ? -24.328 4.738 8.188 1 76.25 354 VAL A CA 1
ATOM 2908 C C . VAL A 1 354 ? -24.688 4.945 9.664 1 76.25 354 VAL A C 1
ATOM 2910 O O . VAL A 1 354 ? -25.844 4.801 10.055 1 76.25 354 VAL A O 1
ATOM 2913 N N . PHE A 1 355 ? -23.766 5.355 10.391 1 75.5 355 PHE A N 1
ATOM 2914 C CA . PHE A 1 355 ? -23.969 5.461 11.836 1 75.5 355 PHE A CA 1
ATOM 2915 C C . PHE A 1 355 ? -24.453 6.855 12.211 1 75.5 355 PHE A C 1
ATOM 2917 O O . PHE A 1 355 ? -25.109 7.027 13.25 1 75.5 355 PHE A O 1
ATOM 2924 N N . SER A 1 356 ? -24.047 7.785 11.438 1 74.19 356 SER A N 1
ATOM 2925 C CA . SER A 1 356 ? -24.359 9.172 11.773 1 74.19 356 SER A CA 1
ATOM 2926 C C . SER A 1 356 ? -24.906 9.914 10.562 1 74.19 356 SER A C 1
ATOM 2928 O O . SER A 1 356 ? -24.375 9.805 9.461 1 74.19 356 SER A O 1
ATOM 2930 N N . THR A 1 357 ? -25.812 10.648 10.805 1 69.5 357 THR A N 1
ATOM 2931 C CA . THR A 1 357 ? -26.5 11.344 9.727 1 69.5 357 THR A CA 1
ATOM 2932 C C . THR A 1 357 ? -25.688 12.539 9.242 1 69.5 357 THR A C 1
ATOM 2934 O O . THR A 1 357 ? -25.844 12.984 8.102 1 69.5 357 THR A O 1
ATOM 2937 N N . ASN A 1 358 ? -24.922 13.023 10.062 1 66.44 358 ASN A N 1
ATOM 2938 C CA . ASN A 1 358 ? -24.219 14.242 9.711 1 66.44 358 ASN A CA 1
ATOM 2939 C C . ASN A 1 358 ? -22.719 13.992 9.578 1 66.44 358 ASN A C 1
ATOM 2941 O O . ASN A 1 358 ? -21.906 14.93 9.68 1 66.44 358 ASN A O 1
ATOM 2945 N N . PHE A 1 359 ? -22.453 12.758 9.461 1 70.31 359 PHE A N 1
ATOM 2946 C CA . PHE A 1 359 ? -21.047 12.438 9.289 1 70.31 359 PHE A CA 1
ATOM 2947 C C . PHE A 1 359 ? -20.562 12.867 7.91 1 70.31 359 PHE A C 1
ATOM 2949 O O . PHE A 1 359 ? -21.062 12.398 6.887 1 70.31 359 PHE A O 1
ATOM 2956 N N . VAL A 1 360 ? -19.719 13.914 7.91 1 62.94 360 VAL A N 1
ATOM 2957 C CA . VAL A 1 360 ? -19.219 14.461 6.652 1 62.94 360 VAL A CA 1
ATOM 2958 C C . VAL A 1 360 ? -17.703 14.328 6.586 1 62.94 360 VAL A C 1
ATOM 2960 O O . VAL A 1 360 ? -17 14.555 7.578 1 62.94 360 VAL A O 1
ATOM 2963 N N . ASP A 1 361 ? -17.344 13.82 5.41 1 69.44 361 ASP A N 1
ATOM 2964 C CA . ASP A 1 361 ? -15.914 13.789 5.152 1 69.44 361 ASP A CA 1
ATOM 2965 C C . ASP A 1 361 ? -15.375 15.188 4.848 1 69.44 361 ASP A C 1
ATOM 2967 O O . ASP A 1 361 ? -16.141 16.062 4.441 1 69.44 361 ASP A O 1
ATOM 2971 N N . ILE A 1 362 ? -14.109 15.375 5.133 1 69.19 362 ILE A N 1
ATOM 2972 C CA . ILE A 1 362 ? -13.492 16.688 4.977 1 69.19 362 ILE A CA 1
ATOM 2973 C C . ILE A 1 362 ? -13.664 17.172 3.539 1 69.19 362 ILE A C 1
ATOM 2975 O O . ILE A 1 362 ? -13.859 18.359 3.301 1 69.19 362 ILE A O 1
ATOM 2979 N N . TRP A 1 363 ? -13.602 16.328 2.666 1 66.5 363 TRP A N 1
ATOM 2980 C CA . TRP A 1 363 ? -13.672 16.734 1.265 1 66.5 363 TRP A CA 1
ATOM 2981 C C . TRP A 1 363 ? -15.094 17.109 0.879 1 66.5 363 TRP A C 1
ATOM 2983 O O . TRP A 1 363 ? -15.297 18 0.047 1 66.5 363 TRP A O 1
ATOM 2993 N N . ASP A 1 364 ? -15.938 16.422 1.64 1 59.03 364 ASP A N 1
ATOM 2994 C CA . ASP A 1 364 ? -17.344 16.781 1.436 1 59.03 364 ASP A CA 1
ATOM 2995 C C . ASP A 1 364 ? -17.656 18.141 2.049 1 59.03 364 ASP A C 1
ATOM 2997 O O . ASP A 1 364 ? -18.422 18.922 1.48 1 59.03 364 ASP A O 1
ATOM 3001 N N . GLY A 1 365 ? -16.953 18.359 3.059 1 55.47 365 GLY A N 1
ATOM 3002 C CA . GLY A 1 365 ? -17.141 19.625 3.748 1 55.47 365 GLY A CA 1
ATOM 3003 C C . GLY A 1 365 ? -16.594 20.812 2.982 1 55.47 365 GLY A C 1
ATOM 3004 O O . GLY A 1 365 ? -17.172 21.891 3.012 1 55.47 365 GLY A O 1
ATOM 3005 N N . LEU A 1 366 ? -15.523 20.531 2.393 1 54.56 366 LEU A N 1
ATOM 3006 C CA . LEU A 1 366 ? -14.953 21.609 1.59 1 54.56 366 LEU A CA 1
ATOM 3007 C C . LEU A 1 366 ? -15.922 22.031 0.492 1 54.56 366 LEU A C 1
ATOM 3009 O O . LEU A 1 366 ? -16.031 23.219 0.19 1 54.56 366 LEU A O 1
ATOM 3013 N N . ILE A 1 367 ? -16.531 21.078 0.136 1 44.16 367 ILE A N 1
ATOM 3014 C CA . ILE A 1 367 ? -17.516 21.359 -0.903 1 44.16 367 ILE A CA 1
ATOM 3015 C C . ILE A 1 367 ? -18.688 22.141 -0.307 1 44.16 367 ILE A C 1
ATOM 3017 O O . ILE A 1 367 ? -19.141 23.125 -0.899 1 44.16 367 ILE A O 1
ATOM 3021 N N . LEU A 1 368 ? -18.969 21.75 0.852 1 39.5 368 LEU A N 1
ATOM 3022 C CA . LEU A 1 368 ? -20.094 22.375 1.529 1 39.5 368 LEU A CA 1
ATOM 3023 C C . LEU A 1 368 ? -19.781 23.828 1.87 1 39.5 368 LEU A C 1
ATOM 3025 O O . LEU A 1 368 ? -20.672 24.688 1.878 1 39.5 368 LEU A O 1
ATOM 3029 N N . ASP A 1 369 ? -18.562 24.031 2.166 1 47.41 369 ASP A N 1
ATOM 3030 C CA . ASP A 1 369 ? -18.188 25.375 2.594 1 47.41 369 ASP A CA 1
ATOM 3031 C C . ASP A 1 369 ? -17.828 26.25 1.397 1 47.41 369 ASP A C 1
ATOM 3033 O O . ASP A 1 369 ? -17.281 27.344 1.564 1 47.41 369 ASP A O 1
ATOM 3037 N N . ASN A 1 370 ? -18.156 25.859 0.292 1 42.28 370 ASN A N 1
ATOM 3038 C CA . ASN A 1 370 ? -17.875 26.594 -0.942 1 42.28 370 ASN A CA 1
ATOM 3039 C C . ASN A 1 370 ? -16.375 26.766 -1.164 1 42.28 370 ASN A C 1
ATOM 3041 O O . ASN A 1 370 ? -15.945 27.75 -1.76 1 42.28 370 ASN A O 1
ATOM 3045 N N . ILE A 1 371 ? -15.711 26.109 -0.39 1 46.56 371 ILE A N 1
ATOM 3046 C CA . ILE A 1 371 ? -14.289 26.062 -0.707 1 46.56 371 ILE A CA 1
ATOM 3047 C C . ILE A 1 371 ? -14.023 24.984 -1.743 1 46.56 371 ILE A C 1
ATOM 3049 O O . ILE A 1 371 ? -14.188 23.781 -1.461 1 46.56 371 ILE A O 1
ATOM 3053 N N . THR A 1 372 ? -14.039 25.453 -3.014 1 53.53 372 THR A N 1
ATOM 3054 C CA . THR A 1 372 ? -13.828 24.516 -4.105 1 53.53 372 THR A CA 1
ATOM 3055 C C . THR A 1 372 ? -12.344 24.172 -4.238 1 53.53 372 THR A C 1
ATOM 3057 O O . THR A 1 372 ? -11.484 24.953 -3.846 1 53.53 372 THR A O 1
ATOM 3060 N N . MET A 1 373 ? -12.18 23 -4.492 1 55.53 373 MET A N 1
ATOM 3061 C CA . MET A 1 373 ? -10.82 22.594 -4.832 1 55.53 373 MET A CA 1
ATOM 3062 C C . MET A 1 373 ? -10.172 23.594 -5.785 1 55.53 373 MET A C 1
ATOM 3064 O O . MET A 1 373 ? -8.953 23.766 -5.781 1 55.53 373 MET A O 1
ATOM 3068 N N . GLU A 1 374 ? -11.023 24.234 -6.484 1 55.5 374 GLU A N 1
ATOM 3069 C CA . GLU A 1 374 ? -10.516 25.266 -7.395 1 55.5 374 GLU A CA 1
ATOM 3070 C C . GLU A 1 374 ? -9.867 26.406 -6.629 1 55.5 374 GLU A C 1
ATOM 3072 O O . GLU A 1 374 ? -8.828 26.938 -7.043 1 55.5 374 GLU A O 1
ATOM 3077 N N . ASN A 1 375 ? -10.508 26.641 -5.566 1 58.66 375 ASN A N 1
ATOM 3078 C CA . ASN A 1 375 ? -9.969 27.734 -4.75 1 58.66 375 ASN A CA 1
ATOM 3079 C C . ASN A 1 375 ? -8.648 27.328 -4.094 1 58.66 375 ASN A C 1
ATOM 3081 O O . ASN A 1 375 ? -7.785 28.188 -3.859 1 58.66 375 ASN A O 1
ATOM 3085 N N . ILE A 1 376 ? -8.562 26.094 -3.916 1 65.62 376 ILE A N 1
ATOM 3086 C CA . ILE A 1 376 ? -7.379 25.594 -3.221 1 65.62 376 ILE A CA 1
ATOM 3087 C C . ILE A 1 376 ? -6.188 25.578 -4.172 1 65.62 376 ILE A C 1
ATOM 3089 O O . ILE A 1 376 ? -5.082 25.984 -3.799 1 65.62 376 ILE A O 1
ATOM 3093 N N . VAL A 1 377 ? -6.48 25.219 -5.414 1 67.06 377 VAL A N 1
ATOM 3094 C CA . VAL A 1 377 ? -5.363 25 -6.324 1 67.06 377 VAL A CA 1
ATOM 3095 C C . VAL A 1 377 ? -5.07 26.281 -7.094 1 67.06 377 VAL A C 1
ATOM 3097 O O . VAL A 1 377 ? -4.02 26.422 -7.727 1 67.06 377 VAL A O 1
ATOM 3100 N N . SER A 1 378 ? -5.977 27.234 -7.121 1 57.41 378 SER A N 1
ATOM 3101 C CA . SER A 1 378 ? -5.77 28.5 -7.82 1 57.41 378 SER A CA 1
ATOM 3102 C C . SER A 1 378 ? -4.832 29.406 -7.039 1 57.41 378 SER A C 1
ATOM 3104 O O . SER A 1 378 ? -4.391 30.438 -7.555 1 57.41 378 SER A O 1
ATOM 3106 N N . GLN A 1 379 ? -4.512 29.016 -5.871 1 50.47 379 GLN A N 1
ATOM 3107 C CA . GLN A 1 379 ? -3.623 29.891 -5.121 1 50.47 379 GLN A CA 1
ATOM 3108 C C . GLN A 1 379 ? -2.164 29.484 -5.293 1 50.47 379 GLN A C 1
ATOM 3110 O O . GLN A 1 379 ? -1.855 28.281 -5.387 1 50.47 379 GLN A O 1
ATOM 3115 N N . MET B 1 1 ? -38.812 -25.453 -9.328 1 35.56 1 MET B N 1
ATOM 3116 C CA . MET B 1 1 ? -37.719 -25.406 -8.375 1 35.56 1 MET B CA 1
ATOM 3117 C C . MET B 1 1 ? -38.156 -25.844 -6.984 1 35.56 1 MET B C 1
ATOM 3119 O O . MET B 1 1 ? -39.188 -25.359 -6.492 1 35.56 1 MET B O 1
ATOM 3123 N N . GLU B 1 2 ? -37.719 -26.859 -6.5 1 52.03 2 GLU B N 1
ATOM 3124 C CA . GLU B 1 2 ? -38.219 -27.453 -5.254 1 52.03 2 GLU B CA 1
ATOM 3125 C C . GLU B 1 2 ? -37.969 -26.531 -4.066 1 52.03 2 GLU B C 1
ATOM 3127 O O . GLU B 1 2 ? -36.844 -26.047 -3.893 1 52.03 2 GLU B O 1
ATOM 3132 N N . THR B 1 3 ? -38.969 -25.812 -3.527 1 62.47 3 THR B N 1
ATOM 3133 C CA . THR B 1 3 ? -38.875 -24.969 -2.344 1 62.47 3 THR B CA 1
ATOM 3134 C C . THR B 1 3 ? -38.781 -25.812 -1.079 1 62.47 3 THR B C 1
ATOM 3136 O O . THR B 1 3 ? -39.375 -26.891 -1.001 1 62.47 3 THR B O 1
ATOM 3139 N N . LYS B 1 4 ? -37.688 -25.578 -0.342 1 72.62 4 LYS B N 1
ATOM 3140 C CA . LYS B 1 4 ? -37.562 -26.25 0.946 1 72.62 4 LYS B CA 1
ATOM 3141 C C . LYS B 1 4 ? -37.906 -25.312 2.096 1 72.62 4 LYS B C 1
ATOM 3143 O O . LYS B 1 4 ? -37.781 -24.094 1.976 1 72.62 4 LYS B O 1
ATOM 3148 N N . PRO B 1 5 ? -38.5 -25.875 3.086 1 80.06 5 PRO B N 1
ATOM 3149 C CA . PRO B 1 5 ? -38.781 -25.047 4.254 1 80.06 5 PRO B CA 1
ATOM 3150 C C . PRO B 1 5 ? -37.531 -24.484 4.898 1 80.06 5 PRO B C 1
ATOM 3152 O O . PRO B 1 5 ? -36.438 -25.094 4.793 1 80.06 5 PRO B O 1
ATOM 3155 N N . CYS B 1 6 ? -37.562 -23.359 5.465 1 80.25 6 CYS B N 1
ATOM 3156 C CA . CYS B 1 6 ? -36.438 -22.734 6.176 1 80.25 6 CYS B CA 1
ATOM 3157 C C . CYS B 1 6 ? -35.875 -23.688 7.227 1 80.25 6 CYS B C 1
ATOM 3159 O O . CYS B 1 6 ? -36.625 -24.219 8.055 1 80.25 6 CYS B O 1
ATOM 3161 N N . ASP B 1 7 ? -34.625 -23.828 7.168 1 82.56 7 ASP B N 1
ATOM 3162 C CA . ASP B 1 7 ? -33.969 -24.766 8.07 1 82.56 7 ASP B CA 1
ATOM 3163 C C . ASP B 1 7 ? -34.031 -24.281 9.516 1 82.56 7 ASP B C 1
ATOM 3165 O O . ASP B 1 7 ? -33.844 -25.062 10.453 1 82.56 7 ASP B O 1
ATOM 3169 N N . VAL B 1 8 ? -34.281 -23.047 9.594 1 85.31 8 VAL B N 1
ATOM 3170 C CA . VAL B 1 8 ? -34.25 -22.469 10.938 1 85.31 8 VAL B CA 1
ATOM 3171 C C . VAL B 1 8 ? -35.688 -22.391 11.477 1 85.31 8 VAL B C 1
ATOM 3173 O O . VAL B 1 8 ? -36 -22.953 12.531 1 85.31 8 VAL B O 1
ATOM 3176 N N . CYS B 1 9 ? -36.531 -21.828 10.727 1 78.88 9 CYS B N 1
ATOM 3177 C CA . CYS B 1 9 ? -37.875 -21.625 11.266 1 78.88 9 CYS B CA 1
ATOM 3178 C C . CYS B 1 9 ? -38.875 -22.516 10.547 1 78.88 9 CYS B C 1
ATOM 3180 O O . CYS B 1 9 ? -40.062 -22.438 10.82 1 78.88 9 CYS B O 1
ATOM 3182 N N . CYS B 1 10 ? -38.531 -23.547 9.688 1 67.88 10 CYS B N 1
ATOM 3183 C CA . CYS B 1 10 ? -39.281 -24.625 9.062 1 67.88 10 CYS B CA 1
ATOM 3184 C C . CYS B 1 10 ? -40.406 -24.062 8.195 1 67.88 10 CYS B C 1
ATOM 3186 O O . CYS B 1 10 ? -41.219 -24.828 7.668 1 67.88 10 CYS B O 1
ATOM 3188 N N . LEU B 1 11 ? -40.781 -22.812 8.188 1 59.34 11 LEU B N 1
ATOM 3189 C CA . LEU B 1 11 ? -42.062 -22.562 7.586 1 59.34 11 LEU B CA 1
ATOM 3190 C C . LEU B 1 11 ? -41.906 -22.062 6.152 1 59.34 11 LEU B C 1
ATOM 3192 O O . LEU B 1 11 ? -42.719 -22.391 5.285 1 59.34 11 LEU B O 1
ATOM 3196 N N . ASP B 1 12 ? -41.062 -21.078 5.871 1 60.53 12 ASP B N 1
ATOM 3197 C CA . ASP B 1 12 ? -41.156 -20.406 4.578 1 60.53 12 ASP B CA 1
ATOM 3198 C C . ASP B 1 12 ? -40.406 -21.203 3.502 1 60.53 12 ASP B C 1
ATOM 3200 O O . ASP B 1 12 ? -39.406 -21.859 3.793 1 60.53 12 ASP B O 1
ATOM 3204 N N . ASP B 1 13 ? -41.156 -21.438 2.377 1 65.56 13 ASP B N 1
ATOM 3205 C CA . ASP B 1 13 ? -40.469 -22.016 1.229 1 65.56 13 ASP B CA 1
ATOM 3206 C C . ASP B 1 13 ? -39.312 -21.125 0.778 1 65.56 13 ASP B C 1
ATOM 3208 O O . ASP B 1 13 ? -39.5 -19.922 0.574 1 65.56 13 ASP B O 1
ATOM 3212 N N . VAL B 1 14 ? -38.188 -21.672 1.129 1 69.19 14 VAL B N 1
ATOM 3213 C CA . VAL B 1 14 ? -37 -20.938 0.771 1 69.19 14 VAL B CA 1
ATOM 3214 C C . VAL B 1 14 ? -36.344 -21.578 -0.458 1 69.19 14 VAL B C 1
ATOM 3216 O O . VAL B 1 14 ? -36.312 -22.797 -0.591 1 69.19 14 VAL B O 1
ATOM 3219 N N . GLN B 1 15 ? -36.25 -20.812 -1.294 1 59 15 GLN B N 1
ATOM 3220 C CA . GLN B 1 15 ? -35.656 -21.281 -2.543 1 59 15 GLN B CA 1
ATOM 3221 C C . GLN B 1 15 ? -34.156 -21.078 -2.553 1 59 15 GLN B C 1
ATOM 3223 O O . GLN B 1 15 ? -33.406 -21.781 -3.273 1 59 15 GLN B O 1
ATOM 3228 N N . TYR B 1 16 ? -33.656 -20.203 -1.542 1 58.59 16 TYR B N 1
ATOM 3229 C CA . TYR B 1 16 ? -32.25 -19.844 -1.597 1 58.59 16 TYR B CA 1
ATOM 3230 C C . TYR B 1 16 ? -31.578 -20 -0.229 1 58.59 16 TYR B C 1
ATOM 3232 O O . TYR B 1 16 ? -32.25 -19.922 0.801 1 58.59 16 TYR B O 1
ATOM 3240 N N . MET B 1 17 ? -30.328 -20.359 -0.234 1 65.94 17 MET B N 1
ATOM 3241 C CA . MET B 1 17 ? -29.547 -20.484 0.999 1 65.94 17 MET B CA 1
ATOM 3242 C C . MET B 1 17 ? -28.953 -19.141 1.4 1 65.94 17 MET B C 1
ATOM 3244 O O . MET B 1 17 ? -28.516 -18.375 0.542 1 65.94 17 MET B O 1
ATOM 3248 N N . HIS B 1 18 ? -29.031 -18.891 2.719 1 66 18 HIS B N 1
ATOM 3249 C CA . HIS B 1 18 ? -28.359 -17.766 3.377 1 66 18 HIS B CA 1
ATOM 3250 C C . HIS B 1 18 ? -27.453 -18.25 4.496 1 66 18 HIS B C 1
ATOM 3252 O O . HIS B 1 18 ? -27.859 -19.047 5.34 1 66 18 HIS B O 1
ATOM 3258 N N . PHE B 1 19 ? -26.203 -17.812 4.488 1 64.38 19 PHE B N 1
ATOM 3259 C CA . PHE B 1 19 ? -25.219 -18.141 5.516 1 64.38 19 PHE B CA 1
ATOM 3260 C C . PHE B 1 19 ? -25.062 -19.656 5.648 1 64.38 19 PHE B C 1
ATOM 3262 O O . PHE B 1 19 ? -24.953 -20.172 6.762 1 64.38 19 PHE B O 1
ATOM 3269 N N . GLY B 1 20 ? -25.156 -20.266 4.605 1 61.09 20 GLY B N 1
ATOM 3270 C CA . GLY B 1 20 ? -24.828 -21.688 4.594 1 61.09 20 GLY B CA 1
ATOM 3271 C C . GLY B 1 20 ? -26.047 -22.562 4.824 1 61.09 20 GLY B C 1
ATOM 3272 O O . GLY B 1 20 ? -25.906 -23.781 4.941 1 61.09 20 GLY B O 1
ATOM 3273 N N . ALA B 1 21 ? -27.219 -21.906 4.859 1 70.69 21 ALA B N 1
ATOM 3274 C CA . ALA B 1 21 ? -28.391 -22.719 5.141 1 70.69 21 ALA B CA 1
ATOM 3275 C C . ALA B 1 21 ? -29.609 -22.188 4.398 1 70.69 21 ALA B C 1
ATOM 3277 O O . ALA B 1 21 ? -29.641 -21.031 3.992 1 70.69 21 ALA B O 1
ATOM 3278 N N . TYR B 1 22 ? -30.5 -23.094 4.047 1 72.56 22 TYR B N 1
ATOM 3279 C CA . TYR B 1 22 ? -31.781 -22.688 3.48 1 72.56 22 TYR B CA 1
ATOM 3280 C C . TYR B 1 22 ? -32.656 -22 4.535 1 72.56 22 TYR B C 1
ATOM 3282 O O . TYR B 1 22 ? -33.312 -22.672 5.332 1 72.56 22 TYR B O 1
ATOM 3290 N N . VAL B 1 23 ? -32.344 -20.688 4.508 1 77.94 23 VAL B N 1
ATOM 3291 C CA . VAL B 1 23 ? -33.062 -19.953 5.543 1 77.94 23 VAL B CA 1
ATOM 3292 C C . VAL B 1 23 ? -33.844 -18.797 4.914 1 77.94 23 VAL B C 1
ATOM 3294 O O . VAL B 1 23 ? -33.469 -18.281 3.861 1 77.94 23 VAL B O 1
ATOM 3297 N N . CYS B 1 24 ? -35.062 -18.531 5.484 1 73.88 24 CYS B N 1
ATOM 3298 C CA . CYS B 1 24 ? -35.875 -17.453 4.973 1 73.88 24 CYS B CA 1
ATOM 3299 C C . CYS B 1 24 ? -35.219 -16.094 5.223 1 73.88 24 CYS B C 1
ATOM 3301 O O . CYS B 1 24 ? -34.281 -15.992 6.016 1 73.88 24 CYS B O 1
ATOM 3303 N N . GLY B 1 25 ? -35.656 -15.117 4.598 1 72.19 25 GLY B N 1
ATOM 3304 C CA . GLY B 1 25 ? -35.094 -13.773 4.699 1 72.19 25 GLY B CA 1
ATOM 3305 C C . GLY B 1 25 ? -35.062 -13.258 6.125 1 72.19 25 GLY B C 1
ATOM 3306 O O . GLY B 1 25 ? -34.094 -12.609 6.523 1 72.19 25 GLY B O 1
ATOM 3307 N N . ALA B 1 26 ? -36.031 -13.602 6.93 1 74.38 26 ALA B N 1
ATOM 3308 C CA . ALA B 1 26 ? -36.094 -13.102 8.297 1 74.38 26 ALA B CA 1
ATOM 3309 C C . ALA B 1 26 ? -35.031 -13.766 9.18 1 74.38 26 ALA B C 1
ATOM 3311 O O . ALA B 1 26 ? -34.375 -13.102 9.977 1 74.38 26 ALA B O 1
ATOM 3312 N N . CYS B 1 27 ? -34.812 -15.055 8.93 1 76.38 27 CYS B N 1
ATOM 3313 C CA . CYS B 1 27 ? -33.812 -15.75 9.719 1 76.38 27 CYS B CA 1
ATOM 3314 C C . CYS B 1 27 ? -32.406 -15.367 9.273 1 76.38 27 CYS B C 1
ATOM 3316 O O . CYS B 1 27 ? -31.5 -15.25 10.094 1 76.38 27 CYS B O 1
ATOM 3318 N N . SER B 1 28 ? -32.344 -15.148 8.039 1 73 28 SER B N 1
ATOM 3319 C CA . SER B 1 28 ? -31.062 -14.672 7.512 1 73 28 SER B CA 1
ATOM 3320 C C . SER B 1 28 ? -30.688 -13.312 8.094 1 73 28 SER B C 1
ATOM 3322 O O . SER B 1 28 ? -29.562 -13.117 8.547 1 73 28 SER B O 1
ATOM 3324 N N . ALA B 1 29 ? -31.578 -12.477 8.18 1 69.62 29 ALA B N 1
ATOM 3325 C CA . ALA B 1 29 ? -31.344 -11.148 8.742 1 69.62 29 ALA B CA 1
ATOM 3326 C C . ALA B 1 29 ? -31.078 -11.227 10.242 1 69.62 29 ALA B C 1
ATOM 3328 O O . ALA B 1 29 ? -30.203 -10.523 10.758 1 69.62 29 ALA B O 1
ATOM 3329 N N . PHE B 1 30 ? -31.719 -12.055 10.914 1 75 30 PHE B N 1
ATOM 3330 C CA . PHE B 1 30 ? -31.516 -12.242 12.344 1 75 30 PHE B CA 1
ATOM 3331 C C . PHE B 1 30 ? -30.109 -12.75 12.625 1 75 30 PHE B C 1
ATOM 3333 O O . PHE B 1 30 ? -29.406 -12.227 13.508 1 75 30 PHE B O 1
ATOM 3340 N N . PHE B 1 31 ? -29.766 -13.695 11.75 1 73.44 31 PHE B N 1
ATOM 3341 C CA . PHE B 1 31 ? -28.438 -14.273 11.93 1 73.44 31 PHE B CA 1
ATOM 3342 C C . PHE B 1 31 ? -27.359 -13.242 11.648 1 73.44 31 PHE B C 1
ATOM 3344 O O . PHE B 1 31 ? -26.422 -13.086 12.438 1 73.44 31 PHE B O 1
ATOM 3351 N N . ARG B 1 32 ? -27.578 -12.547 10.703 1 65.25 32 ARG B N 1
ATOM 3352 C CA . ARG B 1 32 ? -26.609 -11.531 10.32 1 65.25 32 ARG B CA 1
ATOM 3353 C C . ARG B 1 32 ? -26.469 -10.461 11.398 1 65.25 32 ARG B C 1
ATOM 3355 O O . ARG B 1 32 ? -25.359 -10.078 11.773 1 65.25 32 ARG B O 1
ATOM 3362 N N . ARG B 1 33 ? -27.5 -10.047 11.922 1 63.41 33 ARG B N 1
ATOM 3363 C CA . ARG B 1 33 ? -27.5 -9.031 12.969 1 63.41 33 ARG B CA 1
ATOM 3364 C C . ARG B 1 33 ? -26.906 -9.586 14.266 1 63.41 33 ARG B C 1
ATOM 3366 O O . ARG B 1 33 ? -26.141 -8.906 14.953 1 63.41 33 ARG B O 1
ATOM 3373 N N . SER B 1 34 ? -27.234 -10.812 14.477 1 64.94 34 SER B N 1
ATOM 3374 C CA . SER B 1 34 ? -26.781 -11.406 15.727 1 64.94 34 SER B CA 1
ATOM 3375 C C . SER B 1 34 ? -25.266 -11.586 15.727 1 64.94 34 SER B C 1
ATOM 3377 O O . SER B 1 34 ? -24.609 -11.336 16.734 1 64.94 34 SER B O 1
ATOM 3379 N N . ILE B 1 35 ? -24.844 -11.906 14.539 1 61.19 35 ILE B N 1
ATOM 3380 C CA . ILE B 1 35 ? -23.406 -12.156 14.453 1 61.19 35 ILE B CA 1
ATOM 3381 C C . ILE B 1 35 ? -22.656 -10.828 14.32 1 61.19 35 ILE B C 1
ATOM 3383 O O . ILE B 1 35 ? -21.641 -10.625 14.961 1 61.19 35 ILE B O 1
ATOM 3387 N N . ALA B 1 36 ? -23.156 -9.953 13.594 1 55.41 36 ALA B N 1
ATOM 3388 C CA . ALA B 1 36 ? -22.531 -8.656 13.359 1 55.41 36 ALA B CA 1
ATOM 3389 C C . ALA B 1 36 ? -22.5 -7.82 14.641 1 55.41 36 ALA B C 1
ATOM 3391 O O . ALA B 1 36 ? -21.531 -7.09 14.883 1 55.41 36 ALA B O 1
ATOM 3392 N N . GLU B 1 37 ? -23.422 -8.102 15.484 1 50.72 37 GLU B N 1
ATOM 3393 C CA . GLU B 1 37 ? -23.531 -7.32 16.703 1 50.72 37 GLU B CA 1
ATOM 3394 C C . GLU B 1 37 ? -23.062 -8.117 17.922 1 50.72 37 GLU B C 1
ATOM 3396 O O . GLU B 1 37 ? -23.219 -7.684 19.062 1 50.72 37 GLU B O 1
ATOM 3401 N N . TYR B 1 38 ? -22.359 -9.109 17.578 1 49.59 38 TYR B N 1
ATOM 3402 C CA . TYR B 1 38 ? -21.859 -10 18.609 1 49.59 38 TYR B CA 1
ATOM 3403 C C . TYR B 1 38 ? -22.859 -10.133 19.75 1 49.59 38 TYR B C 1
ATOM 3405 O O . TYR B 1 38 ? -22.5 -10.016 20.922 1 49.59 38 TYR B O 1
ATOM 3413 N N . LYS B 1 39 ? -23.953 -10.352 19.312 1 58.94 39 LYS B N 1
ATOM 3414 C CA . LYS B 1 39 ? -25 -10.477 20.328 1 58.94 39 LYS B CA 1
ATOM 3415 C C . LYS B 1 39 ? -24.984 -11.859 20.969 1 58.94 39 LYS B C 1
ATOM 3417 O O . LYS B 1 39 ? -24.719 -12.859 20.297 1 58.94 39 LYS B O 1
ATOM 3422 N N . SER B 1 40 ? -24.922 -11.875 22.297 1 62.19 40 SER B N 1
ATOM 3423 C CA . SER B 1 40 ? -25.109 -13.102 23.062 1 62.19 40 SER B CA 1
ATOM 3424 C C . SER B 1 40 ? -26.484 -13.141 23.719 1 62.19 40 SER B C 1
ATOM 3426 O O . SER B 1 40 ? -26.906 -12.164 24.344 1 62.19 40 SER B O 1
ATOM 3428 N N . TYR B 1 41 ? -27.203 -14.18 23.281 1 68.25 41 TYR B N 1
ATOM 3429 C CA . TYR B 1 41 ? -28.531 -14.336 23.859 1 68.25 41 TYR B CA 1
ATOM 3430 C C . TYR B 1 41 ? -28.562 -15.484 24.859 1 68.25 41 TYR B C 1
ATOM 3432 O O . TYR B 1 41 ? -27.766 -16.422 24.766 1 68.25 41 TYR B O 1
ATOM 3440 N N . VAL B 1 42 ? -29.359 -15.32 25.984 1 73.19 42 VAL B N 1
ATOM 3441 C CA . VAL B 1 42 ? -29.547 -16.359 26.984 1 73.19 42 VAL B CA 1
ATOM 3442 C C . VAL B 1 42 ? -30.984 -16.844 26.969 1 73.19 42 VAL B C 1
ATOM 3444 O O . VAL B 1 42 ? -31.922 -16.016 26.969 1 73.19 42 VAL B O 1
ATOM 3447 N N . CYS B 1 43 ? -31.109 -18.188 26.812 1 73.62 43 CYS B N 1
ATOM 3448 C CA . CYS B 1 43 ? -32.438 -18.797 26.812 1 73.62 43 CYS B CA 1
ATOM 3449 C C . CYS B 1 43 ? -32.906 -19.047 28.234 1 73.62 43 CYS B C 1
ATOM 3451 O O . CYS B 1 43 ? -32.188 -19.609 29.047 1 73.62 43 CYS B O 1
ATOM 3453 N N . GLY B 1 44 ? -34 -18.656 28.594 1 69.44 44 GLY B N 1
ATOM 3454 C CA . GLY B 1 44 ? -34.594 -18.906 29.906 1 69.44 44 GLY B CA 1
ATOM 3455 C C . GLY B 1 44 ? -35.156 -20.312 30.062 1 69.44 44 GLY B C 1
ATOM 3456 O O . GLY B 1 44 ? -35.5 -20.719 31.156 1 69.44 44 GLY B O 1
ATOM 3457 N N . LYS B 1 45 ? -35.375 -21.047 28.953 1 71.94 45 LYS B N 1
ATOM 3458 C CA . LYS B 1 45 ? -35.969 -22.375 29.016 1 71.94 45 LYS B CA 1
ATOM 3459 C C . LYS B 1 45 ? -34.969 -23.453 28.656 1 71.94 45 LYS B C 1
ATOM 3461 O O . LYS B 1 45 ? -35.281 -24.453 28.016 1 71.94 45 LYS B O 1
ATOM 3466 N N . ASP B 1 46 ? -33.75 -23.25 29.156 1 72.31 46 ASP B N 1
ATOM 3467 C CA . ASP B 1 46 ? -32.656 -24.203 29.031 1 72.31 46 ASP B CA 1
ATOM 3468 C C . ASP B 1 46 ? -32.438 -24.594 27.578 1 72.31 46 ASP B C 1
ATOM 3470 O O . ASP B 1 46 ? -32.188 -25.766 27.266 1 72.31 46 ASP B O 1
ATOM 3474 N N . ASN B 1 47 ? -32.531 -23.734 26.625 1 73 47 ASN B N 1
ATOM 3475 C CA . ASN B 1 47 ? -32.25 -23.891 25.219 1 73 47 ASN B CA 1
ATOM 3476 C C . ASN B 1 47 ? -33.125 -24.969 24.562 1 73 47 ASN B C 1
ATOM 3478 O O . ASN B 1 47 ? -32.656 -25.703 23.703 1 73 47 ASN B O 1
ATOM 3482 N N . LYS B 1 48 ? -34.219 -25.109 24.938 1 79.5 48 LYS B N 1
ATOM 3483 C CA . LYS B 1 48 ? -35.094 -26.141 24.406 1 79.5 48 LYS B CA 1
ATOM 3484 C C . LYS B 1 48 ? -36.344 -25.516 23.766 1 79.5 48 LYS B C 1
ATOM 3486 O O . LYS B 1 48 ? -37.375 -26.188 23.594 1 79.5 48 LYS B O 1
ATOM 3491 N N . CYS B 1 49 ? -36.156 -24.203 23.344 1 79.25 49 CYS B N 1
ATOM 3492 C CA . CYS B 1 49 ? -37.312 -23.531 22.719 1 79.25 49 CYS B CA 1
ATOM 3493 C C . CYS B 1 49 ? -37.5 -24 21.281 1 79.25 49 CYS B C 1
ATOM 3495 O O . CYS B 1 49 ? -36.562 -24.297 20.594 1 79.25 49 CYS B O 1
ATOM 3497 N N . ASN B 1 50 ? -38.781 -24.234 20.969 1 78.62 50 ASN B N 1
ATOM 3498 C CA . ASN B 1 50 ? -39.125 -24.562 19.594 1 78.62 50 ASN B CA 1
ATOM 3499 C C . ASN B 1 50 ? -39.094 -23.344 18.688 1 78.62 50 ASN B C 1
ATOM 3501 O O . ASN B 1 50 ? -39.812 -22.375 18.906 1 78.62 50 ASN B O 1
ATOM 3505 N N . VAL B 1 51 ? -38.125 -23.359 17.625 1 80.81 51 VAL B N 1
ATOM 3506 C CA . VAL B 1 51 ? -37.969 -22.25 16.703 1 80.81 51 VAL B CA 1
ATOM 3507 C C . VAL B 1 51 ? -38.812 -22.5 15.438 1 80.81 51 VAL B C 1
ATOM 3509 O O . VAL B 1 51 ? -38.375 -23.203 14.531 1 80.81 51 VAL B O 1
ATOM 3512 N N . THR B 1 52 ? -40.062 -22 15.469 1 80.06 52 THR B N 1
ATOM 3513 C CA . THR B 1 52 ? -40.969 -22.047 14.32 1 80.06 52 THR B CA 1
ATOM 3514 C C . THR B 1 52 ? -41.281 -20.641 13.82 1 80.06 52 THR B C 1
ATOM 3516 O O . THR B 1 52 ? -40.969 -19.656 14.484 1 80.06 52 THR B O 1
ATOM 3519 N N . LYS B 1 53 ? -41.75 -20.531 12.586 1 76.62 53 LYS B N 1
ATOM 3520 C CA . LYS B 1 53 ? -42.062 -19.25 11.969 1 76.62 53 LYS B CA 1
ATOM 3521 C C . LYS B 1 53 ? -42.844 -18.359 12.93 1 76.62 53 LYS B C 1
ATOM 3523 O O . LYS B 1 53 ? -42.625 -17.156 12.992 1 76.62 53 LYS B O 1
ATOM 3528 N N . GLU B 1 54 ? -43.688 -19 13.734 1 73.81 54 GLU B N 1
ATOM 3529 C CA . GLU B 1 54 ? -44.562 -18.25 14.633 1 73.81 54 GLU B CA 1
ATOM 3530 C C . GLU B 1 54 ? -43.844 -17.891 15.93 1 73.81 54 GLU B C 1
ATOM 3532 O O . GLU B 1 54 ? -44.188 -16.906 16.578 1 73.81 54 GLU B O 1
ATOM 3537 N N . LEU B 1 55 ? -42.812 -18.641 16.266 1 77.12 55 LEU B N 1
ATOM 3538 C CA . LEU B 1 55 ? -42.219 -18.453 17.578 1 77.12 55 LEU B CA 1
ATOM 3539 C C . LEU B 1 55 ? -40.75 -18.031 17.453 1 77.12 55 LEU B C 1
ATOM 3541 O O . LEU B 1 55 ? -40.062 -17.953 18.469 1 77.12 55 LEU B O 1
ATOM 3545 N N . ARG B 1 56 ? -40.281 -17.703 16.141 1 76.5 56 ARG B N 1
ATOM 3546 C CA . ARG B 1 56 ? -38.844 -17.484 15.898 1 76.5 56 ARG B CA 1
ATOM 3547 C C . ARG B 1 56 ? -38.375 -16.203 16.578 1 76.5 56 ARG B C 1
ATOM 3549 O O . ARG B 1 56 ? -37.188 -16.062 16.859 1 76.5 56 ARG B O 1
ATOM 3556 N N . ASN B 1 57 ? -39.312 -15.398 17.109 1 75 57 ASN B N 1
ATOM 3557 C CA . ASN B 1 57 ? -38.938 -14.148 17.781 1 75 57 ASN B CA 1
ATOM 3558 C C . ASN B 1 57 ? -39.094 -14.25 19.281 1 75 57 ASN B C 1
ATOM 3560 O O . ASN B 1 57 ? -38.812 -13.297 20.016 1 75 57 ASN B O 1
ATOM 3564 N N . SER B 1 58 ? -39.469 -15.43 19.797 1 76.44 58 SER B N 1
ATOM 3565 C CA . SER B 1 58 ? -39.719 -15.594 21.234 1 76.44 58 SER B CA 1
ATOM 3566 C C . SER B 1 58 ? -38.406 -15.82 21.984 1 76.44 58 SER B C 1
ATOM 3568 O O . SER B 1 58 ? -38.281 -15.398 23.141 1 76.44 58 SER B O 1
ATOM 3570 N N . CYS B 1 59 ? -37.562 -16.531 21.453 1 75.62 59 CYS B N 1
ATOM 3571 C CA . CYS B 1 59 ? -36.281 -16.797 22.078 1 75.62 59 CYS B CA 1
ATOM 3572 C C . CYS B 1 59 ? -35.125 -16.609 21.078 1 75.62 59 CYS B C 1
ATOM 3574 O O . CYS B 1 59 ? -34.844 -17.484 20.266 1 75.62 59 CYS B O 1
ATOM 3576 N N . ARG B 1 60 ? -34.375 -15.461 21.297 1 79.38 60 ARG B N 1
ATOM 3577 C CA . ARG B 1 60 ? -33.281 -15.156 20.391 1 79.38 60 ARG B CA 1
ATOM 3578 C C . ARG B 1 60 ? -32.125 -16.109 20.609 1 79.38 60 ARG B C 1
ATOM 3580 O O . ARG B 1 60 ? -31.391 -16.422 19.672 1 79.38 60 ARG B O 1
ATOM 3587 N N . ALA B 1 61 ? -32.031 -16.578 21.766 1 80.19 61 ALA B N 1
ATOM 3588 C CA . ALA B 1 61 ? -30.938 -17.484 22.078 1 80.19 61 ALA B CA 1
ATOM 3589 C C . ALA B 1 61 ? -31.109 -18.812 21.328 1 80.19 61 ALA B C 1
ATOM 3591 O O . ALA B 1 61 ? -30.172 -19.281 20.672 1 80.19 61 ALA B O 1
ATOM 3592 N N . CYS B 1 62 ? -32.25 -19.375 21.438 1 81.69 62 CYS B N 1
ATOM 3593 C CA . CYS B 1 62 ? -32.5 -20.656 20.781 1 81.69 62 CYS B CA 1
ATOM 3594 C C . CYS B 1 62 ? -32.531 -20.484 19.266 1 81.69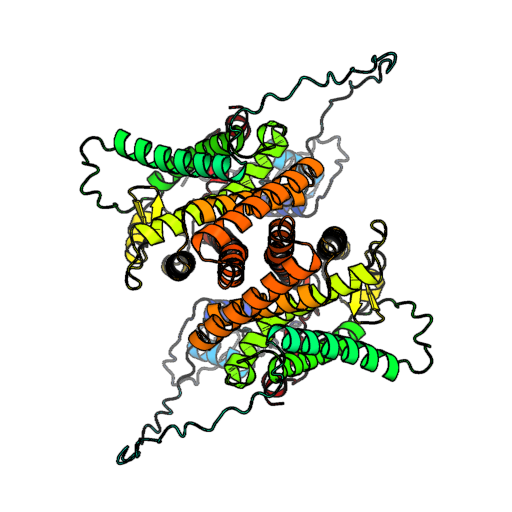 62 CYS B C 1
ATOM 3596 O O . CYS B 1 62 ? -32.125 -21.391 18.531 1 81.69 62 CYS B O 1
ATOM 3598 N N . ARG B 1 63 ? -32.969 -19.266 18.719 1 81.69 63 ARG B N 1
ATOM 3599 C CA . ARG B 1 63 ? -32.938 -19 17.281 1 81.69 63 ARG B CA 1
ATOM 3600 C C . ARG B 1 63 ? -31.516 -18.938 16.75 1 81.69 63 ARG B C 1
ATOM 3602 O O . ARG B 1 63 ? -31.203 -19.531 15.719 1 81.69 63 ARG B O 1
ATOM 3609 N N . LEU B 1 64 ? -30.766 -18.328 17.562 1 82.12 64 LEU B N 1
ATOM 3610 C CA . LEU B 1 64 ? -29.375 -18.25 17.141 1 82.12 64 LEU B CA 1
ATOM 3611 C C . LEU B 1 64 ? -28.703 -19.625 17.219 1 82.12 64 LEU B C 1
ATOM 3613 O O . LEU B 1 64 ? -27.953 -20.016 16.312 1 82.12 64 LEU B O 1
ATOM 3617 N N . LYS B 1 65 ? -28.984 -20.281 18.266 1 78.88 65 LYS B N 1
ATOM 3618 C CA . LYS B 1 65 ? -28.469 -21.641 18.391 1 78.88 65 LYS B CA 1
ATOM 3619 C C . LYS B 1 65 ? -28.906 -22.5 17.203 1 78.88 65 LYS B C 1
ATOM 3621 O O . LYS B 1 65 ? -28.109 -23.25 16.625 1 78.88 65 LYS B O 1
ATOM 3626 N N . ARG B 1 66 ? -30.125 -22.422 16.797 1 82.25 66 ARG B N 1
ATOM 3627 C CA . ARG B 1 66 ? -30.609 -23.203 15.664 1 82.25 66 ARG B CA 1
ATOM 3628 C C . ARG B 1 66 ? -29.938 -22.75 14.367 1 82.25 66 ARG B C 1
ATOM 3630 O O . ARG B 1 66 ? -29.625 -23.578 13.516 1 82.25 66 ARG B O 1
ATOM 3637 N N . CYS B 1 67 ? -29.781 -21.422 14.219 1 77.44 67 CYS B N 1
ATOM 3638 C CA . CYS B 1 67 ? -29.031 -20.938 13.062 1 77.44 67 CYS B CA 1
ATOM 3639 C C . CYS B 1 67 ? -27.656 -21.594 12.977 1 77.44 67 CYS B C 1
ATOM 3641 O O . CYS B 1 67 ? -27.234 -22.031 11.906 1 77.44 67 CYS B O 1
ATOM 3643 N N . LEU B 1 68 ? -27.125 -21.719 14.164 1 76.5 68 LEU B N 1
ATOM 3644 C CA . LEU B 1 68 ? -25.797 -22.312 14.227 1 76.5 68 LEU B CA 1
ATOM 3645 C C . LEU B 1 68 ? -25.891 -23.828 14.039 1 76.5 68 LEU B C 1
ATOM 3647 O O . LEU B 1 68 ? -25.047 -24.422 13.352 1 76.5 68 LEU B O 1
ATOM 3651 N N . ASP B 1 69 ? -26.906 -24.406 14.516 1 76.5 69 ASP B N 1
ATOM 3652 C CA . ASP B 1 69 ? -27.109 -25.859 14.43 1 76.5 69 ASP B CA 1
ATOM 3653 C C . ASP B 1 69 ? -27.359 -26.297 12.992 1 76.5 69 ASP B C 1
ATOM 3655 O O . ASP B 1 69 ? -26.922 -27.375 12.586 1 76.5 69 ASP B O 1
ATOM 3659 N N . VAL B 1 70 ? -28.047 -25.422 12.297 1 74.88 70 VAL B N 1
ATOM 3660 C CA . VAL B 1 70 ? -28.391 -25.828 10.945 1 74.88 70 VAL B CA 1
ATOM 3661 C C . VAL B 1 70 ? -27.266 -25.453 9.984 1 74.88 70 VAL B C 1
ATOM 3663 O O . VAL B 1 70 ? -27.359 -25.703 8.781 1 74.88 70 VAL B O 1
ATOM 3666 N N . GLY B 1 71 ? -26.344 -24.922 10.492 1 66.94 71 GLY B N 1
ATOM 3667 C CA . GLY B 1 71 ? -25.109 -24.734 9.742 1 66.94 71 GLY B CA 1
ATOM 3668 C C . GLY B 1 71 ? -24.922 -23.328 9.219 1 66.94 71 GLY B C 1
ATOM 3669 O O . GLY B 1 71 ? -24.125 -23.094 8.305 1 66.94 71 GLY B O 1
ATOM 3670 N N . MET B 1 72 ? -25.688 -22.516 9.758 1 66.25 72 MET B N 1
ATOM 3671 C CA . MET B 1 72 ? -25.484 -21.125 9.328 1 66.25 72 MET B CA 1
ATOM 3672 C C . MET B 1 72 ? -24.188 -20.562 9.883 1 66.25 72 MET B C 1
ATOM 3674 O O . MET B 1 72 ? -23.859 -20.797 11.047 1 66.25 72 MET B O 1
ATOM 3678 N N . TYR B 1 73 ? -23.562 -20.188 9.18 1 55.44 73 TYR B N 1
ATOM 3679 C CA . TYR B 1 73 ? -22.297 -19.641 9.633 1 55.44 73 TYR B CA 1
ATOM 3680 C C . TYR B 1 73 ? -22 -18.312 8.945 1 55.44 73 TYR B C 1
ATOM 3682 O O . TYR B 1 73 ? -22.562 -18.016 7.891 1 55.44 73 TYR B O 1
ATOM 3690 N N . ILE B 1 74 ? -21.703 -17.5 9.688 1 44.91 74 ILE B N 1
ATOM 3691 C CA . ILE B 1 74 ? -21.156 -16.297 9.07 1 44.91 74 ILE B CA 1
ATOM 3692 C C . ILE B 1 74 ? -19.672 -16.469 8.789 1 44.91 74 ILE B C 1
ATOM 3694 O O . ILE B 1 74 ? -18.922 -16.906 9.664 1 44.91 74 ILE B O 1
ATOM 3698 N N . GLU B 1 75 ? -19.344 -16.641 7.711 1 36.62 75 GLU B N 1
ATOM 3699 C CA . GLU B 1 75 ? -17.922 -16.688 7.375 1 36.62 75 GLU B CA 1
ATOM 3700 C C . GLU B 1 75 ? -17.156 -15.516 8.008 1 36.62 75 GLU B C 1
ATOM 3702 O O . GLU B 1 75 ? -17.641 -14.383 8.016 1 36.62 75 GLU B O 1
ATOM 3707 N N . LYS B 1 76 ? -16.25 -15.93 9.008 1 33.47 76 LYS B N 1
ATOM 3708 C CA . LYS B 1 76 ? -15.352 -14.961 9.641 1 33.47 76 LYS B CA 1
ATOM 3709 C C . LYS B 1 76 ? -14.844 -13.938 8.633 1 33.47 76 LYS B C 1
ATOM 3711 O O . LYS B 1 76 ? -14.234 -14.297 7.625 1 33.47 76 LYS B O 1
ATOM 3716 N N . ASP B 1 77 ? -15.477 -13.148 8.383 1 28.52 77 ASP B N 1
ATOM 3717 C CA . ASP B 1 77 ? -14.703 -12.07 7.777 1 28.52 77 ASP B CA 1
ATOM 3718 C C . ASP B 1 77 ? -13.414 -11.82 8.562 1 28.52 77 ASP B C 1
ATOM 3720 O O . ASP B 1 77 ? -13.391 -11.953 9.789 1 28.52 77 ASP B O 1
ATOM 3724 N N . VAL B 1 78 ? -12.188 -11.938 7.98 1 26.62 78 VAL B N 1
ATOM 3725 C CA . VAL B 1 78 ? -10.969 -11.828 8.773 1 26.62 78 VAL B CA 1
ATOM 3726 C C . VAL B 1 78 ? -11.203 -10.883 9.953 1 26.62 78 VAL B C 1
ATOM 3728 O O . VAL B 1 78 ? -10.289 -10.633 10.75 1 26.62 78 VAL B O 1
ATOM 3731 N N . ASN B 1 79 ? -12.055 -9.914 10.016 1 25.08 79 ASN B N 1
ATOM 3732 C CA . ASN B 1 79 ? -11.828 -9.148 11.234 1 25.08 79 ASN B CA 1
ATOM 3733 C C . ASN B 1 79 ? -12.289 -9.906 12.477 1 25.08 79 ASN B C 1
ATOM 3735 O O . ASN B 1 79 ? -13.336 -10.555 12.453 1 25.08 79 ASN B O 1
ATOM 3739 N N . GLY B 1 80 ? -11.484 -10.539 13.258 1 26.11 80 GLY B N 1
ATOM 3740 C CA . GLY B 1 80 ? -11.422 -11.164 14.57 1 26.11 80 GLY B CA 1
ATOM 3741 C C . GLY B 1 80 ? -12.773 -11.25 15.258 1 26.11 80 GLY B C 1
ATOM 3742 O O . GLY B 1 80 ? -12.852 -11.547 16.453 1 26.11 80 GLY B O 1
ATOM 3743 N N . LEU B 1 81 ? -13.703 -10.688 14.859 1 24.09 81 LEU B N 1
ATOM 3744 C CA . LEU B 1 81 ? -14.695 -10.75 15.922 1 24.09 81 LEU B CA 1
ATOM 3745 C C . LEU B 1 81 ? -15.344 -12.133 15.984 1 24.09 81 LEU B C 1
ATOM 3747 O O . LEU B 1 81 ? -16.234 -12.445 15.195 1 24.09 81 LEU B O 1
ATOM 3751 N N . CYS B 1 82 ? -14.352 -13.148 15.969 1 24.31 82 CYS B N 1
ATOM 3752 C CA . CYS B 1 82 ? -14.992 -14.422 16.297 1 24.31 82 CYS B CA 1
ATOM 3753 C C . CYS B 1 82 ? -15.727 -14.336 17.625 1 24.31 82 CYS B C 1
ATOM 3755 O O . CYS B 1 82 ? -15.18 -13.82 18.609 1 24.31 82 CYS B O 1
ATOM 3757 N N . THR B 1 83 ? -16.844 -14.57 17.719 1 23.59 83 THR B N 1
ATOM 3758 C CA . THR B 1 83 ? -17.656 -14.914 18.891 1 23.59 83 THR B CA 1
ATOM 3759 C C . THR B 1 83 ? -17.047 -16.094 19.625 1 23.59 83 THR B C 1
ATOM 3761 O O . THR B 1 83 ? -16.359 -16.922 19.031 1 23.59 83 THR B O 1
ATOM 3764 N N . GLN B 1 84 ? -17.062 -16.156 21.078 1 22.81 84 GLN B N 1
ATOM 3765 C CA . GLN B 1 84 ? -16.734 -16.953 22.25 1 22.81 84 GLN B CA 1
ATOM 3766 C C . GLN B 1 84 ? -17.266 -18.375 22.109 1 22.81 84 GLN B C 1
ATOM 3768 O O . GLN B 1 84 ? -18.469 -18.594 22.078 1 22.81 84 GLN B O 1
ATOM 3773 N N . GLU B 1 85 ? -16.75 -19.203 21.406 1 23.11 85 GLU B N 1
ATOM 3774 C CA . GLU B 1 85 ? -17.047 -20.531 21.922 1 23.11 85 GLU B CA 1
ATOM 3775 C C . GLU B 1 85 ? -16.625 -20.672 23.391 1 23.11 85 GLU B C 1
ATOM 3777 O O . GLU B 1 85 ? -15.68 -20.016 23.828 1 23.11 85 GLU B O 1
ATOM 3782 N N . GLY B 1 86 ? -17.312 -21.219 24.484 1 23.11 86 GLY B N 1
ATOM 3783 C CA . GLY B 1 86 ? -17.375 -21.625 25.891 1 23.11 86 GLY B CA 1
ATOM 3784 C C . GLY B 1 86 ? -16.156 -22.422 26.328 1 23.11 86 GLY B C 1
ATOM 3785 O O . GLY B 1 86 ? -15.898 -22.531 27.531 1 23.11 86 GLY B O 1
ATOM 3786 N N . GLN B 1 87 ? -15.594 -23.453 25.75 1 20.25 87 GLN B N 1
ATOM 3787 C CA . GLN B 1 87 ? -14.898 -24.438 26.578 1 20.25 87 GLN B CA 1
ATOM 3788 C C . GLN B 1 87 ? -13.719 -23.797 27.312 1 20.25 87 GLN B C 1
ATOM 3790 O O . GLN B 1 87 ? -13 -22.984 26.734 1 20.25 87 GLN B O 1
ATOM 3795 N N . MET B 1 88 ? -13.734 -23.906 28.828 1 21.64 88 MET B N 1
ATOM 3796 C CA . MET B 1 88 ? -13.305 -24.391 30.141 1 21.64 88 MET B CA 1
ATOM 3797 C C . MET B 1 88 ? -12.203 -25.438 30 1 21.64 88 MET B C 1
ATOM 3799 O O . MET B 1 88 ? -11.992 -26.25 30.906 1 21.64 88 MET B O 1
ATOM 3803 N N . ILE B 1 89 ? -11.562 -25.594 28.844 1 20.97 89 ILE B N 1
ATOM 3804 C CA . ILE B 1 89 ? -10.602 -26.688 28.875 1 20.97 89 ILE B CA 1
ATOM 3805 C C . ILE B 1 89 ? -9.406 -26.312 29.75 1 20.97 89 ILE B C 1
ATOM 3807 O O . ILE B 1 89 ? -8.32 -26.031 29.234 1 20.97 89 ILE B O 1
ATOM 3811 N N . ASN B 1 90 ? -9.375 -25.469 30.734 1 19.98 90 ASN B N 1
ATOM 3812 C CA . ASN B 1 90 ? -8.266 -25.562 31.688 1 19.98 90 ASN B CA 1
ATOM 3813 C C . ASN B 1 90 ? -8.148 -26.969 32.281 1 19.98 90 ASN B C 1
ATOM 3815 O O . ASN B 1 90 ? -9 -27.391 33.062 1 19.98 90 ASN B O 1
ATOM 3819 N N . LYS B 1 91 ? -7.832 -28.234 31.625 1 19.33 91 LYS B N 1
ATOM 3820 C CA . LYS B 1 91 ? -6.812 -29.078 32.25 1 19.33 91 LYS B CA 1
ATOM 3821 C C . LYS B 1 91 ? -5.547 -28.297 32.531 1 19.33 91 LYS B C 1
ATOM 3823 O O . LYS B 1 91 ? -4.762 -28 31.641 1 19.33 91 LYS B O 1
ATOM 3828 N N . PHE B 1 92 ? -5.523 -27.266 33.312 1 20.7 92 PHE B N 1
ATOM 3829 C CA . PHE B 1 92 ? -4.445 -26.562 33.969 1 20.7 92 PHE B CA 1
ATOM 3830 C C . PHE B 1 92 ? -3.635 -27.516 34.844 1 20.7 92 PHE B C 1
ATOM 3832 O O . PHE B 1 92 ? -3.791 -27.547 36.062 1 20.7 92 PHE B O 1
ATOM 3839 N N . SER B 1 93 ? -3.539 -28.875 34.719 1 19.94 93 SER B N 1
ATOM 3840 C CA . SER B 1 93 ? -2.764 -29.438 35.812 1 19.94 93 SER B CA 1
ATOM 3841 C C . SER B 1 93 ? -1.281 -29.109 35.656 1 19.94 93 SER B C 1
ATOM 3843 O O . SER B 1 93 ? -0.601 -29.656 34.781 1 19.94 93 SER B O 1
ATOM 3845 N N . ALA B 1 94 ? -0.701 -28.109 35.438 1 17.95 94 ALA B N 1
ATOM 3846 C CA . ALA B 1 94 ? 0.757 -28.031 35.469 1 17.95 94 ALA B CA 1
ATOM 3847 C C . ALA B 1 94 ? 1.321 -28.672 36.719 1 17.95 94 ALA B C 1
ATOM 3849 O O . ALA B 1 94 ? 0.936 -28.312 37.844 1 17.95 94 ALA B O 1
ATOM 3850 N N . THR B 1 95 ? 1.838 -29.938 36.781 1 19.44 95 THR B N 1
ATOM 3851 C CA . THR B 1 95 ? 2.914 -30.656 37.438 1 19.44 95 THR B CA 1
ATOM 3852 C C . THR B 1 95 ? 4.129 -29.75 37.625 1 19.44 95 THR B C 1
ATOM 3854 O O . THR B 1 95 ? 4.293 -28.75 36.938 1 19.44 95 THR B O 1
ATOM 3857 N N . SER B 1 96 ? 5.32 -30.156 38.469 1 20.28 96 SER B N 1
ATOM 3858 C CA . SER B 1 96 ? 6.477 -29.656 39.219 1 20.28 96 SER B CA 1
ATOM 3859 C C . SER B 1 96 ? 7.566 -29.172 38.25 1 20.28 96 SER B C 1
ATOM 3861 O O . SER B 1 96 ? 8.062 -29.938 37.438 1 20.28 96 SER B O 1
ATOM 3863 N N . ILE B 1 97 ? 7.652 -28.078 37.812 1 21.03 97 ILE B N 1
ATOM 3864 C CA . ILE B 1 97 ? 8.617 -27.312 37.031 1 21.03 97 ILE B CA 1
ATOM 3865 C C . ILE B 1 97 ? 9.977 -27.344 37.719 1 21.03 97 ILE B C 1
ATOM 3867 O O . ILE B 1 97 ? 10.406 -26.344 38.312 1 21.03 97 ILE B O 1
ATOM 3871 N N . ASN B 1 98 ? 10.305 -28.484 38.312 1 19.75 98 ASN B N 1
ATOM 3872 C CA . ASN B 1 98 ? 11.57 -28.406 39.062 1 19.75 98 ASN B CA 1
ATOM 3873 C C . ASN B 1 98 ? 12.719 -27.984 38.156 1 19.75 98 ASN B C 1
ATOM 3875 O O . ASN B 1 98 ? 13.328 -26.938 38.344 1 19.75 98 ASN B O 1
ATOM 3879 N N . ASN B 1 99 ? 13.766 -28.969 37.812 1 20.64 99 ASN B N 1
ATOM 3880 C CA . ASN B 1 99 ? 15.219 -28.938 37.781 1 20.64 99 ASN B CA 1
ATOM 3881 C C . ASN B 1 99 ? 15.75 -28.547 36.406 1 20.64 99 ASN B C 1
ATOM 3883 O O . ASN B 1 99 ? 16.062 -29.406 35.594 1 20.64 99 ASN B O 1
ATOM 3887 N N . VAL B 1 100 ? 15.258 -27.828 35.688 1 20.78 100 VAL B N 1
ATOM 3888 C CA . VAL B 1 100 ? 15.711 -27.859 34.312 1 20.78 100 VAL B CA 1
ATOM 3889 C C . VAL B 1 100 ? 17.141 -27.297 34.219 1 20.78 100 VAL B C 1
ATOM 3891 O O . VAL B 1 100 ? 17.391 -26.172 34.656 1 20.78 100 VAL B O 1
ATOM 3894 N N . GLN B 1 101 ? 18.109 -28.188 34.125 1 22.59 101 GLN B N 1
ATOM 3895 C CA . GLN B 1 101 ? 19.547 -27.938 34.094 1 22.59 101 GLN B CA 1
ATOM 3896 C C . GLN B 1 101 ? 19.906 -26.953 32.969 1 22.59 101 GLN B C 1
ATOM 3898 O O . GLN B 1 101 ? 19.188 -26.844 31.984 1 22.59 101 GLN B O 1
ATOM 3903 N N . PRO B 1 102 ? 20.906 -26.109 33.156 1 22.91 102 PRO B N 1
ATOM 3904 C CA . PRO B 1 102 ? 21.438 -25 32.344 1 22.91 102 PRO B CA 1
ATOM 3905 C C . PRO B 1 102 ? 21.938 -25.438 30.984 1 22.91 102 PRO B C 1
ATOM 3907 O O . PRO B 1 102 ? 22.703 -26.406 30.875 1 22.91 102 PRO B O 1
ATOM 3910 N N . PHE B 1 103 ? 21.141 -25.484 30.062 1 22.78 103 PHE B N 1
ATOM 3911 C CA . PHE B 1 103 ? 21.609 -26.047 28.797 1 22.78 103 PHE B CA 1
ATOM 3912 C C . PHE B 1 103 ? 22.875 -25.344 28.328 1 22.78 103 PHE B C 1
ATOM 3914 O O . PHE B 1 103 ? 22.938 -24.125 28.312 1 22.78 103 PHE B O 1
ATOM 3921 N N . GLU B 1 104 ? 23.969 -25.875 28.516 1 23.09 104 GLU B N 1
ATOM 3922 C CA . GLU B 1 104 ? 25.297 -25.469 28.078 1 23.09 104 GLU B CA 1
ATOM 3923 C C . GLU B 1 104 ? 25.328 -25.25 26.562 1 23.09 104 GLU B C 1
ATOM 3925 O O . GLU B 1 104 ? 25 -26.156 25.797 1 23.09 104 GLU B O 1
ATOM 3930 N N . ILE B 1 105 ? 25.109 -24.141 26.203 1 26.84 105 ILE B N 1
ATOM 3931 C CA . ILE B 1 105 ? 25.234 -23.688 24.828 1 26.84 105 ILE B CA 1
ATOM 3932 C C . ILE B 1 105 ? 26.578 -24.125 24.25 1 26.84 105 ILE B C 1
ATOM 3934 O O . ILE B 1 105 ? 27.625 -23.672 24.719 1 26.84 105 ILE B O 1
ATOM 3938 N N . LYS B 1 106 ? 26.672 -25.375 23.922 1 26.06 106 LYS B N 1
ATOM 3939 C CA . LYS B 1 106 ? 27.922 -25.797 23.281 1 26.06 106 LYS B CA 1
ATOM 3940 C C . LYS B 1 106 ? 28.234 -24.953 22.047 1 26.06 106 LYS B C 1
ATOM 3942 O O . LYS B 1 106 ? 27.344 -24.688 21.234 1 26.06 106 LYS B O 1
ATOM 3947 N N . LYS B 1 107 ? 29.297 -24.188 21.984 1 26.66 107 LYS B N 1
ATOM 3948 C CA . LYS B 1 107 ? 30.109 -23.469 21.016 1 26.66 107 LYS B CA 1
ATOM 3949 C C . LYS B 1 107 ? 30.422 -24.359 19.812 1 26.66 107 LYS B C 1
ATOM 3951 O O . LYS B 1 107 ? 31.438 -25.047 19.797 1 26.66 107 LYS B O 1
ATOM 3956 N N . GLU B 1 108 ? 29.5 -25.188 19.391 1 28.77 108 GLU B N 1
ATOM 3957 C CA . GLU B 1 108 ? 30.078 -25.906 18.25 1 28.77 108 GLU B CA 1
ATOM 3958 C C . GLU B 1 108 ? 30.609 -24.953 17.203 1 28.77 108 GLU B C 1
ATOM 3960 O O . GLU B 1 108 ? 30.047 -23.875 16.984 1 28.77 108 GLU B O 1
ATOM 3965 N N . GLU B 1 109 ? 31.812 -24.984 16.812 1 29.94 109 GLU B N 1
ATOM 3966 C CA . GLU B 1 109 ? 32.719 -24.469 15.781 1 29.94 109 GLU B CA 1
ATOM 3967 C C . GLU B 1 109 ? 32.031 -24.422 14.422 1 29.94 109 GLU B C 1
ATOM 3969 O O . GLU B 1 109 ? 31.672 -25.453 13.867 1 29.94 109 GLU B O 1
ATOM 3974 N N . MET B 1 110 ? 31.109 -23.578 14.188 1 29.5 110 MET B N 1
ATOM 3975 C CA . MET B 1 110 ? 30.438 -23.344 12.922 1 29.5 110 MET B CA 1
ATOM 3976 C C . MET B 1 110 ? 31.422 -23.406 11.758 1 29.5 110 MET B C 1
ATOM 3978 O O . MET B 1 110 ? 32.312 -22.578 11.656 1 29.5 110 MET B O 1
ATOM 3982 N N . GLU B 1 111 ? 31.891 -24.469 11.328 1 32.03 111 GLU B N 1
ATOM 3983 C CA . GLU B 1 111 ? 32.656 -24.734 10.109 1 32.03 111 GLU B CA 1
ATOM 3984 C C . GLU B 1 111 ? 32.188 -23.828 8.969 1 32.03 111 GLU B C 1
ATOM 3986 O O . GLU B 1 111 ? 31.016 -23.469 8.891 1 32.03 111 GLU B O 1
ATOM 3991 N N . SER B 1 112 ? 32.969 -23.047 8.219 1 34.06 112 SER B N 1
ATOM 3992 C CA . SER B 1 112 ? 33.031 -22.047 7.172 1 34.06 112 SER B CA 1
ATOM 3993 C C . SER B 1 112 ? 32.125 -22.422 5.992 1 34.06 112 SER B C 1
ATOM 3995 O O . SER B 1 112 ? 32.625 -22.828 4.941 1 34.06 112 SER B O 1
ATOM 3997 N N . SER B 1 113 ? 31.219 -23.344 5.965 1 34.66 113 SER B N 1
ATOM 3998 C CA . SER B 1 113 ? 30.391 -23.812 4.859 1 34.66 113 SER B CA 1
ATOM 3999 C C . SER B 1 113 ? 29.766 -22.641 4.102 1 34.66 113 SER B C 1
ATOM 4001 O O . SER B 1 113 ? 29.438 -21.609 4.695 1 34.66 113 SER B O 1
ATOM 4003 N N . ASN B 1 114 ? 29.906 -22.312 2.756 1 40.75 114 ASN B N 1
ATOM 4004 C CA . ASN B 1 114 ? 29.453 -21.344 1.772 1 40.75 114 ASN B CA 1
ATOM 4005 C C . ASN B 1 114 ? 27.984 -20.969 2.002 1 40.75 114 ASN B C 1
ATOM 4007 O O . ASN B 1 114 ? 27.094 -21.594 1.437 1 40.75 114 ASN B O 1
ATOM 4011 N N . GLN B 1 115 ? 27.391 -20.734 3.049 1 50.62 115 GLN B N 1
ATOM 4012 C CA . GLN B 1 115 ? 26.031 -20.469 3.506 1 50.62 115 GLN B CA 1
ATOM 4013 C C . GLN B 1 115 ? 25.328 -19.469 2.596 1 50.62 115 GLN B C 1
ATOM 4015 O O . GLN B 1 115 ? 25.766 -18.312 2.49 1 50.62 115 GLN B O 1
ATOM 4020 N N . THR B 1 116 ? 24.547 -19.891 1.561 1 77.12 116 THR B N 1
ATOM 4021 C CA . THR B 1 116 ? 23.719 -19.125 0.642 1 77.12 116 THR B CA 1
ATOM 4022 C C . THR B 1 116 ? 22.953 -18.016 1.384 1 77.12 116 THR B C 1
ATOM 4024 O O . THR B 1 116 ? 22.406 -18.25 2.457 1 77.12 116 THR B O 1
ATOM 4027 N N . SER B 1 117 ? 23.281 -16.844 1.047 1 91.31 117 SER B N 1
ATOM 4028 C CA . SER B 1 117 ? 22.594 -15.703 1.647 1 91.31 117 SER B CA 1
ATOM 4029 C C . SER B 1 117 ? 21.094 -15.906 1.67 1 91.31 117 SER B C 1
ATOM 4031 O O . SER B 1 117 ? 20.547 -16.688 0.885 1 91.31 117 SER B O 1
ATOM 4033 N N . LEU B 1 118 ? 20.438 -15.461 2.676 1 95.75 118 LEU B N 1
ATOM 4034 C CA . LEU B 1 118 ? 18.984 -15.547 2.768 1 95.75 118 LEU B CA 1
ATOM 4035 C C . LEU B 1 118 ? 18.328 -15.102 1.465 1 95.75 118 LEU B C 1
ATOM 4037 O O . LEU B 1 118 ? 17.359 -15.719 0.998 1 95.75 118 LEU B O 1
ATOM 4041 N N . LEU B 1 119 ? 18.828 -14.078 0.903 1 96.81 119 LEU B N 1
ATOM 4042 C CA . LEU B 1 119 ? 18.312 -13.57 -0.365 1 96.81 119 LEU B CA 1
ATOM 4043 C C . LEU B 1 119 ? 18.375 -14.648 -1.443 1 96.81 119 LEU B C 1
ATOM 4045 O O . LEU B 1 119 ? 17.406 -14.836 -2.191 1 96.81 119 LEU B O 1
ATOM 4049 N N . ASN B 1 120 ? 19.453 -15.344 -1.556 1 95.31 120 ASN B N 1
ATOM 4050 C CA . ASN B 1 120 ? 19.594 -16.391 -2.551 1 95.31 120 ASN B CA 1
ATOM 4051 C C . ASN B 1 120 ? 18.672 -17.578 -2.26 1 95.31 120 ASN B C 1
ATOM 4053 O O . ASN B 1 120 ? 18.188 -18.234 -3.182 1 95.31 120 ASN B O 1
ATOM 4057 N N . ARG B 1 121 ? 18.516 -17.812 -1.026 1 96.44 121 ARG B N 1
ATOM 4058 C CA . ARG B 1 121 ? 17.594 -18.875 -0.649 1 96.44 121 ARG B CA 1
ATOM 4059 C C . ARG B 1 121 ? 16.172 -18.547 -1.101 1 96.44 121 ARG B C 1
ATOM 4061 O O . ARG B 1 121 ? 15.469 -19.391 -1.646 1 96.44 121 ARG B O 1
ATOM 4068 N N . ILE B 1 122 ? 15.719 -17.328 -0.831 1 97.94 122 ILE B N 1
ATOM 4069 C CA . ILE B 1 122 ? 14.391 -16.891 -1.261 1 97.94 122 ILE B CA 1
ATOM 4070 C C . ILE B 1 122 ? 14.297 -16.953 -2.783 1 97.94 122 ILE B C 1
ATOM 4072 O O . ILE B 1 122 ? 13.266 -17.359 -3.328 1 97.94 122 ILE B O 1
ATOM 4076 N N . LEU B 1 123 ? 15.359 -16.516 -3.438 1 97.56 123 LEU B N 1
ATOM 4077 C CA . LEU B 1 123 ? 15.398 -16.594 -4.895 1 97.56 123 LEU B CA 1
ATOM 4078 C C . LEU B 1 123 ? 15.203 -18.031 -5.371 1 97.56 123 LEU B C 1
ATOM 4080 O O . LEU B 1 123 ? 14.469 -18.266 -6.328 1 97.56 123 LEU B O 1
ATOM 4084 N N . GLN B 1 124 ? 15.852 -18.953 -4.73 1 96.19 124 GLN B N 1
ATOM 4085 C CA . GLN B 1 124 ? 15.688 -20.359 -5.062 1 96.19 124 GLN B CA 1
ATOM 4086 C C . GLN B 1 124 ? 14.242 -20.812 -4.879 1 96.19 124 GLN B C 1
ATOM 4088 O O . GLN B 1 124 ? 13.727 -21.609 -5.66 1 96.19 124 GLN B O 1
ATOM 4093 N N . GLY B 1 125 ? 13.625 -20.281 -3.838 1 96.56 125 GLY B N 1
ATOM 4094 C CA . GLY B 1 125 ? 12.219 -20.578 -3.613 1 96.56 125 GLY B CA 1
ATOM 4095 C C . GLY B 1 125 ? 11.312 -20.094 -4.73 1 96.56 125 GLY B C 1
ATOM 4096 O O . GLY B 1 125 ? 10.445 -20.828 -5.199 1 96.56 125 GLY B O 1
ATOM 4097 N N . ILE B 1 126 ? 11.555 -18.891 -5.203 1 96.88 126 ILE B N 1
ATOM 4098 C CA . ILE B 1 126 ? 10.766 -18.297 -6.285 1 96.88 126 ILE B CA 1
ATOM 4099 C C . ILE B 1 126 ? 10.953 -19.125 -7.555 1 96.88 126 ILE B C 1
ATOM 4101 O O . ILE B 1 126 ? 9.977 -19.438 -8.25 1 96.88 126 ILE B O 1
ATOM 4105 N N . LYS B 1 127 ? 12.203 -19.5 -7.801 1 95.44 127 LYS B N 1
ATOM 4106 C CA . LYS B 1 127 ? 12.5 -20.312 -8.984 1 95.44 127 LYS B CA 1
ATOM 4107 C C . LYS B 1 127 ? 11.852 -21.688 -8.898 1 95.44 127 LYS B C 1
ATOM 4109 O O . LYS B 1 127 ? 11.352 -22.203 -9.891 1 95.44 127 LYS B O 1
ATOM 4114 N N . ALA B 1 128 ? 11.914 -22.234 -7.75 1 94.5 128 ALA B N 1
ATOM 4115 C CA . ALA B 1 128 ? 11.289 -23.531 -7.535 1 94.5 128 ALA B CA 1
ATOM 4116 C C . ALA B 1 128 ? 9.781 -23.469 -7.766 1 94.5 128 ALA B C 1
ATOM 4118 O O . ALA B 1 128 ? 9.203 -24.375 -8.367 1 94.5 128 ALA B O 1
ATOM 4119 N N . TYR B 1 129 ? 9.141 -22.469 -7.305 1 94.75 129 TYR B N 1
ATOM 4120 C CA . TYR B 1 129 ? 7.703 -22.266 -7.484 1 94.75 129 TYR B CA 1
ATOM 4121 C C . TYR B 1 129 ? 7.355 -22.141 -8.961 1 94.75 129 TYR B C 1
ATOM 4123 O O . TYR B 1 129 ? 6.402 -22.766 -9.438 1 94.75 129 TYR B O 1
ATOM 4131 N N . LEU B 1 130 ? 8.109 -21.312 -9.672 1 93.38 130 LEU B N 1
ATOM 4132 C CA . LEU B 1 130 ? 7.871 -21.109 -11.102 1 93.38 130 LEU B CA 1
ATOM 4133 C C . LEU B 1 130 ? 8.078 -22.406 -11.875 1 93.38 130 LEU B C 1
ATOM 4135 O O . LEU B 1 130 ? 7.305 -22.719 -12.781 1 93.38 130 LEU B O 1
ATOM 4139 N N . SER B 1 131 ? 9.102 -23.141 -11.469 1 91.56 131 SER B N 1
ATOM 4140 C CA . SER B 1 131 ? 9.383 -24.422 -12.109 1 91.56 131 SER B CA 1
ATOM 4141 C C . SER B 1 131 ? 8.266 -25.422 -11.844 1 91.56 131 SER B C 1
ATOM 4143 O O . SER B 1 131 ? 7.918 -26.219 -12.719 1 91.56 131 SER B O 1
ATOM 4145 N N . ALA B 1 132 ? 7.742 -25.391 -10.664 1 89.75 132 ALA B N 1
ATOM 4146 C CA . ALA B 1 132 ? 6.648 -26.281 -10.305 1 89.75 132 ALA B CA 1
ATOM 4147 C C . ALA B 1 132 ? 5.406 -26 -11.141 1 89.75 132 ALA B C 1
ATOM 4149 O O . ALA B 1 132 ? 4.707 -26.922 -11.555 1 89.75 132 ALA B O 1
ATOM 4150 N N . GLN B 1 133 ? 5.105 -24.766 -11.406 1 89.19 133 GLN B N 1
ATOM 4151 C CA . GLN B 1 133 ? 3.969 -24.391 -12.234 1 89.19 133 GLN B CA 1
ATOM 4152 C C . GLN B 1 133 ? 4.148 -24.891 -13.672 1 89.19 133 GLN B C 1
ATOM 4154 O O . GLN B 1 133 ? 3.207 -25.391 -14.281 1 89.19 133 GLN B O 1
ATOM 4159 N N . LYS B 1 134 ? 5.363 -24.719 -14.148 1 87.5 134 LYS B N 1
ATOM 4160 C CA . LYS B 1 134 ? 5.672 -25.172 -15.5 1 87.5 134 LYS B CA 1
ATOM 4161 C C . LYS B 1 134 ? 5.551 -26.703 -15.594 1 87.5 134 LYS B C 1
ATOM 4163 O O . LYS B 1 134 ? 5.008 -27.219 -16.578 1 87.5 134 LYS B O 1
ATOM 4168 N N . ALA B 1 135 ? 6.066 -27.344 -14.609 1 86.31 135 ALA B N 1
ATOM 4169 C CA . ALA B 1 135 ? 6.008 -28.797 -14.57 1 86.31 135 ALA B CA 1
ATOM 4170 C C . ALA B 1 135 ? 4.559 -29.281 -14.547 1 86.31 135 ALA B C 1
ATOM 4172 O O . ALA B 1 135 ? 4.215 -30.266 -15.211 1 86.31 135 ALA B O 1
ATOM 4173 N N . LEU B 1 136 ? 3.721 -28.641 -13.734 1 86 136 LEU B N 1
ATOM 4174 C CA . LEU B 1 136 ? 2.309 -28.984 -13.664 1 86 136 LEU B CA 1
ATOM 4175 C C . LEU B 1 136 ? 1.651 -28.875 -15.039 1 86 136 LEU B C 1
ATOM 4177 O O . LEU B 1 136 ? 0.894 -29.766 -15.445 1 86 136 LEU B O 1
ATOM 4181 N N . TYR B 1 137 ? 1.916 -27.844 -15.742 1 86.88 137 TYR B N 1
ATOM 4182 C CA . TYR B 1 137 ? 1.352 -27.625 -17.062 1 86.88 137 TYR B CA 1
ATOM 4183 C C . TYR B 1 137 ? 1.808 -28.703 -18.031 1 86.88 137 TYR B C 1
ATOM 4185 O O . TYR B 1 137 ? 1.01 -29.219 -18.828 1 86.88 137 TYR B O 1
ATOM 4193 N N . VAL B 1 138 ? 3.127 -29.047 -18.016 1 83.56 138 VAL B N 1
ATOM 4194 C CA . VAL B 1 138 ? 3.715 -30.031 -18.938 1 83.56 138 VAL B CA 1
ATOM 4195 C C . VAL B 1 138 ? 3.1 -31.406 -18.688 1 83.56 138 VAL B C 1
ATOM 4197 O O . VAL B 1 138 ? 2.797 -32.125 -19.625 1 83.56 138 VAL B O 1
ATOM 4200 N N . VAL B 1 139 ? 2.918 -31.688 -17.469 1 83.31 139 VAL B N 1
ATOM 4201 C CA . VAL B 1 139 ? 2.352 -32.969 -17.109 1 83.31 139 VAL B CA 1
ATOM 4202 C C . VAL B 1 139 ? 0.903 -33.062 -17.578 1 83.31 139 VAL B C 1
ATOM 4204 O O . VAL B 1 139 ? 0.453 -34.125 -18.031 1 83.31 139 VAL B O 1
ATOM 4207 N N . GLU B 1 140 ? 0.243 -32.031 -17.547 1 83.69 140 GLU B N 1
ATOM 4208 C CA . GLU B 1 140 ? -1.172 -32 -17.906 1 83.69 140 GLU B CA 1
ATOM 4209 C C . GLU B 1 140 ? -1.357 -31.906 -19.406 1 83.69 140 GLU B C 1
ATOM 4211 O O . GLU B 1 140 ? -2.424 -32.219 -19.938 1 83.69 140 GLU B O 1
ATOM 4216 N N . HIS B 1 141 ? -0.338 -31.359 -20.047 1 82.12 141 HIS B N 1
ATOM 4217 C CA . HIS B 1 141 ? -0.395 -31.188 -21.5 1 82.12 141 HIS B CA 1
ATOM 4218 C C . HIS B 1 141 ? 0.8 -31.859 -22.188 1 82.12 141 HIS B C 1
ATOM 4220 O O . HIS B 1 141 ? 1.61 -31.188 -22.812 1 82.12 141 HIS B O 1
ATOM 4226 N N . PRO B 1 142 ? 0.834 -33.094 -22.203 1 75.25 142 PRO B N 1
ATOM 4227 C CA . PRO B 1 142 ? 2.006 -33.812 -22.703 1 75.25 142 PRO B CA 1
ATOM 4228 C C . PRO B 1 142 ? 2.213 -33.625 -24.203 1 75.25 142 PRO B C 1
ATOM 4230 O O . PRO B 1 142 ? 3.34 -33.719 -24.703 1 75.25 142 PRO B O 1
ATOM 4233 N N . ASN B 1 143 ? 1.19 -33.406 -24.875 1 73.62 143 ASN B N 1
ATOM 4234 C CA . ASN B 1 143 ? 1.289 -33.281 -26.312 1 73.62 143 ASN B CA 1
ATOM 4235 C C . ASN B 1 143 ? 1.753 -31.875 -26.719 1 73.62 143 ASN B C 1
ATOM 4237 O O . ASN B 1 143 ? 2.078 -31.641 -27.891 1 73.62 143 ASN B O 1
ATOM 4241 N N . LYS B 1 144 ? 1.675 -31 -25.781 1 70.25 144 LYS B N 1
ATOM 4242 C CA . LYS B 1 144 ? 2.084 -29.641 -26.125 1 70.25 144 LYS B CA 1
ATOM 4243 C C . LYS B 1 144 ? 3.584 -29.453 -25.906 1 70.25 144 LYS B C 1
ATOM 4245 O O . LYS B 1 144 ? 4.145 -29.953 -24.938 1 70.25 144 LYS B O 1
ATOM 4250 N N . THR B 1 145 ? 4.332 -29.234 -26.984 1 61.5 145 THR B N 1
ATOM 4251 C CA . THR B 1 145 ? 5.773 -29.031 -26.891 1 61.5 145 THR B CA 1
ATOM 4252 C C . THR B 1 145 ? 6.086 -27.688 -26.25 1 61.5 145 THR B C 1
ATOM 4254 O O . THR B 1 145 ? 5.402 -26.688 -26.516 1 61.5 145 THR B O 1
ATOM 4257 N N . LEU B 1 146 ? 6.953 -27.594 -25.25 1 60.06 146 LEU B N 1
ATOM 4258 C CA . LEU B 1 146 ? 7.367 -26.422 -24.5 1 60.06 146 LEU B CA 1
ATOM 4259 C C . LEU B 1 146 ? 7.945 -25.359 -25.422 1 60.06 146 LEU B C 1
ATOM 4261 O O . LEU B 1 146 ? 8.016 -24.188 -25.062 1 60.06 146 LEU B O 1
ATOM 4265 N N . PHE B 1 147 ? 8.5 -25.641 -26.578 1 52.88 147 PHE B N 1
ATOM 4266 C CA . PHE B 1 147 ? 9.234 -24.734 -27.438 1 52.88 147 PHE B CA 1
ATOM 4267 C C . PHE B 1 147 ? 8.297 -23.719 -28.094 1 52.88 147 PHE B C 1
ATOM 4269 O O . PHE B 1 147 ? 8.711 -22.609 -28.406 1 52.88 147 PHE B O 1
ATOM 4276 N N . ASN B 1 148 ? 7.027 -24.141 -28.328 1 57.44 148 ASN B N 1
ATOM 4277 C CA . ASN B 1 148 ? 6.109 -23.188 -28.953 1 57.44 148 ASN B CA 1
ATOM 4278 C C . ASN B 1 148 ? 4.895 -22.922 -28.078 1 57.44 148 ASN B C 1
ATOM 4280 O O . ASN B 1 148 ? 3.754 -23.062 -28.531 1 57.44 148 ASN B O 1
ATOM 4284 N N . LEU B 1 149 ? 5.305 -22.547 -26.859 1 68.62 149 LEU B N 1
ATOM 4285 C CA . LEU B 1 149 ? 4.164 -22.531 -25.953 1 68.62 149 LEU B CA 1
ATOM 4286 C C . LEU B 1 149 ? 3.291 -21.312 -26.203 1 68.62 149 LEU B C 1
ATOM 4288 O O . LEU B 1 149 ? 3.76 -20.172 -26.094 1 68.62 149 LEU B O 1
ATOM 4292 N N . GLU B 1 150 ? 2.26 -21.531 -26.891 1 81.75 150 GLU B N 1
ATOM 4293 C CA . GLU B 1 150 ? 1.2 -20.531 -26.969 1 81.75 150 GLU B CA 1
ATOM 4294 C C . GLU B 1 150 ? 0.208 -20.688 -25.828 1 81.75 150 GLU B C 1
ATOM 4296 O O . GLU B 1 150 ? -0.408 -21.75 -25.672 1 81.75 150 GLU B O 1
ATOM 4301 N N . PHE B 1 151 ? 0.174 -19.703 -24.953 1 91.19 151 PHE B N 1
ATOM 4302 C CA . PHE B 1 151 ? -0.738 -19.734 -23.812 1 91.19 151 PHE B CA 1
ATOM 4303 C C . PHE B 1 151 ? -2.186 -19.828 -24.281 1 91.19 151 PHE B C 1
ATOM 4305 O O . PHE B 1 151 ? -2.533 -19.297 -25.344 1 91.19 151 PHE B O 1
ATOM 4312 N N . GLU B 1 152 ? -2.957 -20.547 -23.625 1 91 152 GLU B N 1
ATOM 4313 C CA . GLU B 1 152 ? -4.363 -20.734 -23.953 1 91 152 GLU B CA 1
ATOM 4314 C C . GLU B 1 152 ? -5.266 -19.906 -23.047 1 91 152 GLU B C 1
ATOM 4316 O O . GLU B 1 152 ? -4.848 -19.469 -21.969 1 91 152 GLU B O 1
ATOM 4321 N N . LYS B 1 153 ? -6.488 -19.688 -23.516 1 94.12 153 LYS B N 1
ATOM 4322 C CA . LYS B 1 153 ? -7.496 -19.016 -22.703 1 94.12 153 LYS B CA 1
ATOM 4323 C C . LYS B 1 153 ? -7.82 -19.828 -21.453 1 94.12 153 LYS B C 1
ATOM 4325 O O . LYS B 1 153 ? -7.883 -21.047 -21.5 1 94.12 153 LYS B O 1
ATOM 4330 N N . ASP B 1 154 ? -7.996 -19.141 -20.391 1 92.19 154 ASP B N 1
ATOM 4331 C CA . ASP B 1 154 ? -8.305 -19.766 -19.109 1 92.19 154 ASP B CA 1
ATOM 4332 C C . ASP B 1 154 ? -9.812 -19.875 -18.906 1 92.19 154 ASP B C 1
ATOM 4334 O O . ASP B 1 154 ? -10.578 -19.094 -19.469 1 92.19 154 ASP B O 1
ATOM 4338 N N . THR B 1 155 ? -10.234 -20.859 -18.234 1 89.81 155 THR B N 1
ATOM 4339 C CA . THR B 1 155 ? -11.609 -20.984 -17.766 1 89.81 155 THR B CA 1
ATOM 4340 C C . THR B 1 155 ? -11.664 -20.859 -16.234 1 89.81 155 THR B C 1
ATOM 4342 O O . THR B 1 155 ? -10.672 -21.109 -15.555 1 89.81 155 THR B O 1
ATOM 4345 N N . LYS B 1 156 ? -12.773 -20.531 -15.758 1 85 156 LYS B N 1
ATOM 4346 C CA . LYS B 1 156 ? -12.938 -20.406 -14.312 1 85 156 LYS B CA 1
ATOM 4347 C C . LYS B 1 156 ? -12.664 -21.734 -13.609 1 85 156 LYS B C 1
ATOM 4349 O O . LYS B 1 156 ? -12.062 -21.75 -12.531 1 85 156 LYS B O 1
ATOM 4354 N N . ALA B 1 157 ? -13.172 -22.75 -14.195 1 83.5 157 ALA B N 1
ATOM 4355 C CA . ALA B 1 157 ? -12.969 -24.078 -13.617 1 83.5 157 ALA B CA 1
ATOM 4356 C C . ALA B 1 157 ? -11.484 -24.422 -13.555 1 83.5 157 ALA B C 1
ATOM 4358 O O . ALA B 1 157 ? -11 -24.922 -12.531 1 83.5 157 ALA B O 1
ATOM 4359 N N . GLU B 1 158 ? -10.773 -24.203 -14.656 1 84.75 158 GLU B N 1
ATOM 4360 C CA . GLU B 1 158 ? -9.344 -24.484 -14.703 1 84.75 158 GLU B CA 1
ATOM 4361 C C . GLU B 1 158 ? -8.578 -23.562 -13.758 1 84.75 158 GLU B C 1
ATOM 4363 O O . GLU B 1 158 ? -7.617 -24 -13.109 1 84.75 158 GLU B O 1
ATOM 4368 N N . TRP B 1 159 ? -8.961 -22.375 -13.727 1 89.81 159 TRP B N 1
ATOM 4369 C CA . TRP B 1 159 ? -8.344 -21.391 -12.836 1 89.81 159 TRP B CA 1
ATOM 4370 C C . TRP B 1 159 ? -8.445 -21.844 -11.383 1 89.81 159 TRP B C 1
ATOM 4372 O O . TRP B 1 159 ? -7.457 -21.812 -10.641 1 89.81 159 TRP B O 1
ATOM 4382 N N . ASN B 1 160 ? -9.586 -22.25 -10.984 1 83.56 160 ASN B N 1
ATOM 4383 C CA . ASN B 1 160 ? -9.812 -22.719 -9.617 1 83.56 160 ASN B CA 1
ATOM 4384 C C . ASN B 1 160 ? -8.938 -23.922 -9.289 1 83.56 160 ASN B C 1
ATOM 4386 O O . ASN B 1 160 ? -8.391 -24.016 -8.188 1 83.56 160 ASN B O 1
ATOM 4390 N N . ARG B 1 161 ? -8.945 -24.781 -10.18 1 84 161 ARG B N 1
ATOM 4391 C CA . ARG B 1 161 ? -8.172 -26 -9.977 1 84 161 ARG B CA 1
ATOM 4392 C C . ARG B 1 161 ? -6.688 -25.688 -9.797 1 84 161 ARG B C 1
ATOM 4394 O O . ARG B 1 161 ? -6.059 -26.156 -8.852 1 84 161 ARG B O 1
ATOM 4401 N N . ILE B 1 162 ? -6.137 -24.922 -10.688 1 87.94 162 ILE B N 1
ATOM 4402 C CA . ILE B 1 162 ? -4.711 -24.609 -10.648 1 87.94 162 ILE B CA 1
ATOM 4403 C C . ILE B 1 162 ? -4.406 -23.734 -9.43 1 87.94 162 ILE B C 1
ATOM 4405 O O . ILE B 1 162 ? -3.35 -23.875 -8.812 1 87.94 162 ILE B O 1
ATOM 4409 N N . GLU B 1 163 ? -5.312 -22.812 -9.094 1 87.62 163 GLU B N 1
ATOM 4410 C CA . GLU B 1 163 ? -5.125 -21.953 -7.934 1 87.62 163 GLU B CA 1
ATOM 4411 C C . GLU B 1 163 ? -4.977 -22.766 -6.652 1 87.62 163 GLU B C 1
ATOM 4413 O O . GLU B 1 163 ? -4.227 -22.391 -5.75 1 87.62 163 GLU B O 1
ATOM 4418 N N . ARG B 1 164 ? -5.688 -23.828 -6.551 1 82.19 164 ARG B N 1
ATOM 4419 C CA . ARG B 1 164 ? -5.582 -24.719 -5.398 1 82.19 164 ARG B CA 1
ATOM 4420 C C . ARG B 1 164 ? -4.18 -25.297 -5.289 1 82.19 164 ARG B C 1
ATOM 4422 O O . ARG B 1 164 ? -3.611 -25.375 -4.195 1 82.19 164 ARG B O 1
ATOM 4429 N N . TYR B 1 165 ? -3.738 -25.703 -6.402 1 84.62 165 TYR B N 1
ATOM 4430 C CA . TYR B 1 165 ? -2.375 -26.219 -6.43 1 84.62 165 TYR B CA 1
ATOM 4431 C C . TYR B 1 165 ? -1.377 -25.156 -6.016 1 84.62 165 TYR B C 1
ATOM 4433 O O . TYR B 1 165 ? -0.414 -25.438 -5.297 1 84.62 165 TYR B O 1
ATOM 4441 N N . CYS B 1 166 ? -1.619 -23.938 -6.461 1 88.56 166 CYS B N 1
ATOM 4442 C CA . CYS B 1 166 ? -0.709 -22.828 -6.172 1 88.56 166 CYS B CA 1
ATOM 4443 C C . CYS B 1 166 ? -0.667 -22.531 -4.68 1 88.56 166 CYS B C 1
ATOM 4445 O O . CYS B 1 166 ? 0.38 -22.156 -4.145 1 88.56 166 CYS B O 1
ATOM 4447 N N . ILE B 1 167 ? -1.739 -22.672 -4.004 1 86.5 167 ILE B N 1
ATOM 4448 C CA . ILE B 1 167 ? -1.794 -22.438 -2.564 1 86.5 167 ILE B CA 1
ATOM 4449 C C . ILE B 1 167 ? -0.878 -23.422 -1.843 1 86.5 167 ILE B C 1
ATOM 4451 O O . ILE B 1 167 ? -0.124 -23.031 -0.947 1 86.5 167 ILE B O 1
ATOM 4455 N N . PHE B 1 168 ? -0.937 -24.641 -2.303 1 84.75 168 PHE B N 1
ATOM 4456 C CA . PHE B 1 168 ? -0.075 -25.656 -1.714 1 84.75 168 PHE B CA 1
ATOM 4457 C C . PHE B 1 168 ? 1.39 -25.375 -2.027 1 84.75 168 PHE B C 1
ATOM 4459 O O . PHE B 1 168 ? 2.256 -25.531 -1.164 1 84.75 168 PHE B O 1
ATOM 4466 N N . ALA B 1 169 ? 1.573 -25.016 -3.229 1 88.5 169 ALA B N 1
ATOM 4467 C CA . ALA B 1 169 ? 2.939 -24.75 -3.668 1 88.5 169 ALA B CA 1
ATOM 4468 C C . ALA B 1 169 ? 3.543 -23.578 -2.9 1 88.5 169 ALA B C 1
ATOM 4470 O O . ALA B 1 169 ? 4.734 -23.578 -2.584 1 88.5 169 ALA B O 1
ATOM 4471 N N . ILE B 1 170 ? 2.77 -22.594 -2.598 1 91.56 170 ILE B N 1
ATOM 4472 C CA . ILE B 1 170 ? 3.254 -21.438 -1.868 1 91.56 170 ILE B CA 1
ATOM 4473 C C . ILE B 1 170 ? 3.58 -21.828 -0.428 1 91.56 170 ILE B C 1
ATOM 4475 O O . ILE B 1 170 ? 4.57 -21.359 0.138 1 91.56 170 ILE B O 1
ATOM 4479 N N . ASN B 1 171 ? 2.682 -22.594 0.146 1 89 171 ASN B N 1
ATOM 4480 C CA . ASN B 1 171 ? 2.963 -23.062 1.496 1 89 171 ASN B CA 1
ATOM 4481 C C . ASN B 1 171 ? 4.293 -23.812 1.561 1 89 171 ASN B C 1
ATOM 4483 O O . ASN B 1 171 ? 5.066 -23.625 2.5 1 89 171 ASN B O 1
ATOM 4487 N N . SER B 1 172 ? 4.477 -24.656 0.601 1 90.5 172 SER B N 1
ATOM 4488 C CA . SER B 1 172 ? 5.723 -25.406 0.532 1 90.5 172 SER B CA 1
ATOM 4489 C C . SER B 1 172 ? 6.922 -24.484 0.352 1 90.5 172 SER B C 1
ATOM 4491 O O . SER B 1 172 ? 7.969 -24.688 0.967 1 90.5 172 SER B O 1
ATOM 4493 N N . MET B 1 173 ? 6.785 -23.531 -0.49 1 94.19 173 MET B N 1
ATOM 4494 C CA . MET B 1 173 ? 7.848 -22.562 -0.727 1 94.19 173 MET B CA 1
ATOM 4495 C C . MET B 1 173 ? 8.172 -21.797 0.548 1 94.19 173 MET B C 1
ATOM 4497 O O . MET B 1 173 ? 9.344 -21.641 0.898 1 94.19 173 MET B O 1
ATOM 4501 N N . LEU B 1 174 ? 7.152 -21.297 1.229 1 95 174 LEU B N 1
ATOM 4502 C CA . LEU B 1 174 ? 7.355 -20.547 2.465 1 95 174 LEU B CA 1
ATOM 4503 C C . LEU B 1 174 ? 8.039 -21.422 3.52 1 95 174 LEU B C 1
ATOM 4505 O O . LEU B 1 174 ? 8.961 -20.969 4.199 1 95 174 LEU B O 1
ATOM 4509 N N . ASN B 1 175 ? 7.574 -22.609 3.586 1 92.94 175 ASN B N 1
ATOM 4510 C CA . ASN B 1 175 ? 8.102 -23.531 4.594 1 92.94 175 ASN B CA 1
ATOM 4511 C C . ASN B 1 175 ? 9.586 -23.828 4.359 1 92.94 175 ASN B C 1
ATOM 4513 O O . ASN B 1 175 ? 10.359 -23.938 5.309 1 92.94 175 ASN B O 1
ATOM 4517 N N . GLU B 1 176 ? 9.945 -23.922 3.205 1 93.81 176 GLU B N 1
ATOM 4518 C CA . GLU B 1 176 ? 11.281 -24.391 2.867 1 93.81 176 GLU B CA 1
ATOM 4519 C C . GLU B 1 176 ? 12.266 -23.234 2.77 1 93.81 176 GLU B C 1
ATOM 4521 O O . GLU B 1 176 ? 13.438 -23.375 3.121 1 93.81 176 GLU B O 1
ATOM 4526 N N . TYR B 1 177 ? 11.797 -22.094 2.322 1 96 177 TYR B N 1
ATOM 4527 C CA . TYR B 1 177 ? 12.781 -21.094 1.901 1 96 177 TYR B CA 1
ATOM 4528 C C . TYR B 1 177 ? 12.617 -19.797 2.695 1 96 177 TYR B C 1
ATOM 4530 O O . TYR B 1 177 ? 13.547 -18.984 2.764 1 96 177 TYR B O 1
ATOM 4538 N N . PHE B 1 178 ? 11.414 -19.5 3.258 1 96.88 178 PHE B N 1
ATOM 4539 C CA . PHE B 1 178 ? 11.148 -18.234 3.916 1 96.88 178 PHE B CA 1
ATOM 4540 C C . PHE B 1 178 ? 11.266 -18.359 5.43 1 96.88 178 PHE B C 1
ATOM 4542 O O . PHE B 1 178 ? 10.273 -18.594 6.121 1 96.88 178 PHE B O 1
ATOM 4549 N N . GLU B 1 179 ? 12.422 -18.156 5.918 1 93.56 179 GLU B N 1
ATOM 4550 C CA . GLU B 1 179 ? 12.625 -18.172 7.363 1 93.56 179 GLU B CA 1
ATOM 4551 C C . GLU B 1 179 ? 12.016 -16.938 8.023 1 93.56 179 GLU B C 1
ATOM 4553 O O . GLU B 1 179 ? 12.141 -15.828 7.496 1 93.56 179 GLU B O 1
ATOM 4558 N N . PRO B 1 180 ? 11.289 -17.172 9.125 1 94.62 180 PRO B N 1
ATOM 4559 C CA . PRO B 1 180 ? 11.156 -18.312 10.023 1 94.62 180 PRO B CA 1
ATOM 4560 C C . PRO B 1 180 ? 9.789 -18.984 9.922 1 94.62 180 PRO B C 1
ATOM 4562 O O . PRO B 1 180 ? 9.234 -19.406 10.938 1 94.62 180 PRO B O 1
ATOM 4565 N N . TYR B 1 181 ? 9.273 -19.062 8.727 1 94.44 181 TYR B N 1
ATOM 4566 C CA . TYR B 1 181 ? 7.934 -19.594 8.492 1 94.44 181 TYR B CA 1
ATOM 4567 C C . TYR B 1 181 ? 7.797 -20.984 9.094 1 94.44 181 TYR B C 1
ATOM 4569 O O . TYR B 1 181 ? 6.754 -21.328 9.656 1 94.44 181 TYR B O 1
ATOM 4577 N N . LYS B 1 182 ? 8.789 -21.781 9.016 1 91 182 LYS B N 1
ATOM 4578 C CA . LYS B 1 182 ? 8.766 -23.172 9.445 1 91 182 LYS B CA 1
ATOM 4579 C C . LYS B 1 182 ? 8.539 -23.266 10.953 1 91 182 LYS B C 1
ATOM 4581 O O . LYS B 1 182 ? 8.078 -24.297 11.445 1 91 182 LYS B O 1
ATOM 4586 N N . LEU B 1 183 ? 8.891 -22.25 11.656 1 90.12 183 LEU B N 1
ATOM 4587 C CA . LEU B 1 183 ? 8.797 -22.25 13.109 1 90.12 183 LEU B CA 1
ATOM 4588 C C . LEU B 1 183 ? 7.383 -21.906 13.562 1 90.12 183 LEU B C 1
ATOM 4590 O O . LEU B 1 183 ? 7.035 -22.109 14.727 1 90.12 183 LEU B O 1
ATOM 4594 N N . MET B 1 184 ? 6.535 -21.453 12.703 1 90 184 MET B N 1
ATOM 4595 C CA . MET B 1 184 ? 5.203 -20.984 13.055 1 90 184 MET B CA 1
ATOM 4596 C C . MET B 1 184 ? 4.25 -22.156 13.281 1 90 184 MET B C 1
ATOM 4598 O O . MET B 1 184 ? 4.418 -23.203 12.672 1 90 184 MET B O 1
ATOM 4602 N N . GLN B 1 185 ? 3.289 -21.844 14.102 1 84.62 185 GLN B N 1
ATOM 4603 C CA . GLN B 1 185 ? 2.252 -22.828 14.367 1 84.62 185 GLN B CA 1
ATOM 4604 C C . GLN B 1 185 ? 1.229 -22.875 13.234 1 84.62 185 GLN B C 1
ATOM 4606 O O . GLN B 1 185 ? 1.153 -21.953 12.422 1 84.62 185 GLN B O 1
ATOM 4611 N N . GLY B 1 186 ? 0.418 -23.906 13.242 1 81.62 186 GLY B N 1
ATOM 4612 C CA . GLY B 1 186 ? -0.53 -24.141 12.164 1 81.62 186 GLY B CA 1
ATOM 4613 C C . GLY B 1 186 ? -1.479 -22.969 11.945 1 81.62 186 GLY B C 1
ATOM 4614 O O . GLY B 1 186 ? -1.708 -22.562 10.812 1 81.62 186 GLY B O 1
ATOM 4615 N N . SER B 1 187 ? -1.98 -22.484 13.008 1 80.75 187 SER B N 1
ATOM 4616 C CA . SER B 1 187 ? -2.932 -21.375 12.891 1 80.75 187 SER B CA 1
ATOM 4617 C C . SER B 1 187 ? -2.26 -20.125 12.344 1 80.75 187 SER B C 1
ATOM 4619 O O . SER B 1 187 ? -2.865 -19.375 11.578 1 80.75 187 SER B O 1
ATOM 4621 N N . GLN B 1 188 ? -1.013 -19.938 12.742 1 86.38 188 GLN B N 1
ATOM 4622 C CA . GLN B 1 188 ? -0.236 -18.797 12.258 1 86.38 188 GLN B CA 1
ATOM 4623 C C . GLN B 1 188 ? 0.105 -18.953 10.781 1 86.38 188 GLN B C 1
ATOM 4625 O O . GLN B 1 188 ? 0.021 -18 10.008 1 86.38 188 GLN B O 1
ATOM 4630 N N . LYS B 1 189 ? 0.392 -20.141 10.43 1 87.38 189 LYS B N 1
ATOM 4631 C CA . LYS B 1 189 ? 0.708 -20.438 9.031 1 87.38 189 LYS B CA 1
ATOM 4632 C C . LYS B 1 189 ? -0.501 -20.203 8.133 1 87.38 189 LYS B C 1
ATOM 4634 O O . LYS B 1 189 ? -0.365 -19.656 7.031 1 87.38 189 LYS B O 1
ATOM 4639 N N . ARG B 1 190 ? -1.643 -20.562 8.617 1 82.81 190 ARG B N 1
ATOM 4640 C CA . ARG B 1 190 ? -2.869 -20.359 7.852 1 82.81 190 ARG B CA 1
ATOM 4641 C C . ARG B 1 190 ? -3.125 -18.875 7.605 1 82.81 190 ARG B C 1
ATOM 4643 O O . ARG B 1 190 ? -3.52 -18.484 6.504 1 82.81 190 ARG B O 1
ATOM 4650 N N . LEU B 1 191 ? -2.838 -18.188 8.625 1 83.56 191 LEU B N 1
ATOM 4651 C CA . LEU B 1 191 ? -3.023 -16.75 8.539 1 83.56 191 LEU B CA 1
ATOM 4652 C C . LEU B 1 191 ? -2.055 -16.141 7.527 1 83.56 191 LEU B C 1
ATOM 4654 O O . LEU B 1 191 ? -2.453 -15.328 6.691 1 83.56 191 LEU B O 1
ATOM 4658 N N . ILE B 1 192 ? -0.855 -16.547 7.559 1 88.62 192 ILE B N 1
ATOM 4659 C CA . ILE B 1 192 ? 0.184 -15.984 6.703 1 88.62 192 ILE B CA 1
ATOM 4660 C C . ILE B 1 192 ? -0.06 -16.406 5.254 1 88.62 192 ILE B C 1
ATOM 4662 O O . ILE B 1 192 ? 0.038 -15.578 4.34 1 88.62 192 ILE B O 1
ATOM 4666 N N . VAL B 1 193 ? -0.414 -17.641 5.023 1 87.06 193 VAL B N 1
ATOM 4667 C CA . VAL B 1 193 ? -0.634 -18.125 3.666 1 87.06 193 VAL B CA 1
ATOM 4668 C C . VAL B 1 193 ? -1.8 -17.375 3.027 1 87.06 193 VAL B C 1
ATOM 4670 O O . VAL B 1 193 ? -1.716 -16.953 1.872 1 87.06 193 VAL B O 1
ATOM 4673 N N . LYS B 1 194 ? -2.783 -17.234 3.746 1 79.44 194 LYS B N 1
ATOM 4674 C CA . LYS B 1 194 ? -3.969 -16.547 3.23 1 79.44 194 LYS B CA 1
ATOM 4675 C C . LYS B 1 194 ? -3.646 -15.109 2.826 1 79.44 194 LYS B C 1
ATOM 4677 O O . LYS B 1 194 ? -4.074 -14.648 1.769 1 79.44 194 LYS B O 1
ATOM 4682 N N . ASN B 1 195 ? -2.871 -14.445 3.605 1 80 195 ASN B N 1
ATOM 4683 C CA . ASN B 1 195 ? -2.619 -13.023 3.395 1 80 195 ASN B CA 1
ATOM 4684 C C . ASN B 1 195 ? -1.485 -12.797 2.398 1 80 195 ASN B C 1
ATOM 4686 O O . ASN B 1 195 ? -1.54 -11.875 1.59 1 80 195 ASN B O 1
ATOM 4690 N N . VAL B 1 196 ? -0.514 -13.625 2.51 1 87.62 196 VAL B N 1
ATOM 4691 C CA . VAL B 1 196 ? 0.679 -13.414 1.696 1 87.62 196 VAL B CA 1
ATOM 4692 C C . VAL B 1 196 ? 0.469 -14.008 0.30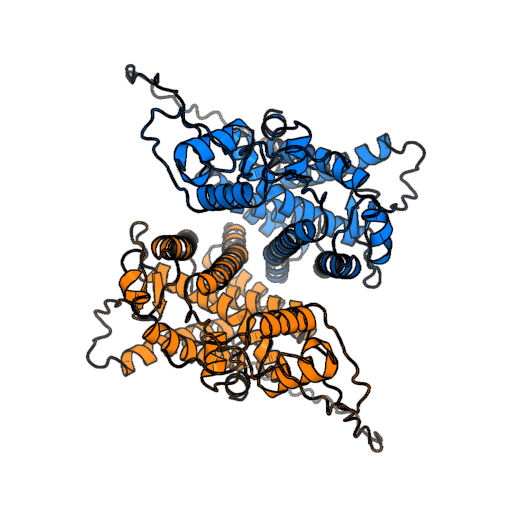7 1 87.62 196 VAL B C 1
ATOM 4694 O O . VAL B 1 196 ? 1.042 -13.523 -0.675 1 87.62 196 VAL B O 1
ATOM 4697 N N . PHE B 1 197 ? -0.365 -15.031 0.257 1 83.81 197 PHE B N 1
ATOM 4698 C CA . PHE B 1 197 ? -0.593 -15.742 -0.998 1 83.81 197 PHE B CA 1
ATOM 4699 C C . PHE B 1 197 ? -1.031 -14.773 -2.092 1 83.81 197 PHE B C 1
ATOM 4701 O O . PHE B 1 197 ? -0.417 -14.719 -3.158 1 83.81 197 PHE B O 1
ATOM 4708 N N . THR B 1 198 ? -2.002 -14.023 -1.833 1 85.06 198 THR B N 1
ATOM 4709 C CA . THR B 1 198 ? -2.555 -13.148 -2.861 1 85.06 198 THR B CA 1
ATOM 4710 C C . THR B 1 198 ? -1.515 -12.133 -3.318 1 85.06 198 THR B C 1
ATOM 4712 O O . THR B 1 198 ? -1.376 -11.875 -4.516 1 85.06 198 THR B O 1
ATOM 4715 N N . LYS B 1 199 ? -0.723 -11.641 -2.385 1 92.25 199 LYS B N 1
ATOM 4716 C CA . LYS B 1 199 ? 0.246 -10.602 -2.73 1 92.25 199 LYS B CA 1
ATOM 4717 C C . LYS B 1 199 ? 1.396 -11.18 -3.553 1 92.25 199 LYS B C 1
ATOM 4719 O O . LYS B 1 199 ? 1.72 -10.664 -4.625 1 92.25 199 LYS B O 1
ATOM 4724 N N . ILE B 1 200 ? 1.95 -12.266 -3.084 1 94.5 200 ILE B N 1
ATOM 4725 C CA . ILE B 1 200 ? 3.111 -12.844 -3.75 1 94.5 200 ILE B CA 1
ATOM 4726 C C . ILE B 1 200 ? 2.699 -13.422 -5.102 1 94.5 200 ILE B C 1
ATOM 4728 O O . ILE B 1 200 ? 3.395 -13.234 -6.102 1 94.5 200 ILE B O 1
ATOM 4732 N N . ILE B 1 201 ? 1.611 -14.062 -5.152 1 91.62 201 ILE B N 1
ATOM 4733 C CA . ILE B 1 201 ? 1.164 -14.695 -6.391 1 91.62 201 ILE B CA 1
ATOM 4734 C C . ILE B 1 201 ? 0.815 -13.617 -7.418 1 91.62 201 ILE B C 1
ATOM 4736 O O . ILE B 1 201 ? 1.099 -13.773 -8.609 1 91.62 201 ILE B O 1
ATOM 4740 N N . PHE B 1 202 ? 0.214 -12.531 -6.953 1 92.88 202 PHE B N 1
ATOM 4741 C CA . PHE B 1 202 ? -0.073 -11.414 -7.852 1 92.88 202 PHE B CA 1
ATOM 4742 C C . PHE B 1 202 ? 1.214 -10.852 -8.438 1 92.88 202 PHE B C 1
ATOM 4744 O O . PHE B 1 202 ? 1.282 -10.562 -9.633 1 92.88 202 PHE B O 1
ATOM 4751 N N . LEU B 1 203 ? 2.117 -10.695 -7.562 1 97.31 203 LEU B N 1
ATOM 4752 C CA . LEU B 1 203 ? 3.404 -10.188 -8.016 1 97.31 203 LEU B CA 1
ATOM 4753 C C . LEU B 1 203 ? 4.016 -11.109 -9.062 1 97.31 203 LEU B C 1
ATOM 4755 O O . LEU B 1 203 ? 4.504 -10.656 -10.102 1 97.31 203 LEU B O 1
ATOM 4759 N N . ILE B 1 204 ? 3.955 -12.398 -8.812 1 96.88 204 ILE B N 1
ATOM 4760 C CA . ILE B 1 204 ? 4.543 -13.383 -9.711 1 96.88 204 ILE B CA 1
ATOM 4761 C C . ILE B 1 204 ? 3.785 -13.391 -11.039 1 96.88 204 ILE B C 1
ATOM 4763 O O . ILE B 1 204 ? 4.395 -13.484 -12.109 1 96.88 204 ILE B O 1
ATOM 4767 N N . LYS B 1 205 ? 2.479 -13.305 -10.977 1 96.38 205 LYS B N 1
ATOM 4768 C CA . LYS B 1 205 ? 1.674 -13.289 -12.195 1 96.38 205 LYS B CA 1
ATOM 4769 C C . LYS B 1 205 ? 1.955 -12.047 -13.023 1 96.38 205 LYS B C 1
ATOM 4771 O O . LYS B 1 205 ? 2.004 -12.109 -14.25 1 96.38 205 LYS B O 1
ATOM 4776 N N . CYS B 1 206 ? 2.084 -10.93 -12.383 1 97.88 206 CYS B N 1
ATOM 4777 C CA . CYS B 1 206 ? 2.447 -9.703 -13.086 1 97.88 206 CYS B CA 1
ATOM 4778 C C . CYS B 1 206 ? 3.828 -9.828 -13.719 1 97.88 206 CYS B C 1
ATOM 4780 O O . CYS B 1 206 ? 4.051 -9.359 -14.836 1 97.88 206 CYS B O 1
ATOM 4782 N N . TYR B 1 207 ? 4.734 -10.422 -12.984 1 98.38 207 TYR B N 1
ATOM 4783 C CA . TYR B 1 207 ? 6.082 -10.656 -13.484 1 98.38 207 TYR B CA 1
ATOM 4784 C C . TYR B 1 207 ? 6.059 -11.555 -14.719 1 98.38 207 TYR B C 1
ATOM 4786 O O . TYR B 1 207 ? 6.699 -11.25 -15.727 1 98.38 207 TYR B O 1
ATOM 4794 N N . GLN B 1 208 ? 5.297 -12.617 -14.656 1 97.06 208 GLN B N 1
ATOM 4795 C CA . GLN B 1 208 ? 5.156 -13.508 -15.805 1 97.06 208 GLN B CA 1
ATOM 4796 C C . GLN B 1 208 ? 4.512 -12.797 -16.984 1 97.06 208 GLN B C 1
ATOM 4798 O O . GLN B 1 208 ? 4.902 -13.008 -18.141 1 97.06 208 GLN B O 1
ATOM 4803 N N . THR B 1 209 ? 3.523 -12.016 -16.688 1 97.88 209 THR B N 1
ATOM 4804 C CA . THR B 1 209 ? 2.879 -11.234 -17.75 1 97.88 209 THR B CA 1
ATOM 4805 C C . THR B 1 209 ? 3.885 -10.32 -18.438 1 97.88 209 THR B C 1
ATOM 4807 O O . THR B 1 209 ? 3.855 -10.156 -19.656 1 97.88 209 THR B O 1
ATOM 4810 N N . SER B 1 210 ? 4.77 -9.703 -17.656 1 97.62 210 SER B N 1
ATOM 4811 C CA . SER B 1 210 ? 5.773 -8.805 -18.203 1 97.62 210 SER B CA 1
ATOM 4812 C C . SER B 1 210 ? 6.738 -9.547 -19.125 1 97.62 210 SER B C 1
ATOM 4814 O O . SER B 1 210 ? 7.312 -8.945 -20.047 1 97.62 210 SER B O 1
ATOM 4816 N N . ILE B 1 211 ? 6.922 -10.82 -18.906 1 95.75 211 ILE B N 1
ATOM 4817 C CA . ILE B 1 211 ? 7.859 -11.633 -19.688 1 95.75 211 ILE B CA 1
ATOM 4818 C C . ILE B 1 211 ? 7.172 -12.156 -20.938 1 95.75 211 ILE B C 1
ATOM 4820 O O . ILE B 1 211 ? 7.715 -12.047 -22.047 1 95.75 211 ILE B O 1
ATOM 4824 N N . TYR B 1 212 ? 6.023 -12.648 -20.781 1 94.56 212 TYR B N 1
ATOM 4825 C CA . TYR B 1 212 ? 5.383 -13.367 -21.875 1 94.56 212 TYR B CA 1
ATOM 4826 C C . TYR B 1 212 ? 4.586 -12.414 -22.75 1 94.56 212 TYR B C 1
ATOM 4828 O O . TYR B 1 212 ? 4.379 -12.688 -23.938 1 94.56 212 TYR B O 1
ATOM 4836 N N . TYR B 1 213 ? 4.102 -11.359 -22.172 1 95.81 213 TYR B N 1
ATOM 4837 C CA . TYR B 1 213 ? 3.352 -10.367 -22.938 1 95.81 213 TYR B CA 1
ATOM 4838 C C . TYR B 1 213 ? 3.91 -8.969 -22.688 1 95.81 213 TYR B C 1
ATOM 4840 O O . TYR B 1 213 ? 3.219 -8.094 -22.156 1 95.81 213 TYR B O 1
ATOM 4848 N N . PRO B 1 214 ? 5.086 -8.648 -23.188 1 95.69 214 PRO B N 1
ATOM 4849 C CA . PRO B 1 214 ? 5.766 -7.375 -22.922 1 95.69 214 PRO B CA 1
ATOM 4850 C C . PRO B 1 214 ? 5.215 -6.23 -23.766 1 95.69 214 PRO B C 1
ATOM 4852 O O . PRO B 1 214 ? 5.473 -5.062 -23.469 1 95.69 214 PRO B O 1
ATOM 4855 N N . ASP B 1 215 ? 4.441 -6.516 -24.812 1 95.88 215 ASP B N 1
ATOM 4856 C CA . ASP B 1 215 ? 3.906 -5.492 -25.703 1 95.88 215 ASP B CA 1
ATOM 4857 C C . ASP B 1 215 ? 2.846 -4.648 -25 1 95.88 215 ASP B C 1
ATOM 4859 O O . ASP B 1 215 ? 1.827 -5.176 -24.547 1 95.88 215 ASP B O 1
ATOM 4863 N N . PRO B 1 216 ? 3.01 -3.355 -24.906 1 93 216 PRO B N 1
ATOM 4864 C CA . PRO B 1 216 ? 2.053 -2.484 -24.219 1 93 216 PRO B CA 1
ATOM 4865 C C . PRO B 1 216 ? 0.667 -2.512 -24.859 1 93 216 PRO B C 1
ATOM 4867 O O . PRO B 1 216 ? -0.327 -2.186 -24.219 1 93 216 PRO B O 1
ATOM 4870 N N . GLU B 1 217 ? 0.593 -2.902 -26.078 1 93.12 217 GLU B N 1
ATOM 4871 C CA . GLU B 1 217 ? -0.69 -2.928 -26.781 1 93.12 217 GLU B CA 1
ATOM 4872 C C . GLU B 1 217 ? -1.43 -4.238 -26.516 1 93.12 217 GLU B C 1
ATOM 4874 O O . GLU B 1 217 ? -2.617 -4.359 -26.828 1 93.12 217 GLU B O 1
ATOM 4879 N N . ASP B 1 218 ? -0.687 -5.18 -26 1 93.5 218 ASP B N 1
ATOM 4880 C CA . ASP B 1 218 ? -1.295 -6.457 -25.625 1 93.5 218 ASP B CA 1
ATOM 4881 C C . ASP B 1 218 ? -2.064 -6.34 -24.312 1 93.5 218 ASP B C 1
ATOM 4883 O O . ASP B 1 218 ? -1.581 -5.734 -23.359 1 93.5 218 ASP B O 1
ATOM 4887 N N . ASN B 1 219 ? -3.273 -6.809 -24.219 1 93.88 219 ASN B N 1
ATOM 4888 C CA . ASN B 1 219 ? -4.047 -6.688 -22.984 1 93.88 219 ASN B CA 1
ATOM 4889 C C . ASN B 1 219 ? -4.164 -8.023 -22.266 1 93.88 219 ASN B C 1
ATOM 4891 O O . ASN B 1 219 ? -4.945 -8.156 -21.312 1 93.88 219 ASN B O 1
ATOM 4895 N N . ARG B 1 220 ? -3.424 -9 -22.719 1 95.25 220 ARG B N 1
ATOM 4896 C CA . ARG B 1 220 ? -3.412 -10.305 -22.062 1 95.25 220 ARG B CA 1
ATOM 4897 C C . ARG B 1 220 ? -2.615 -10.25 -20.75 1 95.25 220 ARG B C 1
ATOM 4899 O O . ARG B 1 220 ? -1.583 -9.578 -20.688 1 95.25 220 ARG B O 1
ATOM 4906 N N . VAL B 1 221 ? -3.166 -10.984 -19.781 1 97.31 221 VAL B N 1
ATOM 4907 C CA . VAL B 1 221 ? -2.471 -11.18 -18.516 1 97.31 221 VAL B CA 1
ATOM 4908 C C . VAL B 1 221 ? -2.334 -12.672 -18.219 1 97.31 221 VAL B C 1
ATOM 4910 O O . VAL B 1 221 ? -3.252 -13.445 -18.484 1 97.31 221 VAL B O 1
ATOM 4913 N N . VAL B 1 222 ? -1.206 -13.031 -17.703 1 96.56 222 VAL B N 1
ATOM 4914 C CA . VAL B 1 222 ? -0.969 -14.422 -17.344 1 96.56 222 VAL B CA 1
ATOM 4915 C C . VAL B 1 222 ? -1.735 -14.766 -16.062 1 96.56 222 VAL B C 1
ATOM 4917 O O . VAL B 1 222 ? -1.628 -14.062 -15.062 1 96.56 222 VAL B O 1
ATOM 4920 N N . THR B 1 223 ? -2.512 -15.758 -16.078 1 94.5 223 THR B N 1
ATOM 4921 C CA . THR B 1 223 ? -3.213 -16.25 -14.891 1 94.5 223 THR B CA 1
ATOM 4922 C C . THR B 1 223 ? -2.426 -17.359 -14.219 1 94.5 223 THR B C 1
ATOM 4924 O O . THR B 1 223 ? -2.289 -17.391 -12.992 1 94.5 223 THR B O 1
ATOM 4927 N N . HIS B 1 224 ? -2.014 -18.297 -14.961 1 92.81 224 HIS B N 1
ATOM 4928 C CA . HIS B 1 224 ? -1.105 -19.391 -14.617 1 92.81 224 HIS B CA 1
ATOM 4929 C C . HIS B 1 224 ? -0.187 -19.734 -15.789 1 92.81 224 HIS B C 1
ATOM 4931 O O . HIS B 1 224 ? -0.43 -19.297 -16.922 1 92.81 224 HIS B O 1
ATOM 4937 N N . TYR B 1 225 ? 0.883 -20.391 -15.461 1 91.56 225 TYR B N 1
ATOM 4938 C CA . TYR B 1 225 ? 1.751 -20.781 -16.562 1 91.56 225 TYR B CA 1
ATOM 4939 C C . TYR B 1 225 ? 0.964 -21.531 -17.641 1 91.56 225 TYR B C 1
ATOM 4941 O O . TYR B 1 225 ? 0.29 -22.516 -17.359 1 91.56 225 TYR B O 1
ATOM 4949 N N . GLY B 1 226 ? 0.972 -21.016 -18.828 1 91.94 226 GLY B N 1
ATOM 4950 C CA . GLY B 1 226 ? 0.301 -21.641 -19.953 1 91.94 226 GLY B CA 1
ATOM 4951 C C . GLY B 1 226 ? -1.089 -21.094 -20.203 1 91.94 226 GLY B C 1
ATOM 4952 O O . GLY B 1 226 ? -1.736 -21.453 -21.188 1 91.94 226 GLY B O 1
ATOM 4953 N N . TYR B 1 227 ? -1.569 -20.188 -19.312 1 94.25 227 TYR B N 1
ATOM 4954 C CA . TYR B 1 227 ? -2.92 -19.641 -19.453 1 94.25 227 TYR B CA 1
ATOM 4955 C C . TYR B 1 227 ? -2.916 -18.125 -19.359 1 94.25 227 TYR B C 1
ATOM 4957 O O . TYR B 1 227 ? -2.051 -17.531 -18.703 1 94.25 227 TYR B O 1
ATOM 4965 N N . TYR B 1 228 ? -3.865 -17.5 -20.062 1 96.19 228 TYR B N 1
ATOM 4966 C CA . TYR B 1 228 ? -3.982 -16.047 -20.016 1 96.19 228 TYR B CA 1
ATOM 4967 C C . TYR B 1 228 ? -5.445 -15.625 -19.922 1 96.19 228 TYR B C 1
ATOM 4969 O O . TYR B 1 228 ? -6.348 -16.438 -20.141 1 96.19 228 TYR B O 1
ATOM 4977 N N . PHE B 1 229 ? -5.66 -14.492 -19.484 1 95.81 229 PHE B N 1
ATOM 4978 C CA . PHE B 1 229 ? -6.938 -13.797 -19.484 1 95.81 229 PHE B CA 1
ATOM 4979 C C . PHE B 1 229 ? -6.824 -12.445 -20.188 1 95.81 229 PHE B C 1
ATOM 4981 O O . PHE B 1 229 ? -5.754 -11.828 -20.188 1 95.81 229 PHE B O 1
ATOM 4988 N N . SER B 1 230 ? -7.879 -12.031 -20.906 1 95.69 230 SER B N 1
ATOM 4989 C CA . SER B 1 230 ? -7.961 -10.719 -21.531 1 95.69 230 SER B CA 1
ATOM 4990 C C . SER B 1 230 ? -9.391 -10.18 -21.5 1 95.69 230 SER B C 1
ATOM 4992 O O . SER B 1 230 ? -10.312 -10.891 -21.109 1 95.69 230 SER B O 1
ATOM 4994 N N . HIS B 1 231 ? -9.547 -8.977 -21.906 1 93.81 231 HIS B N 1
ATOM 4995 C CA . HIS B 1 231 ? -10.875 -8.375 -21.984 1 93.81 231 HIS B CA 1
ATOM 4996 C C . HIS B 1 231 ? -11.797 -9.203 -22.891 1 93.81 231 HIS B C 1
ATOM 4998 O O . HIS B 1 231 ? -12.977 -9.375 -22.578 1 93.81 231 HIS B O 1
ATOM 5004 N N . GLU B 1 232 ? -11.211 -9.727 -23.906 1 93.19 232 GLU B N 1
ATOM 5005 C CA . GLU B 1 232 ? -11.977 -10.43 -24.938 1 93.19 232 GLU B CA 1
ATOM 5006 C C . GLU B 1 232 ? -12.375 -11.828 -24.469 1 93.19 232 GLU B C 1
ATOM 5008 O O . GLU B 1 232 ? -13.25 -12.461 -25.062 1 93.19 232 GLU B O 1
ATOM 5013 N N . THR B 1 233 ? -11.781 -12.281 -23.422 1 93.94 233 THR B N 1
ATOM 5014 C CA . THR B 1 233 ? -12.031 -13.664 -23.031 1 93.94 233 THR B CA 1
ATOM 5015 C C . THR B 1 233 ? -13 -13.711 -21.844 1 93.94 233 THR B C 1
ATOM 5017 O O . THR B 1 233 ? -13.203 -14.773 -21.25 1 93.94 233 THR B O 1
ATOM 5020 N N . ASN B 1 234 ? -13.578 -12.617 -21.438 1 90.31 234 ASN B N 1
ATOM 5021 C CA . ASN B 1 234 ? -14.492 -12.531 -20.312 1 90.31 234 ASN B CA 1
ATOM 5022 C C . ASN B 1 234 ? -15.609 -13.57 -20.406 1 90.31 234 ASN B C 1
ATOM 5024 O O . ASN B 1 234 ? -15.867 -14.305 -19.469 1 90.31 234 ASN B O 1
ATOM 5028 N N . GLU B 1 235 ? -16.25 -13.555 -21.562 1 88 235 GLU B N 1
ATOM 5029 C CA . GLU B 1 235 ? -17.375 -14.445 -21.766 1 88 235 GLU B CA 1
ATOM 5030 C C . GLU B 1 235 ? -16.969 -15.906 -21.625 1 88 235 GLU B C 1
ATOM 5032 O O . GLU B 1 235 ? -17.719 -16.719 -21.078 1 88 235 GLU B O 1
ATOM 5037 N N . TYR B 1 236 ? -15.867 -16.141 -22.172 1 91.88 236 TYR B N 1
ATOM 5038 C CA . TYR B 1 236 ? -15.344 -17.5 -22.109 1 91.88 236 TYR B CA 1
ATOM 5039 C C . TYR B 1 236 ? -15.016 -17.906 -20.688 1 91.88 236 TYR B C 1
ATOM 5041 O O . TYR B 1 236 ? -15.383 -19 -20.25 1 91.88 236 TYR B O 1
ATOM 5049 N N . PHE B 1 237 ? -14.391 -17.094 -19.953 1 91.25 237 PHE B N 1
ATOM 5050 C CA . PHE B 1 237 ? -13.945 -17.375 -18.594 1 91.25 237 PHE B CA 1
ATOM 5051 C C . PHE B 1 237 ? -15.141 -17.516 -17.641 1 91.25 237 PHE B C 1
ATOM 5053 O O . PHE B 1 237 ? -15.164 -18.406 -16.797 1 91.25 237 PHE B O 1
ATOM 5060 N N . PHE B 1 238 ? -16.062 -16.656 -17.812 1 87.88 238 PHE B N 1
ATOM 5061 C CA . PHE B 1 238 ? -17.188 -16.625 -16.891 1 87.88 238 PHE B CA 1
ATOM 5062 C C . PHE B 1 238 ? -18.391 -17.344 -17.469 1 87.88 238 PHE B C 1
ATOM 5064 O O . PHE B 1 238 ? -19.531 -17.078 -17.094 1 87.88 238 PHE B O 1
ATOM 5071 N N . SER B 1 239 ? -18.188 -18.203 -18.391 1 84.56 239 SER B N 1
ATOM 5072 C CA . SER B 1 239 ? -19.25 -18.891 -19.109 1 84.56 239 SER B CA 1
ATOM 5073 C C . SER B 1 239 ? -20.094 -19.719 -18.156 1 84.56 239 SER B C 1
ATOM 5075 O O . SER B 1 239 ? -21.297 -19.906 -18.375 1 84.56 239 SER B O 1
ATOM 5077 N N . SER B 1 240 ? -19.516 -20.172 -17.109 1 79.38 240 SER B N 1
ATOM 5078 C CA . SER B 1 240 ? -20.219 -21.047 -16.188 1 79.38 240 SER B CA 1
ATOM 5079 C C . SER B 1 240 ? -20.938 -20.25 -15.109 1 79.38 240 SER B C 1
ATOM 5081 O O . SER B 1 240 ? -21.703 -20.812 -14.32 1 79.38 240 SER B O 1
ATOM 5083 N N . GLU B 1 241 ? -20.719 -18.922 -15.047 1 78.12 241 GLU B N 1
ATOM 5084 C CA . GLU B 1 241 ? -21.328 -18.094 -14 1 78.12 241 GLU B CA 1
ATOM 5085 C C . GLU B 1 241 ? -22.797 -17.828 -14.312 1 78.12 241 GLU B C 1
ATOM 5087 O O . GLU B 1 241 ? -23.172 -17.609 -15.469 1 78.12 241 GLU B O 1
ATOM 5092 N N . VAL B 1 242 ? -23.547 -17.969 -13.273 1 74.88 242 VAL B N 1
ATOM 5093 C CA . VAL B 1 242 ? -24.969 -17.656 -13.383 1 74.88 242 VAL B CA 1
ATOM 5094 C C . VAL B 1 242 ? -25.203 -16.219 -12.938 1 74.88 242 VAL B C 1
ATOM 5096 O O . VAL B 1 242 ? -25.234 -15.93 -11.734 1 74.88 242 VAL B O 1
ATOM 5099 N N . MET B 1 243 ? -25.5 -15.391 -13.867 1 77 243 MET B N 1
ATOM 5100 C CA . MET B 1 243 ? -25.547 -13.953 -13.617 1 77 243 MET B CA 1
ATOM 5101 C C . MET B 1 243 ? -26.938 -13.531 -13.156 1 77 243 MET B C 1
ATOM 5103 O O . MET B 1 243 ? -27.938 -14.008 -13.688 1 77 243 MET B O 1
ATOM 5107 N N . MET B 1 244 ? -26.938 -12.766 -12.172 1 70.69 244 MET B N 1
ATOM 5108 C CA . MET B 1 244 ? -28.172 -12.219 -11.625 1 70.69 244 MET B CA 1
ATOM 5109 C C . MET B 1 244 ? -28.391 -10.773 -12.086 1 70.69 244 MET B C 1
ATOM 5111 O O . MET B 1 244 ? -29.5 -10.258 -12.039 1 70.69 244 MET B O 1
ATOM 5115 N N . LYS B 1 245 ? -27.359 -10.195 -12.453 1 77.38 245 LYS B N 1
ATOM 5116 C CA . LYS B 1 245 ? -27.391 -8.805 -12.883 1 77.38 245 LYS B CA 1
ATOM 5117 C C . LYS B 1 245 ? -26.719 -8.641 -14.25 1 77.38 245 LYS B C 1
ATOM 5119 O O . LYS B 1 245 ? -26.359 -9.625 -14.891 1 77.38 245 LYS B O 1
ATOM 5124 N N . ASN B 1 246 ? -26.641 -7.414 -14.57 1 80.12 246 ASN B N 1
ATOM 5125 C CA . ASN B 1 246 ? -26.062 -7.129 -15.875 1 80.12 246 ASN B CA 1
ATOM 5126 C C . ASN B 1 246 ? -24.609 -7.602 -15.961 1 80.12 246 ASN B C 1
ATOM 5128 O O . ASN B 1 246 ? -23.75 -7.152 -15.188 1 80.12 246 ASN B O 1
ATOM 5132 N N . ILE B 1 247 ? -24.391 -8.367 -16.891 1 82.62 247 ILE B N 1
ATOM 5133 C CA . ILE B 1 247 ? -23.094 -9.023 -17.016 1 82.62 247 ILE B CA 1
ATOM 5134 C C . ILE B 1 247 ? -22.047 -8.031 -17.531 1 82.62 247 ILE B C 1
ATOM 5136 O O . ILE B 1 247 ? -20.859 -8.172 -17.234 1 82.62 247 ILE B O 1
ATOM 5140 N N . GLU B 1 248 ? -22.5 -7.043 -18.188 1 83.81 248 GLU B N 1
ATOM 5141 C CA . GLU B 1 248 ? -21.562 -6.062 -18.734 1 83.81 248 GLU B CA 1
ATOM 5142 C C . GLU B 1 248 ? -20.906 -5.242 -17.641 1 83.81 248 GLU B C 1
ATOM 5144 O O . GLU B 1 248 ? -19.719 -4.902 -17.734 1 83.81 248 GLU B O 1
ATOM 5149 N N . ASP B 1 249 ? -21.672 -5.012 -16.656 1 84.25 249 ASP B N 1
ATOM 5150 C CA . ASP B 1 249 ? -21.125 -4.297 -15.516 1 84.25 249 ASP B CA 1
ATOM 5151 C C . ASP B 1 249 ? -20.094 -5.152 -14.781 1 84.25 249 ASP B C 1
ATOM 5153 O O . ASP B 1 249 ? -19.078 -4.645 -14.312 1 84.25 249 ASP B O 1
ATOM 5157 N N . PHE B 1 250 ? -20.406 -6.328 -14.805 1 85.88 250 PHE B N 1
ATOM 5158 C CA . PHE B 1 250 ? -19.5 -7.289 -14.188 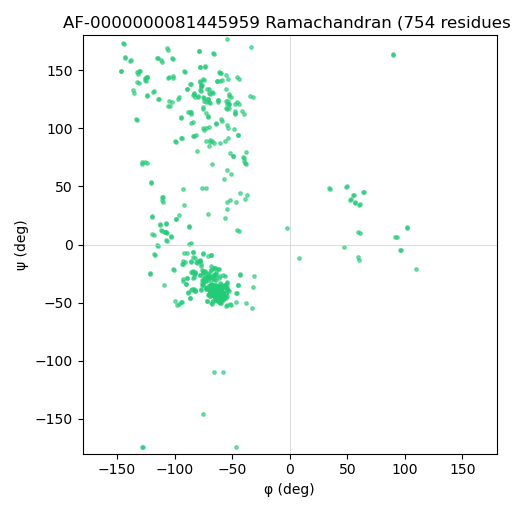1 85.88 250 PHE B CA 1
ATOM 5159 C C . PHE B 1 250 ? -18.188 -7.355 -14.953 1 85.88 250 PHE B C 1
ATOM 5161 O O . PHE B 1 250 ? -17.109 -7.332 -14.352 1 85.88 250 PHE B O 1
ATOM 5168 N N . TYR B 1 251 ? -18.297 -7.328 -16.219 1 87.56 251 TYR B N 1
ATOM 5169 C CA . TYR B 1 251 ? -17.109 -7.371 -17.062 1 87.56 251 TYR B CA 1
ATOM 5170 C C . TYR B 1 251 ? -16.297 -6.09 -16.922 1 87.56 251 TYR B C 1
ATOM 5172 O O . TYR B 1 251 ? -15.062 -6.129 -16.922 1 87.56 251 TYR B O 1
ATOM 5180 N N . ARG B 1 252 ? -16.953 -5.051 -16.75 1 88.38 252 ARG B N 1
ATOM 5181 C CA . ARG B 1 252 ? -16.266 -3.771 -16.625 1 88.38 252 ARG B CA 1
ATOM 5182 C C . ARG B 1 252 ? -15.422 -3.729 -15.359 1 88.38 252 ARG B C 1
ATOM 5184 O O . ARG B 1 252 ? -14.297 -3.227 -15.367 1 88.38 252 ARG B O 1
ATOM 5191 N N . LEU B 1 253 ? -15.984 -4.25 -14.359 1 86.75 253 LEU B N 1
ATOM 5192 C CA . LEU B 1 253 ? -15.266 -4.293 -13.086 1 86.75 253 LEU B CA 1
ATOM 5193 C C . LEU B 1 253 ? -14.07 -5.234 -13.172 1 86.75 253 LEU B C 1
ATOM 5195 O O . LEU B 1 253 ? -13 -4.926 -12.648 1 86.75 253 LEU B O 1
ATOM 5199 N N . HIS B 1 254 ? -14.305 -6.297 -13.766 1 89.75 254 HIS B N 1
ATOM 5200 C CA . HIS B 1 254 ? -13.203 -7.246 -13.914 1 89.75 254 HIS B CA 1
ATOM 5201 C C . HIS B 1 254 ? -12.117 -6.688 -14.82 1 89.75 254 HIS B C 1
ATOM 5203 O O . HIS B 1 254 ? -10.93 -6.906 -14.578 1 89.75 254 HIS B O 1
ATOM 5209 N N . ASN B 1 255 ? -12.547 -6.004 -15.844 1 92.12 255 ASN B N 1
ATOM 5210 C CA . ASN B 1 255 ? -11.594 -5.402 -16.766 1 92.12 255 ASN B CA 1
ATOM 5211 C C . ASN B 1 255 ? -10.719 -4.363 -16.078 1 92.12 255 ASN B C 1
ATOM 5213 O O . ASN B 1 255 ? -9.539 -4.223 -16.406 1 92.12 255 ASN B O 1
ATOM 5217 N N . HIS B 1 256 ? -11.336 -3.689 -15.164 1 91.69 256 HIS B N 1
ATOM 5218 C CA . HIS B 1 256 ? -10.555 -2.732 -14.391 1 91.69 256 HIS B CA 1
ATOM 5219 C C . HIS B 1 256 ? -9.438 -3.428 -13.617 1 91.69 256 HIS B C 1
ATOM 5221 O O . HIS B 1 256 ? -8.312 -2.932 -13.57 1 91.69 256 HIS B O 1
ATOM 5227 N N . TYR B 1 257 ? -9.75 -4.516 -13.047 1 92.75 257 TYR B N 1
ATOM 5228 C CA . TYR B 1 257 ? -8.773 -5.328 -12.328 1 92.75 257 TYR B CA 1
ATOM 5229 C C . TYR B 1 257 ? -7.66 -5.789 -13.258 1 92.75 257 TYR B C 1
ATOM 5231 O O . TYR B 1 257 ? -6.48 -5.715 -12.914 1 92.75 257 TYR B O 1
ATOM 5239 N N . LEU B 1 258 ? -7.988 -6.191 -14.477 1 94.44 258 LEU B N 1
ATOM 5240 C CA . LEU B 1 258 ? -7.012 -6.652 -15.453 1 94.44 258 LEU B CA 1
ATOM 5241 C C . LEU B 1 258 ? -6.117 -5.508 -15.914 1 94.44 258 LEU B C 1
ATOM 5243 O O . LEU B 1 258 ? -4.914 -5.695 -16.109 1 94.44 258 LEU B O 1
ATOM 5247 N N . ASP B 1 259 ? -6.723 -4.414 -16.062 1 94.38 259 ASP B N 1
ATOM 5248 C CA . ASP B 1 259 ? -5.969 -3.24 -16.484 1 94.38 259 ASP B CA 1
ATOM 5249 C C . ASP B 1 259 ? -4.914 -2.855 -15.453 1 94.38 259 ASP B C 1
ATOM 5251 O O . ASP B 1 259 ? -3.812 -2.438 -15.812 1 94.38 259 ASP B O 1
ATOM 5255 N N . GLU B 1 260 ? -5.305 -2.969 -14.219 1 94.25 260 GLU B N 1
ATOM 5256 C CA . GLU B 1 260 ? -4.355 -2.67 -13.156 1 94.25 260 GLU B CA 1
ATOM 5257 C C . GLU B 1 260 ? -3.203 -3.67 -13.148 1 94.25 260 GLU B C 1
ATOM 5259 O O . GLU B 1 260 ? -2.053 -3.301 -12.898 1 94.25 260 GLU B O 1
ATOM 5264 N N . LYS B 1 261 ? -3.514 -4.898 -13.359 1 95.75 261 LYS B N 1
ATOM 5265 C CA . LYS B 1 261 ? -2.475 -5.918 -13.461 1 95.75 261 LYS B CA 1
ATOM 5266 C C . LYS B 1 261 ? -1.523 -5.621 -14.617 1 95.75 261 LYS B C 1
ATOM 5268 O O . LYS B 1 261 ? -0.307 -5.773 -14.484 1 95.75 261 LYS B O 1
ATOM 5273 N N . ARG B 1 262 ? -2.123 -5.234 -15.695 1 96.69 262 ARG B N 1
ATOM 5274 C CA . ARG B 1 262 ? -1.333 -4.891 -16.875 1 96.69 262 ARG B CA 1
ATOM 5275 C C . ARG B 1 262 ? -0.439 -3.686 -16.594 1 96.69 262 ARG B C 1
ATOM 5277 O O . ARG B 1 262 ? 0.715 -3.652 -17.031 1 96.69 262 ARG B O 1
ATOM 5284 N N . ALA B 1 263 ? -1 -2.738 -15.953 1 95.25 263 ALA B N 1
ATOM 5285 C CA . ALA B 1 263 ? -0.232 -1.541 -15.625 1 95.25 263 ALA B CA 1
ATOM 5286 C C . ALA B 1 263 ? 0.979 -1.887 -14.766 1 95.25 263 ALA B C 1
ATOM 5288 O O . ALA B 1 263 ? 2.068 -1.345 -14.969 1 95.25 263 ALA B O 1
ATOM 5289 N N . ILE B 1 264 ? 0.792 -2.74 -13.828 1 96.94 264 ILE B N 1
ATOM 5290 C CA . ILE B 1 264 ? 1.89 -3.162 -12.961 1 96.94 264 ILE B CA 1
ATOM 5291 C C . ILE B 1 264 ? 2.932 -3.916 -13.789 1 96.94 264 ILE B C 1
ATOM 5293 O O . ILE B 1 264 ? 4.137 -3.719 -13.609 1 96.94 264 ILE B O 1
ATOM 5297 N N . SER B 1 265 ? 2.488 -4.785 -14.695 1 97.88 265 SER B N 1
ATOM 5298 C CA . SER B 1 265 ? 3.412 -5.523 -15.547 1 97.88 265 SER B CA 1
ATOM 5299 C C . SER B 1 265 ? 4.258 -4.582 -16.406 1 97.88 265 SER B C 1
ATOM 5301 O O . SER B 1 265 ? 5.445 -4.828 -16.625 1 97.88 265 SER B O 1
ATOM 5303 N N . MET B 1 266 ? 3.643 -3.541 -16.859 1 95.94 266 MET B N 1
ATOM 5304 C CA . MET B 1 266 ? 4.375 -2.561 -17.656 1 95.94 266 MET B CA 1
ATOM 5305 C C . MET B 1 266 ? 5.398 -1.823 -16.797 1 95.94 266 MET B C 1
ATOM 5307 O O . MET B 1 266 ? 6.488 -1.491 -17.266 1 95.94 266 MET B O 1
ATOM 5311 N N . LYS B 1 267 ? 5.047 -1.577 -15.594 1 95.69 267 LYS B N 1
ATOM 5312 C CA . LYS B 1 267 ? 5.992 -0.961 -14.664 1 95.69 267 LYS B CA 1
ATOM 5313 C C . LYS B 1 267 ? 7.191 -1.871 -14.422 1 95.69 267 LYS B C 1
ATOM 5315 O O . LYS B 1 267 ? 8.32 -1.396 -14.297 1 95.69 267 LYS B O 1
ATOM 5320 N N . LEU B 1 268 ? 6.898 -3.154 -14.297 1 97.94 268 LEU B N 1
ATOM 5321 C CA . LEU B 1 268 ? 7.977 -4.113 -14.094 1 97.94 268 LEU B CA 1
ATOM 5322 C C . LEU B 1 268 ? 8.953 -4.082 -15.266 1 97.94 268 LEU B C 1
ATOM 5324 O O . LEU B 1 268 ? 10.172 -4.152 -15.062 1 97.94 268 LEU B O 1
ATOM 5328 N N . ILE B 1 269 ? 8.414 -3.992 -16.438 1 97.19 269 ILE B N 1
ATOM 5329 C CA . ILE B 1 269 ? 9.25 -3.904 -17.625 1 97.19 269 ILE B CA 1
ATOM 5330 C C . ILE B 1 269 ? 10.078 -2.621 -17.578 1 97.19 269 ILE B C 1
ATOM 5332 O O . ILE B 1 269 ? 11.289 -2.648 -17.797 1 97.19 269 ILE B O 1
ATOM 5336 N N . LYS B 1 270 ? 9.414 -1.549 -17.297 1 94.5 270 LYS B N 1
ATOM 5337 C CA . LYS B 1 270 ? 10.047 -0.236 -17.25 1 94.5 270 LYS B CA 1
ATOM 5338 C C . LYS B 1 270 ? 11.188 -0.206 -16.25 1 94.5 270 LYS B C 1
ATOM 5340 O O . LYS B 1 270 ? 12.234 0.396 -16.5 1 94.5 270 LYS B O 1
ATOM 5345 N N . TYR B 1 271 ? 10.961 -0.838 -15.109 1 96 271 TYR B N 1
ATOM 5346 C CA . TYR B 1 271 ? 11.938 -0.808 -14.031 1 96 271 TYR B CA 1
ATOM 5347 C C . TYR B 1 271 ? 13.008 -1.87 -14.234 1 96 271 TYR B C 1
ATOM 5349 O O . TYR B 1 271 ? 13.977 -1.94 -13.477 1 96 271 TYR B O 1
ATOM 5357 N N . GLY B 1 272 ? 12.906 -2.783 -15.242 1 96 272 GLY B N 1
ATOM 5358 C CA . GLY B 1 272 ? 13.875 -3.852 -15.445 1 96 272 GLY B CA 1
ATOM 5359 C C . GLY B 1 272 ? 13.914 -4.84 -14.297 1 96 272 GLY B C 1
ATOM 5360 O O . GLY B 1 272 ? 14.992 -5.172 -13.797 1 96 272 GLY B O 1
ATOM 5361 N N . ILE B 1 273 ? 12.734 -5.234 -13.844 1 98 273 ILE B N 1
ATOM 5362 C CA . ILE B 1 273 ? 12.625 -6.098 -12.68 1 98 273 ILE B CA 1
ATOM 5363 C C . ILE B 1 273 ? 13.195 -7.477 -12.992 1 98 273 ILE B C 1
ATOM 5365 O O . ILE B 1 273 ? 12.891 -8.055 -14.039 1 98 273 ILE B O 1
ATOM 5369 N N . ARG B 1 274 ? 14.047 -8.023 -12.18 1 96.44 274 ARG B N 1
ATOM 5370 C CA . ARG B 1 274 ? 14.695 -9.328 -12.281 1 96.44 274 ARG B CA 1
ATOM 5371 C C . ARG B 1 274 ? 14.086 -10.312 -11.289 1 96.44 274 ARG B C 1
ATOM 5373 O O . ARG B 1 274 ? 13.305 -9.922 -10.414 1 96.44 274 ARG B O 1
ATOM 5380 N N . ASP B 1 275 ? 14.344 -11.516 -11.383 1 95.94 275 ASP B N 1
ATOM 5381 C CA . ASP B 1 275 ? 13.828 -12.531 -10.477 1 95.94 275 ASP B CA 1
ATOM 5382 C C . ASP B 1 275 ? 14.281 -12.258 -9.039 1 95.94 275 ASP B C 1
ATOM 5384 O O . ASP B 1 275 ? 13.523 -12.484 -8.094 1 95.94 275 ASP B O 1
ATOM 5388 N N . ILE B 1 276 ? 15.523 -11.734 -8.867 1 97.5 276 ILE B N 1
ATOM 5389 C CA . ILE B 1 276 ? 16.047 -11.445 -7.535 1 97.5 276 ILE B CA 1
ATOM 5390 C C . ILE B 1 276 ? 15.234 -10.312 -6.902 1 97.5 276 ILE B C 1
ATOM 5392 O O . ILE B 1 276 ? 15.07 -10.266 -5.684 1 97.5 276 ILE B O 1
ATOM 5396 N N . ASP B 1 277 ? 14.789 -9.328 -7.715 1 98.44 277 ASP B N 1
ATOM 5397 C CA . ASP B 1 277 ? 13.914 -8.266 -7.223 1 98.44 277 ASP B CA 1
ATOM 5398 C C . ASP B 1 277 ? 12.578 -8.836 -6.738 1 98.44 277 ASP B C 1
ATOM 5400 O O . ASP B 1 277 ? 12.031 -8.375 -5.734 1 98.44 277 ASP B O 1
ATOM 5404 N N . ILE B 1 278 ? 12.055 -9.828 -7.449 1 98.44 278 ILE B N 1
ATOM 5405 C CA . ILE B 1 278 ? 10.828 -10.508 -7.059 1 98.44 278 ILE B CA 1
ATOM 5406 C C . ILE B 1 278 ? 11.031 -11.203 -5.711 1 98.44 278 ILE B C 1
ATOM 5408 O O . ILE B 1 278 ? 10.133 -11.195 -4.863 1 98.44 278 ILE B O 1
ATOM 5412 N N . ALA B 1 279 ? 12.188 -11.805 -5.574 1 98.25 279 ALA B N 1
ATOM 5413 C CA . ALA B 1 279 ? 12.516 -12.469 -4.312 1 98.25 279 ALA B CA 1
ATOM 5414 C C . ALA B 1 279 ? 12.523 -11.469 -3.158 1 98.25 279 ALA B C 1
ATOM 5416 O O . ALA B 1 279 ? 11.961 -11.742 -2.096 1 98.25 279 ALA B O 1
ATOM 5417 N N . ALA B 1 280 ? 13.141 -10.336 -3.344 1 98.5 280 ALA B N 1
ATOM 5418 C CA . ALA B 1 280 ? 13.211 -9.297 -2.312 1 98.5 280 ALA B CA 1
ATOM 5419 C C . ALA B 1 280 ? 11.82 -8.781 -1.958 1 98.5 280 ALA B C 1
ATOM 5421 O O . ALA B 1 280 ? 11.477 -8.656 -0.779 1 98.5 280 ALA B O 1
ATOM 5422 N N . LEU B 1 281 ? 11.031 -8.516 -2.953 1 98.25 281 LEU B N 1
ATOM 5423 C CA . LEU B 1 281 ? 9.672 -8.023 -2.744 1 98.25 281 LEU B CA 1
ATOM 5424 C C . LEU B 1 281 ? 8.82 -9.055 -2.012 1 98.25 281 LEU B C 1
ATOM 5426 O O . LEU B 1 281 ? 8.047 -8.703 -1.117 1 98.25 281 LEU B O 1
ATOM 5430 N N . SER B 1 282 ? 8.961 -10.266 -2.449 1 98.06 282 SER B N 1
ATOM 5431 C CA . SER B 1 282 ? 8.188 -11.336 -1.824 1 98.06 282 SER B CA 1
ATOM 5432 C C . SER B 1 282 ? 8.523 -11.461 -0.342 1 98.06 282 SER B C 1
ATOM 5434 O O . SER B 1 282 ? 7.629 -11.656 0.485 1 98.06 282 SER B O 1
ATOM 5436 N N . TYR B 1 283 ? 9.758 -11.367 -0.046 1 98.19 283 TYR B N 1
ATOM 5437 C CA . TYR B 1 283 ? 10.133 -11.477 1.359 1 98.19 283 TYR B CA 1
ATOM 5438 C C . TYR B 1 283 ? 9.625 -10.273 2.152 1 98.19 283 TYR B C 1
ATOM 5440 O O . TYR B 1 283 ? 9.242 -10.414 3.316 1 98.19 283 TYR B O 1
ATOM 5448 N N . MET B 1 284 ? 9.703 -9.125 1.56 1 97.88 284 MET B N 1
ATOM 5449 C CA . MET B 1 284 ? 9.164 -7.949 2.236 1 97.88 284 MET B CA 1
ATOM 5450 C C . MET B 1 284 ? 7.688 -8.133 2.559 1 97.88 284 MET B C 1
ATOM 5452 O O . MET B 1 284 ? 7.242 -7.809 3.66 1 97.88 284 MET B O 1
ATOM 5456 N N . MET B 1 285 ? 6.957 -8.625 1.616 1 96.44 285 MET B N 1
ATOM 5457 C CA . MET B 1 285 ? 5.531 -8.852 1.828 1 96.44 285 MET B CA 1
ATOM 5458 C C . MET B 1 285 ? 5.305 -9.875 2.939 1 96.44 285 MET B C 1
ATOM 5460 O O . MET B 1 285 ? 4.41 -9.703 3.773 1 96.44 285 MET B O 1
ATOM 5464 N N . PHE B 1 286 ? 6.117 -10.891 2.885 1 96.94 286 PHE B N 1
ATOM 5465 C CA . PHE B 1 286 ? 6.062 -11.906 3.93 1 96.94 286 PHE B CA 1
ATOM 5466 C C . PHE B 1 286 ? 6.379 -11.297 5.293 1 96.94 286 PHE B C 1
ATOM 5468 O O . PHE B 1 286 ? 5.637 -11.508 6.258 1 96.94 286 PHE B O 1
ATOM 5475 N N . SER B 1 287 ? 7.469 -10.531 5.395 1 96.5 287 SER B N 1
ATOM 5476 C CA . SER B 1 287 ? 7.906 -9.93 6.652 1 96.5 287 SER B CA 1
ATO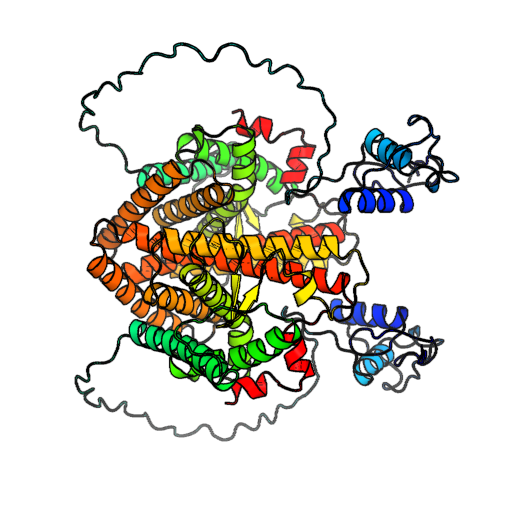M 5477 C C . SER B 1 287 ? 6.863 -8.953 7.184 1 96.5 287 SER B C 1
ATOM 5479 O O . SER B 1 287 ? 6.621 -8.891 8.391 1 96.5 287 SER B O 1
ATOM 5481 N N . GLN B 1 288 ? 6.266 -8.188 6.316 1 93.69 288 GLN B N 1
ATOM 5482 C CA . GLN B 1 288 ? 5.27 -7.207 6.73 1 93.69 288 GLN B CA 1
ATOM 5483 C C . GLN B 1 288 ? 4.043 -7.887 7.332 1 93.69 288 GLN B C 1
ATOM 5485 O O . GLN B 1 288 ? 3.461 -7.391 8.297 1 93.69 288 GLN B O 1
ATOM 5490 N N . GLU B 1 289 ? 3.656 -8.961 6.727 1 92.38 289 GLU B N 1
ATOM 5491 C CA . GLU B 1 289 ? 2.523 -9.703 7.273 1 92.38 289 GLU B CA 1
ATOM 5492 C C . GLU B 1 289 ? 2.859 -10.289 8.641 1 92.38 289 GLU B C 1
ATOM 5494 O O . GLU B 1 289 ? 2.012 -10.32 9.539 1 92.38 289 GLU B O 1
ATOM 5499 N N . CYS B 1 290 ? 4.027 -10.781 8.781 1 93.62 290 CYS B N 1
ATOM 5500 C CA . CYS B 1 290 ? 4.461 -11.305 10.07 1 93.62 290 CYS B CA 1
ATOM 5501 C C . CYS B 1 290 ? 4.477 -10.211 11.125 1 93.62 290 CYS B C 1
ATOM 5503 O O . CYS B 1 290 ? 4.07 -10.43 12.273 1 93.62 290 CYS B O 1
ATOM 5505 N N . GLU B 1 291 ? 4.926 -9.047 10.758 1 91.31 291 GLU B N 1
ATOM 5506 C CA . GLU B 1 291 ? 4.973 -7.918 11.68 1 91.31 291 GLU B CA 1
ATOM 5507 C C . GLU B 1 291 ? 3.568 -7.484 12.094 1 91.31 291 GLU B C 1
ATOM 5509 O O . GLU B 1 291 ? 3.332 -7.152 13.258 1 91.31 291 GLU B O 1
ATOM 5514 N N . LYS B 1 292 ? 2.736 -7.48 11.117 1 88.44 292 LYS B N 1
ATOM 5515 C CA . LYS B 1 292 ? 1.353 -7.082 11.359 1 88.44 292 LYS B CA 1
ATOM 5516 C C . LYS B 1 292 ? 0.717 -7.93 12.453 1 88.44 292 LYS B C 1
ATOM 5518 O O . LYS B 1 292 ? -0.042 -7.418 13.281 1 88.44 292 LYS B O 1
ATOM 5523 N N . TYR B 1 293 ? 1.08 -9.172 12.523 1 87.5 293 TYR B N 1
ATOM 5524 C CA . TYR B 1 293 ? 0.46 -10.078 13.484 1 87.5 293 TYR B CA 1
ATOM 5525 C C . TYR B 1 293 ? 1.429 -10.422 14.602 1 87.5 293 TYR B C 1
ATOM 5527 O O . TYR B 1 293 ? 1.187 -11.359 15.375 1 87.5 293 TYR B O 1
ATOM 5535 N N . SER B 1 294 ? 2.549 -9.703 14.664 1 89.38 294 SER B N 1
ATOM 5536 C CA . SER B 1 294 ? 3.553 -9.852 15.711 1 89.38 294 SER B CA 1
ATOM 5537 C C . SER B 1 294 ? 4.043 -11.289 15.805 1 89.38 294 SER B C 1
ATOM 5539 O O . SER B 1 294 ? 4.098 -11.867 16.891 1 89.38 294 SER B O 1
ATOM 5541 N N . LEU B 1 295 ? 4.27 -11.867 14.617 1 91.19 295 LEU B N 1
ATOM 5542 C CA . LEU B 1 295 ? 4.773 -13.234 14.555 1 91.19 295 LEU B CA 1
ATOM 5543 C C . LEU B 1 295 ? 6.289 -13.25 14.375 1 91.19 295 LEU B C 1
ATOM 5545 O O . LEU B 1 295 ? 6.812 -12.648 13.438 1 91.19 295 LEU B O 1
ATOM 5549 N N . CYS B 1 296 ? 6.977 -13.938 15.25 1 92.06 296 CYS B N 1
ATOM 5550 C CA . CYS B 1 296 ? 8.422 -14.102 15.156 1 92.06 296 CYS B CA 1
ATOM 5551 C C . CYS B 1 296 ? 9.109 -12.758 14.945 1 92.06 296 CYS B C 1
ATOM 5553 O O . CYS B 1 296 ? 9.914 -12.602 14.023 1 92.06 296 CYS B O 1
ATOM 5555 N N . THR B 1 297 ? 8.781 -11.812 15.75 1 90.19 297 THR B N 1
ATOM 5556 C CA . THR B 1 297 ? 9.141 -10.414 15.555 1 90.19 297 THR B CA 1
ATOM 5557 C C . THR B 1 297 ? 10.656 -10.25 15.516 1 90.19 297 THR B C 1
ATOM 5559 O O . THR B 1 297 ? 11.195 -9.57 14.641 1 90.19 297 THR B O 1
ATOM 5562 N N . ALA B 1 298 ? 11.359 -10.828 16.453 1 91.31 298 ALA B N 1
ATOM 5563 C CA . ALA B 1 298 ? 12.805 -10.688 16.531 1 91.31 298 ALA B CA 1
ATOM 5564 C C . ALA B 1 298 ? 13.492 -11.305 15.32 1 91.31 298 ALA B C 1
ATOM 5566 O O . ALA B 1 298 ? 14.367 -10.68 14.703 1 91.31 298 ALA B O 1
ATOM 5567 N N . GLU B 1 299 ? 13.07 -12.555 14.945 1 93.69 299 GLU B N 1
ATOM 5568 C CA . GLU B 1 299 ? 13.656 -13.242 13.805 1 93.69 299 GLU B CA 1
ATOM 5569 C C . GLU B 1 299 ? 13.391 -12.5 12.508 1 93.69 299 GLU B C 1
ATOM 5571 O O . GLU B 1 299 ? 14.273 -12.375 11.656 1 93.69 299 GLU B O 1
ATOM 5576 N N . ILE B 1 300 ? 12.188 -12.008 12.383 1 95.94 300 ILE B N 1
ATOM 5577 C CA . ILE B 1 300 ? 11.781 -11.297 11.172 1 95.94 300 ILE B CA 1
ATOM 5578 C C . ILE B 1 300 ? 12.602 -10.023 11.016 1 95.94 300 ILE B C 1
ATOM 5580 O O . ILE B 1 300 ? 13.031 -9.688 9.914 1 95.94 300 ILE B O 1
ATOM 5584 N N . GLU B 1 301 ? 12.805 -9.344 12.07 1 93.19 301 GLU B N 1
ATOM 5585 C CA . GLU B 1 301 ? 13.578 -8.109 12.023 1 93.19 3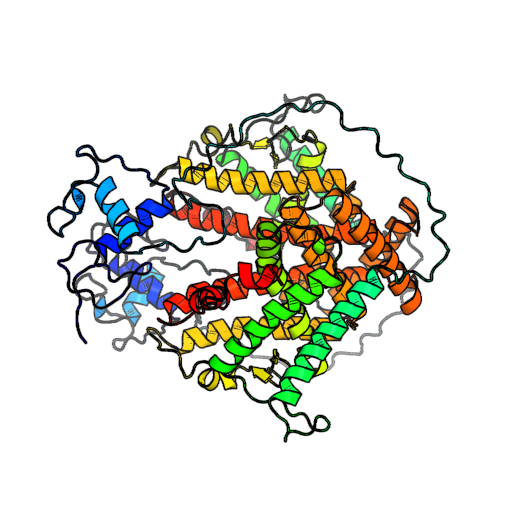01 GLU B CA 1
ATOM 5586 C C . GLU B 1 301 ? 15.008 -8.367 11.586 1 93.19 301 GLU B C 1
ATOM 5588 O O . GLU B 1 301 ? 15.547 -7.656 10.734 1 93.19 301 GLU B O 1
ATOM 5593 N N . ILE B 1 302 ? 15.617 -9.359 12.125 1 94.88 302 ILE B N 1
ATOM 5594 C CA . ILE B 1 302 ? 17 -9.703 11.805 1 94.88 302 ILE B CA 1
ATOM 5595 C C . ILE B 1 302 ? 17.078 -10.172 10.352 1 94.88 302 ILE B C 1
ATOM 5597 O O . ILE B 1 302 ? 17.938 -9.703 9.602 1 94.88 302 ILE B O 1
ATOM 5601 N N . ASN B 1 303 ? 16.203 -11.07 9.961 1 96.31 303 ASN B N 1
ATOM 5602 C CA . ASN B 1 303 ? 16.234 -11.633 8.617 1 96.31 303 ASN B CA 1
ATOM 5603 C C . ASN B 1 303 ? 15.961 -10.57 7.559 1 96.31 303 ASN B C 1
ATOM 5605 O O . ASN B 1 303 ? 16.609 -10.562 6.508 1 96.31 303 ASN B O 1
ATOM 5609 N N . LYS B 1 304 ? 14.969 -9.758 7.844 1 97.19 304 LYS B N 1
ATOM 5610 C CA . LYS B 1 304 ? 14.656 -8.672 6.918 1 97.19 304 LYS B CA 1
ATOM 5611 C C . LYS B 1 304 ? 15.852 -7.754 6.715 1 97.19 304 LYS B C 1
ATOM 5613 O O . LYS B 1 304 ? 16.172 -7.375 5.582 1 97.19 304 LYS B O 1
ATOM 5618 N N . GLY B 1 305 ? 16.5 -7.41 7.812 1 95.94 305 GLY B N 1
ATOM 5619 C CA . GLY B 1 305 ? 17.688 -6.582 7.73 1 95.94 305 GLY B CA 1
ATOM 5620 C C . GLY B 1 305 ? 18.812 -7.211 6.918 1 95.94 305 GLY B C 1
ATOM 5621 O O . GLY B 1 305 ? 19.375 -6.57 6.031 1 95.94 305 GLY B O 1
ATOM 5622 N N . LEU B 1 306 ? 19.031 -8.477 7.16 1 95.06 306 LEU B N 1
ATOM 5623 C CA . LEU B 1 306 ? 20.094 -9.195 6.457 1 95.06 306 LEU B CA 1
ATOM 5624 C C . LEU B 1 306 ? 19.781 -9.297 4.969 1 95.06 306 LEU B C 1
ATOM 5626 O O . LEU B 1 306 ? 20.656 -9.094 4.129 1 95.06 306 LEU B O 1
ATOM 5630 N N . LEU B 1 307 ? 18.547 -9.594 4.711 1 97.88 307 LEU B N 1
ATOM 5631 C CA . LEU B 1 307 ? 18.156 -9.797 3.322 1 97.88 307 LEU B CA 1
ATOM 5632 C C . LEU B 1 307 ? 18.297 -8.508 2.521 1 97.88 307 LEU B C 1
ATOM 5634 O O . LEU B 1 307 ? 18.844 -8.516 1.416 1 97.88 307 LEU B O 1
ATOM 5638 N N . PHE B 1 308 ? 17.953 -7.418 3.043 1 98.06 308 PHE B N 1
ATOM 5639 C CA . PHE B 1 308 ? 17.922 -6.188 2.26 1 98.06 308 PHE B CA 1
ATOM 5640 C C . PHE B 1 308 ? 19.297 -5.527 2.244 1 98.06 308 PHE B C 1
ATOM 5642 O O . PHE B 1 308 ? 19.625 -4.777 1.323 1 98.06 308 PHE B O 1
ATOM 5649 N N . ASP B 1 309 ? 20.125 -5.805 3.23 1 96.25 309 ASP B N 1
ATOM 5650 C CA . ASP B 1 309 ? 21.531 -5.41 3.113 1 96.25 309 ASP B CA 1
ATOM 5651 C C . ASP B 1 309 ? 22.203 -6.148 1.966 1 96.25 309 ASP B C 1
ATOM 5653 O O . ASP B 1 309 ? 22.984 -5.555 1.212 1 96.25 309 ASP B O 1
ATOM 5657 N N . ASP B 1 310 ? 21.875 -7.434 1.884 1 96.56 310 ASP B N 1
ATOM 5658 C CA . ASP B 1 310 ? 22.406 -8.219 0.774 1 96.56 310 ASP B CA 1
ATOM 5659 C C . ASP B 1 310 ? 21.844 -7.738 -0.56 1 96.56 310 ASP B C 1
ATOM 5661 O O . ASP B 1 310 ? 22.547 -7.703 -1.565 1 96.56 310 ASP B O 1
ATOM 5665 N N . TYR B 1 311 ? 20.594 -7.465 -0.583 1 97.94 311 TYR B N 1
ATOM 5666 C CA . TYR B 1 311 ? 19.938 -6.969 -1.794 1 97.94 311 TYR B CA 1
ATOM 5667 C C . TYR B 1 311 ? 20.547 -5.641 -2.229 1 97.94 311 TYR B C 1
ATOM 5669 O O . TYR B 1 311 ? 20.75 -5.406 -3.422 1 97.94 311 TYR B O 1
ATOM 5677 N N . HIS B 1 312 ? 20.766 -4.805 -1.232 1 97.38 312 HIS B N 1
ATOM 5678 C CA . HIS B 1 312 ? 21.422 -3.523 -1.477 1 97.38 312 HIS B CA 1
ATOM 5679 C C . HIS B 1 312 ? 22.797 -3.719 -2.131 1 97.38 312 HIS B C 1
ATOM 5681 O O . HIS B 1 312 ? 23.125 -3.029 -3.098 1 97.38 312 HIS B O 1
ATOM 5687 N N . LYS B 1 313 ? 23.547 -4.613 -1.62 1 95.19 313 LYS B N 1
ATOM 5688 C CA . LYS B 1 313 ? 24.844 -4.934 -2.209 1 95.19 313 LYS B CA 1
ATOM 5689 C C . LYS B 1 313 ? 24.688 -5.449 -3.637 1 95.19 313 LYS B C 1
ATOM 5691 O O . LYS B 1 313 ? 25.484 -5.105 -4.516 1 95.19 313 LYS B O 1
ATOM 5696 N N . ASN B 1 314 ? 23.703 -6.273 -3.826 1 96.06 314 ASN B N 1
ATOM 5697 C CA . ASN B 1 314 ? 23.438 -6.801 -5.16 1 96.06 314 ASN B CA 1
ATOM 5698 C C . ASN B 1 314 ? 23.141 -5.684 -6.156 1 96.06 314 ASN B C 1
ATOM 5700 O O . ASN B 1 314 ? 23.641 -5.711 -7.289 1 96.06 314 ASN B O 1
ATOM 5704 N N . LEU B 1 315 ? 22.344 -4.703 -5.75 1 96.5 315 LEU B N 1
ATOM 5705 C CA . LEU B 1 315 ? 22 -3.582 -6.621 1 96.5 315 LEU B CA 1
ATOM 5706 C C . LEU B 1 315 ? 23.25 -2.768 -6.965 1 96.5 315 LEU B C 1
ATOM 5708 O O . LEU B 1 315 ? 23.438 -2.385 -8.117 1 96.5 315 LEU B O 1
ATOM 5712 N N . ILE B 1 316 ? 24.062 -2.52 -6 1 94.75 316 ILE B N 1
ATOM 5713 C CA . ILE B 1 316 ? 25.266 -1.716 -6.215 1 94.75 316 ILE B CA 1
ATOM 5714 C C . ILE B 1 316 ? 26.219 -2.459 -7.145 1 94.75 316 ILE B C 1
ATOM 5716 O O . ILE B 1 316 ? 26.812 -1.859 -8.039 1 94.75 316 ILE B O 1
ATOM 5720 N N . ASN B 1 317 ? 26.344 -3.781 -6.922 1 93.06 317 ASN B N 1
ATOM 5721 C CA . ASN B 1 317 ? 27.234 -4.59 -7.758 1 93.06 317 ASN B CA 1
ATOM 5722 C C . ASN B 1 317 ? 26.734 -4.648 -9.203 1 93.06 317 ASN B C 1
ATOM 5724 O O . ASN B 1 317 ? 27.531 -4.734 -10.133 1 93.06 317 ASN B O 1
ATOM 5728 N N . THR B 1 318 ? 25.453 -4.578 -9.375 1 93.56 318 THR B N 1
ATOM 5729 C CA . THR B 1 318 ? 24.859 -4.746 -10.695 1 93.56 318 THR B CA 1
ATOM 5730 C C . THR B 1 318 ? 24.781 -3.41 -11.43 1 93.56 318 THR B C 1
ATOM 5732 O O . THR B 1 318 ? 25.078 -3.336 -12.625 1 93.56 318 THR B O 1
ATOM 5735 N N . TYR B 1 319 ? 24.422 -2.312 -10.719 1 93.12 319 TYR B N 1
ATOM 5736 C CA . TYR B 1 319 ? 24.094 -1.078 -11.422 1 93.12 319 TYR B CA 1
ATOM 5737 C C . TYR B 1 319 ? 25.062 0.041 -11.047 1 93.12 319 TYR B C 1
ATOM 5739 O O . TYR B 1 319 ? 25.016 1.127 -11.633 1 93.12 319 TYR B O 1
ATOM 5747 N N . GLY B 1 320 ? 25.859 -0.165 -10.125 1 90.94 320 GLY B N 1
ATOM 5748 C CA . GLY B 1 320 ? 26.75 0.878 -9.625 1 90.94 320 GLY B CA 1
ATOM 5749 C C . GLY B 1 320 ? 26.125 1.683 -8.492 1 90.94 320 GLY B C 1
ATOM 5750 O O . GLY B 1 320 ? 24.906 1.674 -8.312 1 90.94 320 GLY B O 1
ATOM 5751 N N . PHE B 1 321 ? 26.906 2.361 -7.824 1 90.62 321 PHE B N 1
ATOM 5752 C CA . PHE B 1 321 ? 26.516 3.109 -6.633 1 90.62 321 PHE B CA 1
ATOM 5753 C C . PHE B 1 321 ? 25.562 4.238 -6.988 1 90.62 321 PHE B C 1
ATOM 5755 O O . PHE B 1 321 ? 24.578 4.48 -6.277 1 90.62 321 PHE B O 1
ATOM 5762 N N . GLU B 1 322 ? 25.734 4.871 -8.094 1 87.62 322 GLU B N 1
ATOM 5763 C CA . GLU B 1 322 ? 25.062 6.113 -8.445 1 87.62 322 GLU B CA 1
ATOM 5764 C C . GLU B 1 322 ? 23.609 5.855 -8.844 1 87.62 322 GLU B C 1
ATOM 5766 O O . GLU B 1 322 ? 22.75 6.723 -8.672 1 87.62 322 GLU B O 1
ATOM 5771 N N . LYS B 1 323 ? 23.297 4.633 -9.25 1 90.75 323 LYS B N 1
ATOM 5772 C CA . LYS B 1 323 ? 21.953 4.375 -9.766 1 90.75 323 LYS B CA 1
ATOM 5773 C C . LYS B 1 323 ? 21.188 3.406 -8.859 1 90.75 323 LYS B C 1
ATOM 5775 O O . LYS B 1 323 ? 20.031 3.098 -9.117 1 90.75 323 LYS B O 1
ATOM 5780 N N . SER B 1 324 ? 21.812 2.986 -7.848 1 93.88 324 SER B N 1
ATOM 5781 C CA . SER B 1 324 ? 21.25 1.921 -7.027 1 93.88 324 SER B CA 1
ATOM 5782 C C . SER B 1 324 ? 20.125 2.447 -6.137 1 93.88 324 SER B C 1
ATOM 5784 O O . SER B 1 324 ? 19.188 1.714 -5.809 1 93.88 324 SER B O 1
ATOM 5786 N N . GLY B 1 325 ? 20.219 3.74 -5.727 1 95.81 325 GLY B N 1
ATOM 5787 C CA . GLY B 1 325 ? 19.156 4.32 -4.926 1 95.81 325 GLY B CA 1
ATOM 5788 C C . GLY B 1 325 ? 17.828 4.375 -5.656 1 95.81 325 GLY B C 1
ATOM 5789 O O . GLY B 1 325 ? 16.797 3.971 -5.113 1 95.81 325 GLY B O 1
ATOM 5790 N N . ALA B 1 326 ? 17.859 4.836 -6.855 1 96.31 326 ALA B N 1
ATOM 5791 C CA . ALA B 1 326 ? 16.672 4.93 -7.68 1 96.31 326 ALA B CA 1
ATOM 5792 C C . ALA B 1 326 ? 16.078 3.547 -7.945 1 96.31 326 ALA B C 1
ATOM 5794 O O . ALA B 1 326 ? 14.859 3.359 -7.871 1 96.31 326 ALA B O 1
ATOM 5795 N N . LYS B 1 327 ? 16.938 2.602 -8.297 1 97.12 327 LYS B N 1
ATOM 5796 C CA . LYS B 1 327 ? 16.484 1.242 -8.57 1 97.12 327 LYS B CA 1
ATOM 5797 C C . LYS B 1 327 ? 15.844 0.622 -7.328 1 97.12 327 LYS B C 1
ATOM 5799 O O . LYS B 1 327 ? 14.789 -0.009 -7.422 1 97.12 327 LYS B O 1
ATOM 5804 N N . PHE B 1 328 ? 16.516 0.851 -6.223 1 97.88 328 PHE B N 1
ATOM 5805 C CA . PHE B 1 328 ? 16.016 0.334 -4.953 1 97.88 328 PHE B CA 1
ATOM 5806 C C . PHE B 1 328 ? 14.633 0.907 -4.641 1 97.88 328 PHE B C 1
ATOM 5808 O O . PHE B 1 328 ? 13.719 0.166 -4.289 1 97.88 328 PHE B O 1
ATOM 5815 N N . ALA B 1 329 ? 14.477 2.152 -4.781 1 97.62 329 ALA B N 1
ATOM 5816 C CA . ALA B 1 329 ? 13.219 2.836 -4.5 1 97.62 329 ALA B CA 1
ATOM 5817 C C . ALA B 1 329 ? 12.125 2.389 -5.461 1 97.62 329 ALA B C 1
ATOM 5819 O O . ALA B 1 329 ? 10.977 2.184 -5.051 1 97.62 329 ALA B O 1
ATOM 5820 N N . ASN B 1 330 ? 12.43 2.258 -6.711 1 96.81 330 ASN B N 1
ATOM 5821 C CA . ASN B 1 330 ? 11.461 1.813 -7.707 1 96.81 330 ASN B CA 1
ATOM 5822 C C . ASN B 1 330 ? 10.938 0.413 -7.398 1 96.81 330 ASN B C 1
ATOM 5824 O O . ASN B 1 330 ? 9.734 0.164 -7.473 1 96.81 330 ASN B O 1
ATOM 5828 N N . VAL B 1 331 ? 11.859 -0.434 -7.062 1 97.81 331 VAL B N 1
ATOM 5829 C CA . VAL B 1 331 ? 11.477 -1.812 -6.785 1 97.81 331 VAL B CA 1
ATOM 5830 C C . VAL B 1 331 ? 10.547 -1.855 -5.57 1 97.81 331 VAL B C 1
ATOM 5832 O O . VAL B 1 331 ? 9.484 -2.475 -5.617 1 97.81 331 VAL B O 1
ATOM 5835 N N . LEU B 1 332 ? 10.906 -1.16 -4.504 1 97.19 332 LEU B N 1
ATOM 5836 C CA . LEU B 1 332 ? 10.125 -1.246 -3.273 1 97.19 332 LEU B CA 1
ATOM 5837 C C . LEU B 1 332 ? 8.805 -0.489 -3.41 1 97.19 332 LEU B C 1
ATOM 5839 O O . LEU B 1 332 ? 7.848 -0.766 -2.684 1 97.19 332 LEU B O 1
ATOM 5843 N N . SER B 1 333 ? 8.758 0.465 -4.32 1 96 333 SER B N 1
ATOM 5844 C CA . SER B 1 333 ? 7.508 1.189 -4.543 1 96 333 SER B CA 1
ATOM 5845 C C . SER B 1 333 ? 6.426 0.268 -5.09 1 96 333 SER B C 1
ATOM 5847 O O . SER B 1 333 ? 5.234 0.562 -4.973 1 96 333 SER B O 1
ATOM 5849 N N . LEU B 1 334 ? 6.82 -0.857 -5.652 1 96.44 334 LEU B N 1
ATOM 5850 C CA . LEU B 1 334 ? 5.883 -1.814 -6.23 1 96.44 334 LEU B CA 1
ATOM 5851 C C . LEU B 1 334 ? 5.039 -2.475 -5.145 1 96.44 334 LEU B C 1
ATOM 5853 O O . LEU B 1 334 ? 3.975 -3.029 -5.43 1 96.44 334 LEU B O 1
ATOM 5857 N N . LEU B 1 335 ? 5.531 -2.457 -3.912 1 95.06 335 LEU B N 1
ATOM 5858 C CA . LEU B 1 335 ? 4.758 -2.988 -2.795 1 95.06 335 LEU B CA 1
ATOM 5859 C C . LEU B 1 335 ? 3.393 -2.316 -2.711 1 95.06 335 LEU B C 1
ATOM 5861 O O . LEU B 1 335 ? 2.381 -2.982 -2.473 1 95.06 335 LEU B O 1
ATOM 5865 N N . ASN B 1 336 ? 3.445 -1.065 -2.914 1 92.06 336 ASN B N 1
ATOM 5866 C CA . ASN B 1 336 ? 2.197 -0.312 -2.873 1 92.06 336 ASN B CA 1
ATOM 5867 C C . ASN B 1 336 ? 1.275 -0.689 -4.027 1 92.06 336 ASN B C 1
ATOM 5869 O O . ASN B 1 336 ? 0.057 -0.756 -3.861 1 92.06 336 ASN B O 1
ATOM 5873 N N . ASP B 1 337 ? 1.825 -0.88 -5.168 1 93.06 337 ASP B N 1
ATOM 5874 C CA . ASP B 1 337 ? 1.042 -1.275 -6.336 1 93.06 337 ASP B CA 1
ATOM 5875 C C . ASP B 1 337 ? 0.332 -2.605 -6.094 1 93.06 337 ASP B C 1
ATOM 5877 O O . ASP B 1 337 ? -0.84 -2.762 -6.445 1 93.06 337 ASP B O 1
ATOM 5881 N N . ILE B 1 338 ? 1.05 -3.498 -5.52 1 94.19 338 ILE B N 1
ATOM 5882 C CA . ILE B 1 338 ? 0.496 -4.828 -5.277 1 94.19 338 ILE B CA 1
ATOM 5883 C C . ILE B 1 338 ? -0.606 -4.746 -4.227 1 94.19 338 ILE B C 1
ATOM 5885 O O . ILE B 1 338 ? -1.622 -5.438 -4.328 1 94.19 338 ILE B O 1
ATOM 5889 N N . THR B 1 339 ? -0.387 -3.934 -3.244 1 90.44 339 THR B N 1
ATOM 5890 C CA . THR B 1 339 ? -1.405 -3.752 -2.217 1 90.44 339 THR B CA 1
ATOM 5891 C C . THR B 1 339 ? -2.672 -3.141 -2.811 1 90.44 339 THR B C 1
ATOM 5893 O O . THR B 1 339 ? -3.783 -3.555 -2.475 1 90.44 339 THR B O 1
ATOM 5896 N N . GLU B 1 340 ? -2.516 -2.189 -3.629 1 88.5 340 GLU B N 1
ATOM 5897 C CA . GLU B 1 340 ? -3.666 -1.579 -4.289 1 88.5 340 GLU B CA 1
ATOM 5898 C C . GLU B 1 340 ? -4.391 -2.588 -5.176 1 88.5 340 GLU B C 1
ATOM 5900 O O . GLU B 1 340 ? -5.621 -2.584 -5.25 1 88.5 340 GLU B O 1
ATOM 5905 N N . LEU B 1 341 ? -3.615 -3.385 -5.867 1 91.75 341 LEU B N 1
ATOM 5906 C CA . LEU B 1 341 ? -4.207 -4.426 -6.703 1 91.75 341 LEU B CA 1
ATOM 5907 C C . LEU B 1 341 ? -5.031 -5.395 -5.859 1 91.75 341 LEU B C 1
ATOM 5909 O O . LEU B 1 341 ? -6.109 -5.824 -6.277 1 91.75 341 LEU B O 1
ATOM 5913 N N . GLN B 1 342 ? -4.516 -5.754 -4.742 1 88.19 342 GLN B N 1
ATOM 5914 C CA . GLN B 1 342 ? -5.23 -6.641 -3.83 1 88.19 342 GLN B CA 1
ATOM 5915 C C . GLN B 1 342 ? -6.566 -6.035 -3.404 1 88.19 342 GLN B C 1
ATOM 5917 O O . GLN B 1 342 ? -7.566 -6.746 -3.295 1 88.19 342 GLN B O 1
ATOM 5922 N N . LEU B 1 343 ? -6.57 -4.793 -3.199 1 83.62 343 LEU B N 1
ATOM 5923 C CA . LEU B 1 343 ? -7.793 -4.105 -2.797 1 83.62 343 LEU B CA 1
ATOM 5924 C C . LEU B 1 343 ? -8.82 -4.117 -3.922 1 83.62 343 LEU B C 1
ATOM 5926 O O . LEU B 1 343 ? -10.016 -4.32 -3.678 1 83.62 343 LEU B O 1
ATOM 5930 N N . ILE B 1 344 ? -8.375 -3.895 -5.07 1 86.62 344 ILE B N 1
ATOM 5931 C CA . ILE B 1 344 ? -9.258 -3.914 -6.234 1 86.62 344 ILE B CA 1
ATOM 5932 C C . ILE B 1 344 ? -9.867 -5.305 -6.398 1 86.62 344 ILE B C 1
ATOM 5934 O O . ILE B 1 344 ? -11.055 -5.434 -6.703 1 86.62 344 ILE B O 1
ATOM 5938 N N . LEU B 1 345 ? -9.07 -6.305 -6.23 1 85.81 345 LEU B N 1
ATOM 5939 C CA . LEU B 1 345 ? -9.57 -7.672 -6.32 1 85.81 345 LEU B CA 1
ATOM 5940 C C . LEU B 1 345 ? -10.625 -7.938 -5.246 1 85.81 345 LEU B C 1
ATOM 5942 O O . LEU B 1 345 ? -11.633 -8.594 -5.508 1 85.81 345 LEU B O 1
ATOM 5946 N N . TYR B 1 346 ? -10.305 -7.438 -4.074 1 79.62 346 TYR B N 1
ATOM 5947 C CA . TYR B 1 346 ? -11.258 -7.633 -2.984 1 79.62 346 TYR B CA 1
ATOM 5948 C C . TYR B 1 346 ? -12.586 -6.961 -3.295 1 79.62 346 TYR B C 1
ATOM 5950 O O . TYR B 1 346 ? -13.648 -7.523 -3.031 1 79.62 346 TYR B O 1
ATOM 5958 N N . GLU B 1 347 ? -12.539 -5.785 -3.812 1 78.44 347 GLU B N 1
ATOM 5959 C CA . GLU B 1 347 ? -13.75 -5.082 -4.215 1 78.44 347 GLU B CA 1
ATOM 5960 C C . GLU B 1 347 ? -14.508 -5.855 -5.289 1 78.44 347 GLU B C 1
ATOM 5962 O O . GLU B 1 347 ? -15.734 -5.969 -5.234 1 78.44 347 GLU B O 1
ATOM 5967 N N . PHE B 1 348 ? -13.773 -6.402 -6.195 1 82.56 348 PHE B N 1
ATOM 5968 C CA . PHE B 1 348 ? -14.383 -7.18 -7.27 1 82.56 348 PHE B CA 1
ATOM 5969 C C . PHE B 1 348 ? -15.062 -8.43 -6.715 1 82.56 348 PHE B C 1
ATOM 5971 O O . PHE B 1 348 ? -16.156 -8.797 -7.164 1 82.56 348 PHE B O 1
ATOM 5978 N N . ARG B 1 349 ? -14.398 -8.977 -5.797 1 77.69 349 ARG B N 1
ATOM 5979 C CA . ARG B 1 349 ? -14.953 -10.195 -5.207 1 77.69 349 ARG B CA 1
ATOM 5980 C C . ARG B 1 349 ? -16.25 -9.898 -4.461 1 77.69 349 ARG B C 1
ATOM 5982 O O . ARG B 1 349 ? -17.188 -10.695 -4.52 1 77.69 349 ARG B O 1
ATOM 5989 N N . ILE B 1 350 ? -16.266 -8.789 -3.77 1 75.38 350 ILE B N 1
ATOM 5990 C CA . ILE B 1 350 ? -17.469 -8.406 -3.039 1 75.38 350 ILE B CA 1
ATOM 5991 C C . ILE B 1 350 ? -18.594 -8.117 -4.023 1 75.38 350 ILE B C 1
ATOM 5993 O O . ILE B 1 350 ? -19.703 -8.609 -3.859 1 75.38 350 ILE B O 1
ATOM 5997 N N . ILE B 1 351 ? -18.281 -7.426 -5.035 1 74.75 351 ILE B N 1
ATOM 5998 C CA . ILE B 1 351 ? -19.297 -7.051 -6.027 1 74.75 351 ILE B CA 1
ATOM 5999 C C . ILE B 1 351 ? -19.703 -8.273 -6.84 1 74.75 351 ILE B C 1
ATOM 6001 O O . ILE B 1 351 ? -20.875 -8.422 -7.203 1 74.75 351 ILE B O 1
ATOM 6005 N N . GLY B 1 352 ? -18.703 -9.102 -7.137 1 76.19 352 GLY B N 1
ATOM 6006 C CA . GLY B 1 352 ? -18.984 -10.32 -7.875 1 76.19 352 GLY B CA 1
ATOM 6007 C C . GLY B 1 352 ? -20.062 -11.172 -7.223 1 76.19 352 GLY B C 1
ATOM 6008 O O . GLY B 1 352 ? -20.891 -11.773 -7.91 1 76.19 352 GLY B O 1
ATOM 6009 N N . ARG B 1 353 ? -20.094 -11.133 -5.961 1 74 353 ARG B N 1
ATOM 6010 C CA . ARG B 1 353 ? -21.078 -11.922 -5.219 1 74 353 ARG B CA 1
ATOM 6011 C C . ARG B 1 353 ? -22.484 -11.367 -5.398 1 74 353 ARG B C 1
ATOM 6013 O O . ARG B 1 353 ? -23.469 -12.109 -5.285 1 74 353 ARG B O 1
ATOM 6020 N N . VAL B 1 354 ? -22.484 -10.156 -5.695 1 75.5 354 VAL B N 1
ATOM 6021 C CA . VAL B 1 354 ? -23.781 -9.523 -5.926 1 75.5 354 VAL B CA 1
ATOM 6022 C C . VAL B 1 354 ? -24.25 -9.805 -7.355 1 75.5 354 VAL B C 1
ATOM 6024 O O . VAL B 1 354 ? -25.453 -9.867 -7.621 1 75.5 354 VAL B O 1
ATOM 6027 N N . PHE B 1 355 ? -23.375 -10.07 -8.172 1 74.88 355 PHE B N 1
ATOM 6028 C CA . PHE B 1 355 ? -23.703 -10.219 -9.586 1 74.88 355 PHE B CA 1
ATOM 6029 C C . PHE B 1 355 ? -23.984 -11.68 -9.922 1 74.88 355 PHE B C 1
ATOM 6031 O O . PHE B 1 355 ? -24.688 -11.969 -10.891 1 74.88 355 PHE B O 1
ATOM 6038 N N . SER B 1 356 ? -23.328 -12.508 -9.211 1 73.62 356 SER B N 1
ATOM 6039 C CA . SER B 1 356 ? -23.438 -13.93 -9.523 1 73.62 356 SER B CA 1
ATOM 6040 C C . SER B 1 356 ? -23.734 -14.75 -8.273 1 73.62 356 SER B C 1
ATOM 6042 O O . SER B 1 356 ? -23.125 -14.539 -7.227 1 73.62 356 SER B O 1
ATOM 6044 N N . THR B 1 357 ? -24.531 -15.617 -8.453 1 68.94 357 THR B N 1
ATOM 6045 C CA . THR B 1 357 ? -24.984 -16.406 -7.324 1 68.94 357 THR B CA 1
ATOM 6046 C C . THR B 1 357 ? -23.922 -17.453 -6.934 1 68.94 357 THR B C 1
ATOM 6048 O O . THR B 1 357 ? -23.891 -17.906 -5.789 1 68.94 357 THR B O 1
ATOM 6051 N N . ASN B 1 358 ? -23.172 -17.812 -7.836 1 65.5 358 ASN B N 1
ATOM 6052 C CA . ASN B 1 358 ? -22.219 -18.891 -7.57 1 65.5 358 ASN B CA 1
ATOM 6053 C C . ASN B 1 358 ? -20.781 -18.391 -7.582 1 65.5 358 ASN B C 1
ATOM 6055 O O . ASN B 1 358 ? -19.859 -19.172 -7.777 1 65.5 358 ASN B O 1
ATOM 6059 N N . PHE B 1 359 ? -20.734 -17.125 -7.457 1 69.75 359 PHE B N 1
ATOM 6060 C CA . PHE B 1 359 ? -19.391 -16.562 -7.418 1 69.75 359 PHE B CA 1
ATOM 6061 C C . PHE B 1 359 ? -18.703 -16.922 -6.109 1 69.75 359 PHE B C 1
ATOM 6063 O O . PHE B 1 359 ? -19.188 -16.562 -5.031 1 69.75 359 PHE B O 1
ATOM 6070 N N . VAL B 1 360 ? -17.688 -17.797 -6.211 1 62.31 360 VAL B N 1
ATOM 6071 C CA . VAL B 1 360 ? -16.984 -18.25 -5.016 1 62.31 360 VAL B CA 1
ATOM 6072 C C . VAL B 1 360 ? -15.516 -17.844 -5.102 1 62.31 360 VAL B C 1
ATOM 6074 O O . VAL B 1 360 ? -14.891 -17.953 -6.16 1 62.31 360 VAL B O 1
ATOM 6077 N N . ASP B 1 361 ? -15.141 -17.266 -3.973 1 69.12 361 ASP B N 1
ATOM 6078 C CA . ASP B 1 361 ? -13.711 -16.969 -3.855 1 69.12 361 ASP B CA 1
ATOM 6079 C C . ASP B 1 361 ? -12.906 -18.25 -3.623 1 69.12 361 ASP B C 1
ATOM 6081 O O . ASP B 1 361 ? -13.445 -19.25 -3.143 1 69.12 361 ASP B O 1
ATOM 6085 N N . ILE B 1 362 ? -11.672 -18.234 -4.043 1 68.62 362 ILE B N 1
ATOM 6086 C CA . ILE B 1 362 ? -10.812 -19.406 -3.963 1 68.62 362 ILE B CA 1
ATOM 6087 C C . ILE B 1 362 ? -10.75 -19.906 -2.52 1 68.62 362 ILE B C 1
ATOM 6089 O O . ILE B 1 362 ? -10.711 -21.109 -2.27 1 68.62 362 ILE B O 1
ATOM 6093 N N . TRP B 1 363 ? -10.742 -19.047 -1.665 1 65.81 363 TRP B N 1
ATOM 6094 C CA . TRP B 1 363 ? -10.594 -19.438 -0.266 1 65.81 363 TRP B CA 1
ATOM 6095 C C . TRP B 1 363 ? -11.883 -20.047 0.264 1 65.81 363 TRP B C 1
ATOM 6097 O O . TRP B 1 363 ? -11.844 -20.953 1.104 1 65.81 363 TRP B O 1
ATOM 6107 N N . ASP B 1 364 ? -12.914 -19.531 -0.388 1 58.38 364 ASP B N 1
ATOM 6108 C CA . ASP B 1 364 ? -14.203 -20.109 -0.044 1 58.38 364 ASP B CA 1
ATOM 6109 C C . ASP B 1 364 ? -14.344 -21.516 -0.627 1 58.38 364 ASP B C 1
ATOM 6111 O O . ASP B 1 364 ? -14.898 -22.406 0.014 1 58.38 364 ASP B O 1
ATOM 6115 N N . GLY B 1 365 ? -13.711 -21.609 -1.708 1 54.81 365 GLY B N 1
ATOM 6116 C CA . GLY B 1 365 ? -13.758 -22.906 -2.383 1 54.81 365 GLY B CA 1
ATOM 6117 C C . GLY B 1 365 ? -12.93 -23.969 -1.686 1 54.81 365 GLY B C 1
ATOM 6118 O O . GLY B 1 365 ? -13.32 -25.141 -1.654 1 54.81 365 GLY B O 1
ATOM 6119 N N . LEU B 1 366 ? -11.852 -23.516 -1.214 1 54.12 366 LEU B N 1
ATOM 6120 C CA . LEU B 1 366 ? -11.023 -24.469 -0.483 1 54.12 366 LEU B CA 1
ATOM 6121 C C . LEU B 1 366 ? -11.781 -25.047 0.709 1 54.12 366 LEU B C 1
ATOM 6123 O O . LEU B 1 366 ? -11.664 -26.234 1.011 1 54.12 366 LEU B O 1
ATOM 6127 N N . ILE B 1 367 ? -12.5 -24.203 1.141 1 43.78 367 ILE B N 1
ATOM 6128 C CA . ILE B 1 367 ? -13.297 -24.641 2.277 1 43.78 367 ILE B CA 1
ATOM 6129 C C . ILE B 1 367 ? -14.375 -25.625 1.804 1 43.78 367 ILE B C 1
ATOM 6131 O O . ILE B 1 367 ? -14.609 -26.656 2.434 1 43.78 367 ILE B O 1
ATOM 6135 N N . LEU B 1 368 ? -14.852 -25.266 0.677 1 39.31 368 LEU B N 1
ATOM 6136 C CA . LEU B 1 368 ? -15.922 -26.078 0.118 1 39.31 368 LEU B CA 1
ATOM 6137 C C . LEU B 1 368 ? -15.406 -27.469 -0.272 1 39.31 368 LEU B C 1
ATOM 6139 O O . LEU B 1 368 ? -16.141 -28.453 -0.194 1 39.31 368 LEU B O 1
ATOM 6143 N N . ASP B 1 369 ? -14.219 -27.469 -0.7 1 46.94 369 ASP B N 1
ATOM 6144 C CA . ASP B 1 369 ? -13.664 -28.719 -1.177 1 46.94 369 ASP B CA 1
ATOM 6145 C C . ASP B 1 369 ? -13.039 -29.516 -0.03 1 46.94 369 ASP B C 1
ATOM 6147 O O . ASP B 1 369 ? -12.336 -30.5 -0.26 1 46.94 369 ASP B O 1
ATOM 6151 N N . ASN B 1 370 ? -13.328 -29.203 1.109 1 42.22 370 ASN B N 1
ATOM 6152 C CA . ASN B 1 370 ? -12.805 -29.859 2.301 1 42.22 370 ASN B CA 1
ATOM 6153 C C . ASN B 1 370 ? -11.281 -29.781 2.369 1 42.22 370 ASN B C 1
ATOM 6155 O O . ASN B 1 370 ? -10.633 -30.672 2.895 1 42.22 370 ASN B O 1
ATOM 6159 N N . ILE B 1 371 ? -10.82 -29.016 1.53 1 46.84 371 ILE B N 1
ATOM 6160 C CA . ILE B 1 371 ? -9.406 -28.734 1.707 1 46.84 371 ILE B CA 1
ATOM 6161 C C . ILE B 1 371 ? -9.227 -27.609 2.727 1 46.84 371 ILE B C 1
ATOM 6163 O O . ILE B 1 371 ? -9.617 -26.469 2.477 1 46.84 371 ILE B O 1
ATOM 6167 N N . THR B 1 372 ? -9.031 -28.078 3.994 1 53.34 372 THR B N 1
ATOM 6168 C CA . THR B 1 372 ? -8.875 -27.109 5.07 1 53.34 372 THR B CA 1
ATOM 6169 C C . THR B 1 372 ? -7.469 -26.516 5.059 1 53.34 372 THR B C 1
ATOM 6171 O O . THR B 1 372 ? -6.527 -27.141 4.562 1 53.34 372 THR B O 1
ATOM 6174 N N . MET B 1 373 ? -7.496 -25.328 5.297 1 54.94 373 MET B N 1
ATOM 6175 C CA . MET B 1 373 ? -6.195 -24.703 5.5 1 54.94 373 MET B CA 1
ATOM 6176 C C . MET B 1 373 ? -5.297 -25.562 6.371 1 54.94 373 MET B C 1
ATOM 6178 O O . MET B 1 373 ? -4.07 -25.531 6.238 1 54.94 373 MET B O 1
ATOM 6182 N N . GLU B 1 374 ? -5.941 -26.344 7.152 1 54.66 374 GLU B N 1
ATOM 6183 C CA . GLU B 1 374 ? -5.176 -27.25 7.992 1 54.66 374 GLU B CA 1
ATOM 6184 C C . GLU B 1 374 ? -4.426 -28.281 7.152 1 54.66 374 GLU B C 1
ATOM 6186 O O . GLU B 1 374 ? -3.279 -28.625 7.453 1 54.66 374 GLU B O 1
ATOM 6191 N N . ASN B 1 375 ? -5.125 -28.641 6.148 1 57.97 375 ASN B N 1
ATOM 6192 C CA . ASN B 1 375 ? -4.5 -29.609 5.266 1 57.97 375 ASN B CA 1
ATOM 6193 C C . ASN B 1 375 ? -3.338 -29 4.484 1 57.97 375 ASN B C 1
ATOM 6195 O O . ASN B 1 375 ? -2.375 -29.703 4.152 1 57.97 375 ASN B O 1
ATOM 6199 N N . ILE B 1 376 ? -3.477 -27.766 4.309 1 64.88 376 ILE B N 1
ATOM 6200 C CA . ILE B 1 376 ? -2.475 -27.078 3.504 1 64.88 376 ILE B CA 1
ATOM 6201 C C . ILE B 1 376 ? -1.211 -26.859 4.332 1 64.88 376 ILE B C 1
ATOM 6203 O O . ILE B 1 376 ? -0.097 -27.062 3.844 1 64.88 376 ILE B O 1
ATOM 6207 N N . VAL B 1 377 ? -1.435 -26.531 5.602 1 66.44 377 VAL B N 1
ATOM 6208 C CA . VAL B 1 377 ? -0.281 -26.125 6.398 1 66.44 377 VAL B CA 1
ATOM 6209 C C . VAL B 1 377 ? 0.297 -27.344 7.121 1 66.44 377 VAL B C 1
ATOM 6211 O O . VAL B 1 377 ? 1.411 -27.281 7.648 1 66.44 377 VAL B O 1
ATOM 6214 N N . SER B 1 378 ? -0.429 -28.422 7.23 1 56.28 378 SER B N 1
ATOM 6215 C CA . SER B 1 378 ? 0.054 -29.641 7.895 1 56.28 378 SER B CA 1
ATOM 6216 C C . SER B 1 378 ? 1.044 -30.391 7.02 1 56.28 378 SER B C 1
ATOM 6218 O O . SER B 1 378 ? 1.695 -31.328 7.477 1 56.28 378 SER B O 1
ATOM 6220 N N . GLN B 1 379 ? 1.193 -29.953 5.824 1 49.91 379 GLN B N 1
ATOM 6221 C CA . GLN B 1 379 ? 2.135 -30.688 4.984 1 49.91 379 GLN B CA 1
ATOM 6222 C C . GLN B 1 379 ? 3.514 -30.031 5.004 1 49.91 379 GLN B C 1
ATOM 6224 O O . GLN B 1 379 ? 3.627 -28.812 5.074 1 49.91 379 GLN B O 1
#

Secondary structure (DSSP, 8-state):
--PEEPTTTS-SEE-SEETTEE--HHHHHHHHHHHHTT-----TTTT-----TTTTTT-HHHHHHHHHHTT------TTT-------------------------------------HHHHHHHHHHHHHHHHHHHHHHH-TTS-GGG--PEEP-HHHHHHHHHHHHHHHHHHHHHHSTTGGGS-HHHHHHHHHHHHHHHHHHHHHHHHHHH---TT---EEEETTEEE-GGGHHHHTTT--BSS-HHHHHHHHHHHHHHHHHHHHHHHHHT--HHHHHHHHHHHHHHHHHHTT-SHHHHHHHHHHHHHHHHHHHHHHH-HHHHHHHHHHHHHHHHHHHHHHHHHHHHHHHHHHHBTT---HHHHHHHTT--HHHHHT-/--PEEPTTTS-SEE-SEETTEE--HHHHHHHHHHHHTT-----TTTT-----TTTTTT-HHHHHHHHHHTT------SSS-------------------------------------HHHHHHHHHHHHHHHHHHHHHHH-TTS-GGG--PEEP-HHHHHHHHHHHHHHHHHHHHHHSTTGGGS-HHHHHHHHHHHHHHHHHHHHHHHHHHH---TT---EEEETTEEE-GGGHHHHTTT--BSS-HHHHHHHHHHHHHHHHHHHHHHHHHT--HHHHHHHHHHHHHHHHHHTT-SHHHHHHHHHHHHHHHHHHHHHHH-HHHHHHHHHHHHHHHHHHHHHHHHHHHHHHHHHHHBTT---HHHHHHHTT--HHHHHT-

Organism: NCBI:txid290746

Nearest PDB structures (foldseek):
  7wnh-assembly1_A  TM=5.641E-01  e=3.262E-09  Homo sapiens
  3g6u-assembly1_B  TM=9.558E-01  e=5.812E-05  Rattus norvegicus
  7xv6-assembly1_A  TM=9.647E-01  e=1.299E-04  Homo sapiens
  4umm-assembly1_E  TM=9.292E-01  e=2.401E-04  Heliothis virescens
  6l6l-assembly1_B  TM=7.997E-01  e=4.039E-04  Homo sapiens

Foldseek 3Di:
DQFFAAQQARPDRAPDDAQATRHDPVLNVLQVCCQVVVPAFDDPVNLPDRRHPVCVPVGSNNSNVSCVVRPRHDPPPVPDDDPPDDDDPPPPDPPDPDDDDDPPPPPPPPPPPPPQFLLRLLLVLLVVLQVVLVVVVCVVCVVDDPVPQDAEADAQVNLLVVVVVSLLSVLVSCCRRQPPLVVDDLVVSLQLSVQLVLLLVLLVQLQVCCVPPVDLVDLWTGSTVRYIDGLVCLCVHCVVFDWPDDVVVLSVLVNVLSVLSSVLSNLCNVLVPDSSLSSLQSNVSSLVSCVVVVHPVVRSVVSNVSNVVVVLVVLCVVPNDVCSVVSVCSSNVCNVSSVVSVVSVVVSLVVVVVTTVPRDDSQRVCVVVVNDSSVSNVD/DQFFAAQQARDDRAPDDAQATRHDPVLNVLQVCCLVVVPAFDDPVNLPDRRHPVCVPVGSNNSNVSCVVRPRHDPPPPPPPPHDDDDPPPPVPDDDPPDDDDPPPPPPPPPPPPPPFLLVLLLVLLVVLLVVLVVVVCVVCVVDDPVPQDAEADAQVNLLVVVVVSLLSVLVSCCRRPPPLVVDDLVVSLQLSVQLVLLLVLLVQLQVCCVPPVDLVDLWTGSTVRYIDGLVCLCVHCVVFDWPDDVVVLSVLVNVLSVLSSVLSNLCNVLVPDSSLSSLQSNVSSLVSCVVVVHPVVRSVVSNVSNVVVVLVVLCVVPNDVCSVVSVCSSNVCNVSSVVSVVSVVVSLVVVVVTTVPRDDSQRVCVVVVNDSSVSNVD

Solvent-accessible surface area (backbone atoms only — not comparable to full-atom values): 42297 Å² total; per-residue (Å²): 129,83,61,40,48,7,66,48,31,56,59,45,71,15,79,48,70,39,47,73,20,40,28,31,72,68,57,40,50,50,48,50,49,34,57,76,58,63,57,82,61,80,48,92,66,78,62,65,64,73,46,29,70,88,36,43,82,74,40,64,22,35,37,48,49,37,35,46,70,56,42,33,42,73,76,74,54,82,78,79,64,77,80,78,78,77,89,74,92,76,72,84,70,84,73,86,82,73,81,80,75,82,79,74,79,74,78,71,80,78,71,87,67,90,72,72,50,65,50,54,38,30,30,50,30,52,51,50,49,55,49,50,43,47,50,53,42,44,71,74,35,71,85,59,59,81,88,70,67,68,62,37,82,47,36,50,69,58,48,52,54,52,50,54,52,48,55,44,48,48,46,51,32,35,49,73,33,40,82,68,49,64,76,52,51,64,72,55,43,42,52,47,47,63,61,36,43,60,47,45,49,49,51,50,29,26,51,49,18,30,68,78,46,63,51,86,87,56,69,57,36,39,73,47,73,61,24,29,46,37,78,87,40,46,63,64,27,51,61,83,58,51,67,76,45,67,60,66,60,52,48,51,53,52,42,51,51,51,49,52,45,48,51,50,14,49,47,39,55,74,68,64,66,49,69,62,54,51,26,53,51,42,49,49,51,46,46,50,53,30,53,75,69,64,44,63,50,69,60,41,53,54,48,52,33,53,30,29,24,52,46,41,49,50,38,31,74,72,62,31,74,77,48,26,24,24,53,52,50,55,58,51,53,46,55,42,55,47,52,51,51,52,49,47,50,51,51,45,54,59,52,39,45,70,33,17,81,71,60,70,52,70,71,55,42,32,52,70,67,68,45,42,59,62,62,48,54,72,100,129,84,58,40,48,6,66,48,31,58,59,47,71,17,80,49,68,40,46,72,20,40,26,32,72,67,56,38,51,49,50,49,51,36,59,75,61,65,56,80,61,80,48,91,67,79,64,66,64,74,47,30,68,90,37,45,82,74,39,63,22,34,39,48,49,38,35,48,70,56,44,34,42,74,77,76,52,86,69,72,76,69,78,83,77,77,89,76,75,70,83,69,73,82,78,86,84,72,80,77,73,79,78,74,80,73,80,70,79,78,72,88,65,91,70,73,49,65,51,54,39,30,30,50,29,53,51,50,50,55,49,48,43,47,50,53,42,43,69,74,35,70,86,57,60,81,89,70,69,69,62,36,81,48,36,51,70,57,49,52,56,53,50,53,52,47,56,44,48,48,47,52,33,36,48,72,35,41,80,68,49,64,77,50,51,63,71,56,43,40,52,47,47,65,62,37,43,60,48,44,50,49,51,49,29,26,51,49,16,28,69,77,47,65,51,85,86,54,68,57,37,39,73,47,71,61,23,29,46,37,76,86,42,45,63,64,27,50,58,85,60,52,67,74,46,68,60,66,61,52,49,49,54,49,42,51,51,50,49,52,45,50,52,51,13,51,48,38,55,74,68,63,66,48,68,62,53,51,26,53,52,41,50,48,51,47,46,51,55,29,52,74,68,64,45,62,51,70,61,39,53,52,49,52,34,53,32,31,23,50,50,40,51,50,38,30,73,72,61,32,73,76,48,24,22,24,52,52,50,57,58,51,53,45,55,41,53,47,52,52,50,52,50,48,49,51,52,44,55,59,51,39,45,69,32,18,80,71,57,67,53,69,72,55,42,32,53,70,67,68,44,42,60,62,64,48,54,72,101

pLDDT: mean 77.37, std 22.26, range [17.95, 98.5]

Sequence (758 aa):
METKPCDVCCLDDVQYMHFGAYVCGACSAFFRRSIAEYKSYVCGKDNKCNVTKELRNSCRACRLKRCLDVGMYIEKDVNGLCTQEGQMINKFSATSINNVQPFEIKKEEMESSNQTSLLNRILQGIKAYLSAQKALYVVEHPNKTLFNLEFEKDTKAEWNRIERYCIFAINSMLNEYFEPYKLMQGSQKRLIVKNVFTKIIFLIKCYQTSIYYPDPEDNRVVTHYGYYFSHETNEYFFSSEVMMKNIEDFYRLHNHYLDEKRAISMKLIKYGIRDIDIAALSYMMFSQECEKYSLCTAEIEINKGLLFDDYHKNLINTYGFEKSGAKFANVLSLLNDITELQLILYEFRIIGRVFSTNFVDIWDGLILDNITMENIVSQMETKPCDVCCLDDVQYMHFGAYVCGACSAFFRRSIAEYKSYVCGKDNKCNVTKELRNSCRACRLKRCLDVGMYIEKDVNGLCTQEGQMINKFSATSINNVQPFEIKKEEMESSNQTSLLNRILQGIKAYLSAQKALYVVEHPNKTLFNLEFEKDTKAEWNRIERYCIFAINSMLNEYFEPYKLMQGSQKRLIVKNVFTKIIFLIKCYQTSIYYPDPEDNRVVTHYGYYFSHETNEYFFSSEVMMKNIEDFYRLHNHYLDEKRAISMKLIKYGIRDIDIAALSYMMFSQECEKYSLCTAEIEINKGLLFDDYHKNLINTYGFEKSGAKFANVLSLLNDITELQLILYEFRIIGRVFSTNFVDIWDGLILDNITMENIVSQ

InterPro domains:
  IPR001628 Zinc finger, nuclear hormone receptor-type [PF00105] (5-72)
  IPR001628 Zinc finger, nuclear hormone receptor-type [PR00047] (7-23)
  IPR001628 Zinc finger, nuclear hormone receptor-type [PR00047] (23-38)
  IPR001628 Zinc finger, nuclear hormone receptor-type [PR00047] (56-64)
  IPR001628 Zinc finger, nuclear hormone receptor-type [PR00047] (64-72)
  IPR001628 Zinc finger, nuclear hormone receptor-type [PS00031] (6-33)
  IPR001628 Zinc finger, nuclear hormone receptor-type [PS51030] (3-79)
  IPR001628 Zinc finger, nuclear hormone receptor-type [SM00399] (3-75)
  IPR013088 Zinc finger, NHR/GATA-type [G3DSA:3.30.50.10] (1-101)
  IPR035500 Nuclear hormone receptor-like domain superfamily [SSF48508] (152-357)

Radius of gyration: 29.37 Å; Cα contacts (8 Å, |Δi|>4): 867; chains: 2; bounding box: 82×67×79 Å